Protein AF-A0A365TV64-F1 (afdb_monomer)

Secondary structure (DSSP, 8-state):
---PPPTTS-GGGHHHHHHHHHHS-HHHHHHHHHHHHHHHHHHHHHSTTSPP--SHHHHHHHHHHHHHHS-HHHHHHHHHHHHHHHHTSS-HHHHHHHHHHS-----HHHHHTSTTS-HHHHHHHHS---TTHHHHHHHHHHHHHHHHHHSS--SS-HHHH---S---HHHHHHHHHHHHHHHHHHSTT-THHHHHHHHHHHHHHHHSPPPPPPPPS-----HHHHHHHHHHHHHS-TTS--HHHHHHHHHHHHHHHHHHHTTT--S--SHHHHHHHHHHHHHHHHHHHHTTTSSS--HHHHHHHHHHHGGG---HHHHHHHHHHHHHHHHHHHHTT---HHHHHHHHS---HHHHHHHHHHHHHHHHT---HHHHHHHHHHHHHHHHHTTS---HHHHTTPBBTTTEEE-SS-EEE--EE-TTT--EE--EEPPGGGHHHHHHHHHTT--GGGHHHHHHHHTTSBSSEETTEEEEEPPHHHHHHHHHHHHSS-THHHHHHHHHHHHHTT--HHHHHHHHT-SSPPPGGGG-SSHHHHHHHHHHHHHHHHHHHHHH-

Nearest PDB structures (foldseek):
  5wyl-assembly2_C  TM=2.596E-01  e=4.609E+00  Thermochaetoides thermophila DSM 1495

Solvent-accessible surface area (backbone atoms only — not comparable to full-atom values): 30961 Å² total; per-residue (Å²): 132,79,94,68,79,62,89,63,55,41,72,80,43,43,68,51,52,52,54,50,44,71,74,38,55,74,74,51,34,52,50,46,55,51,42,51,48,53,50,51,52,49,41,39,71,78,37,70,97,49,79,47,66,88,44,51,65,50,50,56,50,49,52,52,53,36,58,76,76,41,55,71,68,60,34,50,57,46,50,48,52,52,47,61,50,36,61,64,39,79,49,53,66,33,21,52,42,44,56,70,77,43,87,67,79,66,49,67,67,54,57,50,66,37,87,68,51,54,72,69,45,36,57,47,58,72,70,55,79,48,86,66,45,63,61,26,52,50,35,40,49,40,49,36,50,34,28,69,66,63,75,48,84,58,96,72,45,64,72,64,57,47,72,63,91,86,66,56,61,61,57,51,32,54,49,46,52,34,23,52,53,37,39,49,77,50,41,70,85,46,74,64,52,58,58,52,51,50,56,38,50,59,38,44,50,70,66,56,56,83,72,80,81,78,86,73,76,92,66,92,80,50,72,71,53,49,53,52,51,51,54,51,53,68,78,40,62,76,90,79,56,52,73,67,54,54,54,48,32,50,54,40,43,51,52,50,33,54,55,30,46,77,70,78,36,75,77,65,61,48,70,70,49,47,48,56,51,49,52,50,44,48,54,27,29,51,43,9,62,77,48,79,62,78,44,64,29,56,45,57,50,41,22,52,46,48,56,47,49,47,87,69,32,81,53,66,67,59,34,51,52,50,49,51,56,25,49,51,26,45,52,48,21,62,74,69,60,61,62,55,73,66,52,44,51,38,68,78,54,72,72,53,73,67,54,50,54,54,46,30,52,53,28,45,58,51,25,75,74,39,84,54,64,69,60,21,39,52,30,18,45,40,12,21,51,42,34,46,36,73,78,51,39,58,54,64,74,54,54,44,63,29,22,24,70,63,29,36,30,78,55,88,73,28,38,33,41,36,65,50,55,43,86,86,55,65,42,76,45,73,73,38,76,46,62,54,86,36,30,63,29,41,50,40,28,70,44,59,82,53,63,75,91,43,48,70,56,53,50,61,74,42,44,75,31,38,61,49,53,24,95,89,40,82,82,34,42,38,52,67,65,60,47,33,51,53,29,20,74,77,70,74,47,40,64,68,46,50,41,51,48,49,38,13,51,40,49,42,71,66,52,54,56,63,61,49,18,59,64,62,56,45,86,60,67,68,64,66,75,82,36,50,83,49,11,68,61,49,42,54,51,52,52,52,47,53,55,47,55,50,48,53,52,63,74,74,105

Foldseek 3Di:
DDLDAPPLQDPQLVVVLVVCLVPDDPVVSVLLSVLNVVLQVVQCVVPPPDRRDLAQVSLVVVLVVCVVVHDPVVSVSSNVSSLSSQLSTPHLRSNLCSLQVDPNPDDLLRLLPDPLHDPQLSVLLVVDAWDVSVLLSSLLSLVSSLCVVPVDQDLQNQCSSHVPPDDDLVRSLVSLVSPLVSCCSRPNPDPCSVSSLVNSVVSCCVVCPPDDDDDDDDDPDDPVLVVLLVVLCVVPPPVVADPVLSVLLSVLQVVLQVQQVVVVHGRDQPPVSVVSLVVVLVVLCVVCVVVVNPGGDQLLRSLSSLVSCLSSRPDPVSSVVSNVVSVVSVVVCVVVVVDDPLLVLCVVPPDALVNLLVLLVVLQVVLLVDPDLVSSLLSLLLSLLSLCCSFFLDDLVLLLVDFQPPQWYDTPQFIKGASQADPPLRFGDDIDTRDSSSRVSLLSLQCSNPDSVCSVVSSVVRGRAGSQADPVDGRHGDDSVRQQVSNCVRVVGGSCSSLLNVLLCCVLVVHDQVVNCNSSVPNDRDPNVVNNSCSVVVNVVVVVVVVVVVVVVVVVD

pLDDT: mean 89.25, std 10.53, range [38.53, 98.56]

Mean predicted aligned error: 12.84 Å

Structure (mmCIF, N/CA/C/O backbone):
data_AF-A0A365TV64-F1
#
_entry.id   AF-A0A365TV64-F1
#
loop_
_atom_site.group_PDB
_atom_site.id
_atom_site.type_symbol
_atom_site.label_atom_id
_atom_site.label_alt_id
_atom_site.label_comp_id
_atom_site.label_asym_id
_atom_site.label_entity_id
_atom_site.label_seq_id
_atom_site.pdbx_PDB_ins_code
_atom_site.Cartn_x
_atom_site.Cartn_y
_atom_site.Cartn_z
_atom_site.occupancy
_atom_site.B_iso_or_equiv
_atom_site.auth_seq_id
_atom_site.auth_comp_id
_atom_site.auth_asym_id
_atom_site.auth_atom_id
_atom_site.pdbx_PDB_model_num
ATOM 1 N N . MET A 1 1 ? -41.562 12.834 47.785 1.00 57.44 1 MET A N 1
ATOM 2 C CA . MET A 1 1 ? -41.762 12.207 46.459 1.00 57.44 1 MET A CA 1
ATOM 3 C C . MET A 1 1 ? -41.722 10.703 46.626 1.00 57.44 1 MET A C 1
ATOM 5 O O . MET A 1 1 ? -40.788 10.205 47.244 1.00 57.44 1 MET A O 1
ATOM 9 N N . THR A 1 2 ? -42.720 10.000 46.102 1.00 69.25 2 THR A N 1
ATOM 10 C CA . THR A 1 2 ? -42.771 8.534 46.102 1.00 69.25 2 THR A CA 1
ATOM 11 C C . THR A 1 2 ? -41.580 7.962 45.325 1.00 69.25 2 THR A C 1
ATOM 13 O O . THR A 1 2 ? -41.110 8.569 44.361 1.00 69.25 2 THR A O 1
ATOM 16 N N . SER A 1 3 ? -41.062 6.803 45.732 1.00 84.31 3 SER A N 1
ATOM 17 C CA . SER A 1 3 ? -39.998 6.072 45.021 1.00 84.31 3 SER A CA 1
ATOM 18 C C . SER A 1 3 ? -40.523 5.261 43.828 1.00 84.31 3 SER A C 1
ATOM 20 O O . SER A 1 3 ? -39.842 4.361 43.348 1.00 84.31 3 SER A O 1
ATOM 22 N N . THR A 1 4 ? -41.744 5.553 43.378 1.00 94.00 4 THR A N 1
ATOM 23 C CA . THR A 1 4 ? -42.437 4.818 42.323 1.00 94.00 4 THR A CA 1
ATOM 24 C C . THR A 1 4 ? -41.976 5.274 40.940 1.00 94.00 4 THR A C 1
ATOM 26 O O . THR A 1 4 ? -41.807 6.476 40.687 1.00 94.00 4 THR A O 1
ATOM 29 N N . ILE A 1 5 ? -41.757 4.298 40.056 1.00 95.62 5 ILE A N 1
ATOM 30 C CA . ILE A 1 5 ? -41.537 4.518 38.623 1.00 95.62 5 ILE A CA 1
ATOM 31 C C . ILE A 1 5 ? -42.786 5.217 38.052 1.00 95.62 5 ILE A C 1
ATOM 33 O O . ILE A 1 5 ? -43.893 4.845 38.443 1.00 95.62 5 ILE A O 1
ATOM 37 N N . PRO A 1 6 ? -42.648 6.248 37.195 1.00 95.81 6 PRO A N 1
ATOM 38 C CA . PRO A 1 6 ? -43.801 6.875 36.545 1.00 95.81 6 PRO A CA 1
ATOM 39 C C . PRO A 1 6 ? -44.598 5.849 35.742 1.00 95.81 6 PRO A C 1
ATOM 41 O O . PRO A 1 6 ? -44.002 5.078 34.992 1.00 95.81 6 PRO A O 1
ATOM 44 N N . ALA A 1 7 ? -45.923 5.845 35.894 1.00 95.69 7 ALA A N 1
ATOM 45 C CA . ALA A 1 7 ? -46.800 4.893 35.208 1.00 95.69 7 ALA A CA 1
ATOM 46 C C . ALA A 1 7 ? -46.711 5.029 33.679 1.00 95.69 7 ALA A C 1
ATOM 48 O O . ALA A 1 7 ? -46.939 4.071 32.951 1.00 95.69 7 ALA A O 1
ATOM 49 N N . GLU A 1 8 ? -46.340 6.217 33.208 1.00 95.81 8 GLU A N 1
ATOM 50 C CA . GLU A 1 8 ? -46.189 6.555 31.800 1.00 95.81 8 GLU A CA 1
ATOM 51 C C . GLU A 1 8 ? -44.848 6.099 31.207 1.00 95.81 8 GLU A C 1
ATOM 53 O O . GLU A 1 8 ? -44.668 6.194 30.000 1.00 95.81 8 GLU A O 1
ATOM 58 N N . TRP A 1 9 ? -43.878 5.648 32.014 1.00 97.38 9 TRP A N 1
ATOM 59 C CA . TRP A 1 9 ? -42.586 5.201 31.483 1.00 97.38 9 TRP A CA 1
ATOM 60 C C . TRP A 1 9 ? -42.764 3.951 30.599 1.00 97.38 9 TRP A C 1
ATOM 62 O O . TRP A 1 9 ? -43.464 3.028 31.032 1.00 97.38 9 TRP A O 1
ATOM 72 N N . PRO A 1 10 ? -42.118 3.875 29.411 1.00 97.44 10 PRO A N 1
ATOM 73 C CA . PRO A 1 10 ? -42.320 2.774 28.472 1.00 97.44 10 PRO A CA 1
ATOM 74 C C . PRO A 1 10 ? -42.170 1.405 29.134 1.00 97.44 10 PRO A C 1
ATOM 76 O O . PRO A 1 10 ? -41.156 1.135 29.788 1.00 97.44 10 PRO A O 1
ATOM 79 N N . VAL A 1 11 ? -43.173 0.543 28.940 1.00 96.44 11 VAL A N 1
ATOM 80 C CA . VAL A 1 11 ? -43.270 -0.781 29.581 1.00 96.44 11 VAL A CA 1
ATOM 81 C C . VAL A 1 11 ? -42.005 -1.603 29.337 1.00 96.44 11 VAL A C 1
ATOM 83 O O . VAL A 1 11 ? -41.417 -2.122 30.284 1.00 96.44 11 VAL A O 1
ATOM 86 N N . ASP A 1 12 ? -41.499 -1.611 28.104 1.00 95.88 12 ASP A N 1
ATOM 87 C CA . ASP A 1 12 ? -40.323 -2.406 27.733 1.00 95.88 12 ASP A CA 1
ATOM 88 C C . ASP A 1 12 ? -39.016 -1.910 28.392 1.00 95.88 12 ASP A C 1
ATOM 90 O O . ASP A 1 12 ? -38.031 -2.646 28.482 1.00 95.88 12 ASP A O 1
ATOM 94 N N . PHE A 1 13 ? -38.996 -0.678 28.916 1.00 97.06 13 PHE A N 1
ATOM 95 C CA . PHE A 1 13 ? -37.872 -0.121 29.676 1.00 97.06 13 PHE A CA 1
ATOM 96 C C . PHE A 1 13 ? -38.036 -0.233 31.199 1.00 97.06 13 PHE A C 1
ATOM 98 O O . PHE A 1 13 ? -37.086 0.077 31.929 1.00 97.06 13 PHE A O 1
ATOM 105 N N . GLN A 1 14 ? -39.191 -0.672 31.711 1.00 96.69 14 GLN A N 1
ATOM 106 C CA . GLN A 1 14 ? -39.406 -0.821 33.155 1.00 96.69 14 GLN A CA 1
ATOM 107 C C . GLN A 1 14 ? -38.420 -1.810 33.804 1.00 96.69 14 GLN A C 1
ATOM 109 O O . GLN A 1 14 ? -37.781 -1.412 34.783 1.00 96.69 14 GLN A O 1
ATOM 114 N N . PRO A 1 15 ? -38.157 -3.018 33.254 1.00 97.00 15 PRO A N 1
ATOM 115 C CA . PRO A 1 15 ? -37.213 -3.962 33.867 1.00 97.00 15 PRO A CA 1
ATOM 116 C C . PRO A 1 15 ? -35.790 -3.398 33.991 1.00 97.00 15 PRO A C 1
ATOM 118 O O . PRO A 1 15 ? -35.076 -3.636 34.973 1.00 97.00 15 PRO A O 1
ATOM 121 N N . VAL A 1 16 ? -35.373 -2.603 33.000 1.00 96.06 16 VAL A N 1
ATOM 122 C CA . VAL A 1 16 ? -34.062 -1.943 32.970 1.00 96.06 16 VAL A CA 1
ATOM 123 C C . VAL A 1 16 ? -33.984 -0.862 34.045 1.00 96.06 16 VAL A C 1
ATOM 125 O O . VAL A 1 16 ? -33.012 -0.810 34.806 1.00 96.06 16 VAL A O 1
ATOM 128 N N . LEU A 1 17 ? -35.018 -0.024 34.145 1.00 97.25 17 LEU A N 1
ATOM 129 C CA . LEU A 1 17 ? -35.112 1.019 35.161 1.00 97.25 17 LEU A CA 1
ATOM 130 C C . LEU A 1 17 ? -35.136 0.424 36.575 1.00 97.25 17 LEU A C 1
ATOM 132 O O . LEU A 1 17 ? -34.388 0.881 37.438 1.00 97.25 17 LEU A O 1
ATOM 136 N N . GLU A 1 18 ? -35.916 -0.629 36.807 1.00 97.06 18 GLU A N 1
ATOM 137 C CA . GLU A 1 18 ? -35.957 -1.345 38.084 1.00 97.06 18 GLU A CA 1
ATOM 138 C C . GLU A 1 18 ? -34.596 -1.917 38.473 1.00 97.06 18 GLU A C 1
ATOM 140 O O . GLU A 1 18 ? -34.141 -1.723 39.602 1.00 97.06 18 GLU A O 1
ATOM 145 N N . THR A 1 19 ? -33.915 -2.586 37.539 1.00 96.50 19 THR A N 1
ATOM 146 C CA . THR A 1 19 ? -32.574 -3.143 37.766 1.00 96.50 19 THR A CA 1
ATOM 147 C C . THR A 1 19 ? -31.592 -2.040 38.155 1.00 96.50 19 THR A C 1
ATOM 149 O O . THR A 1 19 ? -30.858 -2.159 39.144 1.00 96.50 19 THR A O 1
ATOM 152 N N . ARG A 1 20 ? -31.618 -0.907 37.441 1.00 95.44 20 ARG A N 1
ATOM 153 C CA . ARG A 1 20 ? -30.781 0.251 37.773 1.00 95.44 20 ARG A CA 1
ATOM 154 C C . ARG A 1 20 ? -31.114 0.828 39.140 1.00 95.44 20 ARG A C 1
ATOM 156 O O . ARG A 1 20 ? -30.195 1.058 39.924 1.00 95.44 20 ARG A O 1
ATOM 163 N N . LEU A 1 21 ? -32.390 1.002 39.471 1.00 96.38 21 LEU A N 1
ATOM 164 C CA . LEU A 1 21 ? -32.806 1.482 40.787 1.00 96.38 21 LEU A CA 1
ATOM 165 C C . LEU A 1 21 ? -32.357 0.534 41.905 1.00 96.38 21 LEU A C 1
ATOM 167 O O . LEU A 1 21 ? -31.824 1.014 42.904 1.00 96.38 21 LEU A O 1
ATOM 171 N N . LYS A 1 22 ? -32.481 -0.789 41.732 1.00 96.75 22 LYS A N 1
ATOM 172 C CA . LYS A 1 22 ? -32.028 -1.791 42.715 1.00 96.75 22 LYS A CA 1
ATOM 173 C C . LYS A 1 22 ? -30.538 -1.629 43.036 1.00 96.75 22 LYS A C 1
ATOM 175 O O . LYS A 1 22 ? -30.183 -1.525 44.208 1.00 96.75 22 LYS A O 1
ATOM 180 N N . THR A 1 23 ? -29.696 -1.499 42.009 1.00 95.94 23 THR A N 1
ATOM 181 C CA . THR A 1 23 ? -28.228 -1.367 42.151 1.00 95.94 23 THR A CA 1
ATOM 182 C C . THR A 1 23 ? -27.729 0.028 42.554 1.00 95.94 23 THR A C 1
ATOM 184 O O . THR A 1 23 ? -26.594 0.173 43.003 1.00 95.94 23 THR A O 1
ATOM 187 N N . ALA A 1 24 ? -28.546 1.072 42.398 1.00 95.38 24 ALA A N 1
ATOM 188 C CA . ALA A 1 24 ? -28.134 2.451 42.635 1.00 95.38 24 ALA A CA 1
ATOM 189 C C . ALA A 1 24 ? -28.134 2.826 44.127 1.00 95.38 24 ALA A C 1
ATOM 191 O O . ALA A 1 24 ? -29.014 2.430 44.893 1.00 95.38 24 ALA A O 1
ATOM 192 N N . SER A 1 25 ? -27.189 3.685 44.527 1.00 95.88 25 SER A N 1
ATOM 193 C CA . SER A 1 25 ? -27.198 4.325 45.848 1.00 95.88 25 SER A CA 1
ATOM 194 C C . SER A 1 25 ? -28.424 5.230 46.018 1.00 95.88 25 SER A C 1
ATOM 196 O O . SER A 1 25 ? -29.000 5.712 45.040 1.00 95.88 25 SER A O 1
ATOM 198 N N . LYS A 1 26 ? -28.822 5.521 47.265 1.00 95.12 26 LYS A N 1
ATOM 199 C CA . LYS A 1 26 ? -30.005 6.356 47.557 1.00 95.12 26 LYS A CA 1
ATOM 200 C C . LYS A 1 26 ? -30.000 7.715 46.819 1.00 95.12 26 LYS A C 1
ATOM 202 O O . LYS A 1 26 ? -31.021 8.026 46.204 1.00 95.12 26 LYS A O 1
ATOM 207 N N . PRO A 1 27 ? -28.897 8.497 46.784 1.00 95.25 27 PRO A N 1
ATOM 208 C CA . PRO A 1 27 ? -28.852 9.744 46.012 1.00 95.25 27 PRO A CA 1
ATOM 209 C C . PRO A 1 27 ? -28.998 9.521 44.502 1.00 95.25 27 PRO A C 1
ATOM 211 O O . PRO A 1 27 ? -29.661 10.295 43.812 1.00 95.25 27 PRO A O 1
ATOM 214 N N . MET A 1 28 ? -28.410 8.439 43.984 1.00 96.19 28 MET A N 1
ATOM 215 C CA . MET A 1 28 ? -28.482 8.111 42.564 1.00 96.19 28 MET A CA 1
ATOM 216 C C . MET A 1 28 ? -29.888 7.656 42.154 1.00 96.19 28 MET A C 1
ATOM 218 O O . MET A 1 28 ? -30.378 8.113 41.127 1.00 96.19 28 MET A O 1
ATOM 222 N N . ARG A 1 29 ? -30.587 6.851 42.972 1.00 96.50 29 ARG A N 1
ATOM 223 C CA . ARG A 1 29 ? -32.001 6.479 42.747 1.00 96.50 29 ARG A CA 1
ATOM 224 C C . ARG A 1 29 ? -32.881 7.711 42.571 1.00 96.50 29 ARG A C 1
ATOM 226 O O . ARG A 1 29 ? -33.687 7.778 41.649 1.00 96.50 29 ARG A O 1
ATOM 233 N N . TRP A 1 30 ? -32.683 8.701 43.437 1.00 95.56 30 TRP A N 1
ATOM 234 C CA . TRP A 1 30 ? -33.407 9.967 43.383 1.00 95.56 30 TRP A CA 1
ATOM 235 C C . TRP A 1 30 ? -33.147 10.730 42.086 1.00 95.56 30 TRP A C 1
ATOM 237 O O . TRP A 1 30 ? -34.086 11.205 41.450 1.00 95.56 30 TRP A O 1
ATOM 247 N N . ARG A 1 31 ? -31.879 10.814 41.667 1.00 95.88 31 ARG A N 1
ATOM 248 C CA . ARG A 1 31 ? -31.509 11.432 40.392 1.00 95.88 31 ARG A CA 1
ATOM 249 C C . ARG A 1 31 ? -32.139 10.694 39.214 1.00 95.88 31 ARG A C 1
ATOM 251 O O . ARG A 1 31 ? -32.719 11.352 38.362 1.00 95.88 31 ARG A O 1
ATOM 258 N N . ILE A 1 32 ? -32.081 9.361 39.202 1.00 96.88 32 ILE A N 1
ATOM 259 C CA . ILE A 1 32 ? -32.679 8.531 38.149 1.00 96.88 32 ILE A CA 1
ATOM 260 C C . ILE A 1 32 ? -34.178 8.820 38.023 1.00 96.88 32 ILE A C 1
ATOM 262 O O . ILE A 1 32 ? -34.633 9.214 36.953 1.00 96.88 32 ILE A O 1
ATOM 266 N N . LEU A 1 33 ? -34.934 8.702 39.121 1.00 97.38 33 LEU A N 1
ATOM 267 C CA . LEU A 1 33 ? -36.382 8.942 39.119 1.00 97.38 33 LEU A CA 1
ATOM 268 C C . LEU A 1 33 ? -36.735 10.377 38.714 1.00 97.38 33 LEU A C 1
ATOM 270 O O . LEU A 1 33 ? -37.714 10.588 38.002 1.00 97.38 33 LEU A O 1
ATOM 274 N N . ARG A 1 34 ? -35.938 11.367 39.135 1.00 96.88 34 ARG A N 1
ATOM 275 C CA . ARG A 1 34 ? -36.126 12.765 38.730 1.00 96.88 34 ARG A CA 1
ATOM 276 C C . ARG A 1 34 ? -35.926 12.946 37.225 1.00 96.88 34 ARG A C 1
ATOM 278 O O . ARG A 1 34 ? -36.762 13.587 36.599 1.00 96.88 34 ARG A O 1
ATOM 285 N N . THR A 1 35 ? -34.862 12.381 36.652 1.00 97.62 35 THR A N 1
ATOM 286 C CA . THR A 1 35 ? -34.614 12.436 35.203 1.00 97.62 35 THR A CA 1
ATOM 287 C C . THR A 1 35 ? -35.756 11.797 34.422 1.00 97.62 35 THR A C 1
ATOM 289 O O . THR A 1 35 ? -36.257 12.399 33.480 1.00 97.62 35 THR A O 1
ATOM 292 N N . VAL A 1 36 ? -36.180 10.599 34.834 1.00 97.88 36 VAL A N 1
ATOM 293 C CA . VAL A 1 36 ? -37.246 9.837 34.171 1.00 97.88 36 VAL A CA 1
ATOM 294 C C . VAL A 1 36 ? -38.569 10.605 34.209 1.00 97.88 36 VAL A C 1
ATOM 296 O O . VAL A 1 36 ? -39.211 10.761 33.180 1.00 97.88 36 VAL A O 1
ATOM 299 N N . ARG A 1 37 ? -38.946 11.179 35.359 1.00 97.56 37 ARG A N 1
ATOM 300 C CA . ARG A 1 37 ? -40.145 12.032 35.466 1.00 97.56 37 ARG A CA 1
ATOM 301 C C . ARG A 1 37 ? -40.073 13.259 34.573 1.00 97.56 37 ARG A C 1
ATOM 303 O O . ARG A 1 37 ? -41.053 13.588 33.921 1.00 97.56 37 ARG A O 1
ATOM 310 N N . MET A 1 38 ? -38.919 13.922 34.547 1.00 97.50 38 MET A N 1
ATOM 311 C CA . MET A 1 38 ? -38.708 15.092 33.698 1.00 97.50 38 MET A CA 1
ATOM 312 C C . MET A 1 38 ? -38.854 14.735 32.216 1.00 97.50 38 MET A C 1
ATOM 314 O O . MET A 1 38 ? -39.480 15.490 31.482 1.00 97.50 38 MET A O 1
ATOM 318 N N . TYR A 1 39 ? -38.343 13.571 31.802 1.00 98.19 39 TYR A N 1
ATOM 319 C CA . TYR A 1 39 ? -38.537 13.045 30.453 1.00 98.19 39 TYR A CA 1
ATOM 320 C C . TYR A 1 39 ? -40.016 12.771 30.151 1.00 98.19 39 TYR A C 1
ATOM 322 O O . TYR A 1 39 ? -40.515 13.236 29.134 1.00 98.19 39 TYR A O 1
ATOM 330 N N . CYS A 1 40 ? -40.736 12.075 31.041 1.00 97.81 40 CYS A N 1
ATOM 331 C CA . CYS A 1 40 ? -42.162 11.786 30.848 1.00 97.81 40 CYS A CA 1
ATOM 332 C C . CYS A 1 40 ? -43.006 13.062 30.751 1.00 97.81 40 CYS A C 1
ATOM 334 O O . CYS A 1 40 ? -43.875 13.153 29.891 1.00 97.81 40 CYS A O 1
ATOM 336 N N . THR A 1 41 ? -42.761 14.048 31.621 1.00 97.50 41 THR A N 1
ATOM 337 C CA . THR A 1 41 ? -43.468 15.334 31.567 1.00 97.50 41 THR A CA 1
ATOM 338 C C . THR A 1 41 ? -43.192 16.043 30.249 1.00 97.50 41 THR A C 1
ATOM 340 O O . THR A 1 41 ? -44.138 16.325 29.526 1.00 97.50 41 THR A O 1
ATOM 343 N N . TRP A 1 42 ? -41.918 16.216 29.883 1.00 97.75 42 TRP A N 1
ATOM 344 C CA . TRP A 1 42 ? -41.554 16.839 28.610 1.00 97.75 42 TRP A CA 1
ATOM 345 C C . TRP A 1 42 ? -42.176 16.116 27.408 1.00 97.75 42 TRP A C 1
ATOM 347 O O . TRP A 1 42 ? -42.738 16.760 26.534 1.00 97.75 42 TRP A O 1
ATOM 357 N N . SER A 1 43 ? -42.124 14.782 27.374 1.00 97.44 43 SER A N 1
ATOM 358 C CA . SER A 1 43 ? -42.662 14.006 26.255 1.00 97.44 43 SER A CA 1
ATOM 359 C C . SER A 1 43 ? -44.171 14.187 26.094 1.00 97.44 43 SER A C 1
ATOM 361 O O . SER A 1 43 ? -44.648 14.153 24.965 1.00 97.44 43 SER A O 1
ATOM 363 N N . ARG A 1 44 ? -44.925 14.362 27.189 1.00 96.56 44 ARG A N 1
ATOM 364 C CA . ARG A 1 44 ? -46.367 14.649 27.122 1.00 96.56 44 ARG A CA 1
ATOM 365 C C . ARG A 1 44 ? -46.645 16.049 26.601 1.00 96.56 44 ARG A C 1
ATOM 367 O O . ARG A 1 44 ? -47.577 16.221 25.823 1.00 96.56 44 ARG A O 1
ATOM 374 N N . ASP A 1 45 ? -45.852 17.014 27.051 1.00 96.25 45 ASP A N 1
ATOM 375 C CA . ASP A 1 45 ? -46.030 18.418 26.695 1.00 96.25 45 ASP A CA 1
ATOM 376 C C . ASP A 1 45 ? -45.669 18.656 25.219 1.00 96.25 45 ASP A C 1
ATOM 378 O O . ASP A 1 45 ? -46.403 19.331 24.502 1.00 96.25 45 ASP A O 1
ATOM 382 N N . GLU A 1 46 ? -44.574 18.054 24.746 1.00 95.88 46 GLU A N 1
ATOM 383 C CA . GLU A 1 46 ? -44.098 18.168 23.361 1.00 95.88 46 GLU A CA 1
ATOM 384 C C . GLU A 1 46 ? -44.967 17.366 22.377 1.00 95.88 46 GLU A C 1
ATOM 386 O O . GLU A 1 46 ? -45.181 17.779 21.237 1.00 95.88 46 GLU A O 1
ATOM 391 N N . PHE A 1 47 ? -45.485 16.211 22.810 1.00 94.50 47 PHE A N 1
ATOM 392 C CA . PHE A 1 47 ? -46.253 15.296 21.965 1.00 94.50 47 PHE A CA 1
ATOM 393 C C . PHE A 1 47 ? -47.612 14.948 22.594 1.00 94.50 47 PHE A C 1
ATOM 395 O O . PHE A 1 47 ? -47.851 13.793 22.971 1.00 94.50 47 PHE A O 1
ATOM 402 N N . PRO A 1 48 ? -48.536 15.922 22.695 1.00 94.31 48 PRO A N 1
ATOM 403 C CA . PRO A 1 48 ? -49.821 15.715 23.346 1.00 94.31 48 PRO A CA 1
ATOM 404 C C . PRO A 1 48 ? -50.618 14.593 22.669 1.00 94.31 48 PRO A C 1
ATOM 406 O O . PRO A 1 48 ? -50.714 14.511 21.444 1.00 94.31 48 PRO A O 1
ATOM 409 N N . GLY A 1 49 ? -51.181 13.702 23.489 1.00 93.44 49 GLY A N 1
ATOM 410 C CA . GLY A 1 49 ? -51.961 12.546 23.035 1.00 93.44 49 GLY A CA 1
ATOM 411 C C . GLY A 1 49 ? -51.136 11.346 22.559 1.00 93.44 49 GLY A C 1
ATOM 412 O O . GLY A 1 49 ? -51.722 10.309 22.251 1.00 93.44 49 GLY A O 1
ATOM 413 N N . ARG A 1 50 ? -49.798 11.436 22.524 1.00 94.94 50 ARG A N 1
ATOM 414 C CA . ARG A 1 50 ? -48.931 10.282 22.249 1.00 94.94 50 ARG A CA 1
ATOM 415 C C . ARG A 1 50 ? -48.491 9.614 23.556 1.00 94.94 50 ARG A C 1
ATOM 417 O O . ARG A 1 50 ? -48.232 10.314 24.537 1.00 94.94 50 ARG A O 1
ATOM 424 N N . PRO A 1 51 ? -48.391 8.272 23.599 1.00 95.88 51 PRO A N 1
ATOM 425 C CA . PRO A 1 51 ? -47.731 7.607 24.715 1.00 95.88 51 PRO A CA 1
ATOM 426 C C . PRO A 1 51 ? -46.277 8.084 24.802 1.00 95.88 51 PRO A C 1
ATOM 428 O O . PRO A 1 51 ? -45.661 8.394 23.781 1.00 95.88 51 PRO A O 1
ATOM 431 N N . VAL A 1 52 ? -45.721 8.140 26.014 1.00 96.69 52 VAL A N 1
ATOM 432 C CA . VAL A 1 52 ? -44.291 8.424 26.187 1.00 96.69 52 VAL A CA 1
ATOM 433 C C . VAL A 1 52 ? -43.515 7.287 25.529 1.00 96.69 52 VAL A C 1
ATOM 435 O O . VAL A 1 52 ? -43.709 6.122 25.873 1.00 96.69 52 VAL A O 1
ATOM 438 N N . VAL A 1 53 ? -42.636 7.628 24.592 1.00 95.38 53 VAL A N 1
ATOM 439 C CA . VAL A 1 53 ? -41.722 6.689 23.931 1.00 95.38 53 VAL A CA 1
ATOM 440 C C . VAL A 1 53 ? -40.301 7.086 24.303 1.00 95.38 53 VAL A C 1
ATOM 442 O O . VAL A 1 53 ? -39.999 8.271 24.386 1.00 95.38 53 VAL A O 1
ATOM 445 N N . PHE A 1 54 ? -39.436 6.106 24.568 1.00 97.25 54 PHE A N 1
ATOM 446 C CA . PHE A 1 54 ? -38.015 6.338 24.828 1.00 97.25 54 PHE A CA 1
ATOM 447 C C . PHE A 1 54 ? -37.177 5.702 23.719 1.00 97.25 54 PHE A C 1
ATOM 449 O O . PHE A 1 54 ? -36.601 4.629 23.891 1.00 97.25 54 PHE A O 1
ATOM 456 N N . ASP A 1 55 ? -37.160 6.385 22.578 1.00 96.62 55 ASP A N 1
ATOM 457 C CA . ASP A 1 55 ? -36.457 6.007 21.354 1.00 96.62 55 ASP A CA 1
ATOM 458 C C . ASP A 1 55 ? -35.352 7.023 20.999 1.00 96.62 55 ASP A C 1
ATOM 460 O O . ASP A 1 55 ? -35.047 7.955 21.758 1.00 96.62 55 ASP A O 1
ATOM 464 N N . LEU A 1 56 ? -34.706 6.833 19.845 1.00 95.50 56 LEU A N 1
ATOM 465 C CA . LEU A 1 56 ? -33.636 7.712 19.365 1.00 95.50 56 LEU A CA 1
ATOM 466 C C . LEU A 1 56 ? -34.097 9.163 19.157 1.00 95.50 56 LEU A C 1
ATOM 468 O O . LEU A 1 56 ? -33.390 10.099 19.551 1.00 95.50 56 LEU A O 1
ATOM 472 N N . ASP A 1 57 ? -35.264 9.361 18.553 1.00 95.19 57 ASP A N 1
ATOM 473 C CA . ASP A 1 57 ? -35.764 10.692 18.215 1.00 95.19 57 ASP A CA 1
ATOM 474 C C . ASP A 1 57 ? -36.191 11.457 19.466 1.00 95.19 57 ASP A C 1
ATOM 476 O O . ASP A 1 57 ? -35.785 12.610 19.659 1.00 95.19 57 ASP A O 1
ATOM 480 N N . GLY A 1 58 ? -36.898 10.789 20.377 1.00 96.19 58 GLY A N 1
ATOM 481 C CA . GLY A 1 58 ? -37.241 11.308 21.691 1.00 96.19 58 GLY A CA 1
ATOM 482 C C . GLY A 1 58 ? -35.996 11.641 22.512 1.00 96.19 58 GLY A C 1
ATOM 483 O O . GLY A 1 58 ? -35.941 12.690 23.156 1.00 96.19 58 GLY A O 1
ATOM 484 N N . TRP A 1 59 ? -34.950 10.809 22.468 1.00 96.69 59 TRP A N 1
ATOM 485 C CA . TRP A 1 59 ? -33.679 11.104 23.139 1.00 96.69 59 TRP A CA 1
ATOM 486 C C . TRP A 1 59 ? -33.001 12.362 22.568 1.00 96.69 59 TRP A C 1
ATOM 488 O O . TRP A 1 59 ? -32.584 13.244 23.329 1.00 96.69 59 TRP A O 1
ATOM 498 N N . LYS A 1 60 ? -32.914 12.486 21.232 1.00 95.81 60 LYS A N 1
ATOM 499 C CA . LYS A 1 60 ? -32.315 13.651 20.549 1.00 95.81 60 LYS A CA 1
ATOM 500 C C . LYS A 1 60 ? -33.110 14.931 20.819 1.00 95.81 60 LYS A C 1
ATOM 502 O O . LYS A 1 60 ? -32.517 15.990 21.038 1.00 95.81 60 LYS A O 1
ATOM 507 N N . ALA A 1 61 ? -34.439 14.859 20.780 1.00 96.38 61 ALA A N 1
ATOM 508 C CA . ALA A 1 61 ? -35.320 15.991 21.043 1.00 96.38 61 ALA A CA 1
ATOM 509 C C . ALA A 1 61 ? -35.237 16.437 22.512 1.00 96.38 61 ALA A C 1
ATOM 511 O O . ALA A 1 61 ? -35.007 17.620 22.768 1.00 96.38 61 ALA A O 1
ATOM 512 N N . PHE A 1 62 ? -35.251 15.502 23.467 1.00 97.81 62 PHE A N 1
ATOM 513 C CA . PHE A 1 62 ? -35.103 15.844 24.882 1.00 97.81 62 PHE A CA 1
ATOM 514 C C . PHE A 1 62 ? -33.748 16.475 25.197 1.00 97.81 62 PHE A C 1
ATOM 516 O O . PHE A 1 62 ? -33.664 17.436 25.959 1.00 97.81 62 PHE A O 1
ATOM 523 N N . ARG A 1 63 ? -32.664 15.982 24.584 1.00 96.81 63 ARG A N 1
ATOM 524 C CA . ARG A 1 63 ? -31.338 16.592 24.746 1.00 96.81 63 ARG A CA 1
ATOM 525 C C . ARG A 1 63 ? -31.324 18.050 24.293 1.00 96.81 63 ARG A C 1
ATOM 527 O O . ARG A 1 63 ? -30.707 18.876 24.963 1.00 96.81 63 ARG A O 1
ATOM 534 N N . ARG A 1 64 ? -31.971 18.355 23.162 1.00 96.69 64 ARG A N 1
ATOM 535 C CA . ARG A 1 64 ? -32.099 19.730 22.653 1.00 96.69 64 ARG A CA 1
ATOM 536 C C . ARG A 1 64 ? -32.889 20.593 23.632 1.00 96.69 64 ARG A C 1
ATOM 538 O O . ARG A 1 64 ? -32.393 21.648 24.009 1.00 96.69 64 ARG A O 1
ATOM 545 N N . PHE A 1 65 ? -34.027 20.095 24.113 1.00 97.06 65 PHE A N 1
ATOM 546 C CA . PHE A 1 65 ? -34.830 20.754 25.142 1.00 97.06 65 PHE A CA 1
ATOM 547 C C . PHE A 1 65 ? -34.003 21.085 26.397 1.00 97.06 65 PHE A C 1
ATOM 549 O O . PHE A 1 65 ? -33.899 22.247 26.787 1.00 97.06 65 PHE A O 1
ATOM 556 N N . LEU A 1 66 ? -33.305 20.105 26.981 1.00 96.75 66 LEU A N 1
ATOM 557 C CA . LEU A 1 66 ? -32.458 20.361 28.150 1.00 96.75 66 LEU A CA 1
ATOM 558 C C . LEU A 1 66 ? -31.341 21.361 27.852 1.00 96.75 66 LEU A C 1
ATOM 560 O O . LEU A 1 66 ? -31.063 22.215 28.685 1.00 96.75 66 LEU A O 1
ATOM 564 N N . GLY A 1 67 ? -30.738 21.294 26.663 1.00 95.88 67 GLY A N 1
ATOM 565 C CA . GLY A 1 67 ? -29.714 22.245 26.234 1.00 95.88 67 GLY A CA 1
ATOM 566 C C . GLY A 1 67 ? -30.216 23.688 26.125 1.00 95.88 67 GLY A C 1
ATOM 567 O O . GLY A 1 67 ? -29.423 24.606 26.311 1.00 95.88 67 GLY A O 1
ATOM 568 N N . THR A 1 68 ? -31.513 23.896 25.868 1.00 96.12 68 THR A N 1
ATOM 569 C CA . THR A 1 68 ? -32.128 25.236 25.875 1.00 96.12 68 THR A CA 1
ATOM 570 C C . THR A 1 68 ? -32.489 25.733 27.273 1.00 96.12 68 THR A C 1
ATOM 572 O O . THR A 1 68 ? -32.553 26.940 27.488 1.00 96.12 68 THR A O 1
ATOM 575 N N . SER A 1 69 ? -32.710 24.827 28.229 1.00 93.62 69 SER A N 1
ATOM 576 C CA . SER A 1 69 ? -33.247 25.175 29.553 1.00 93.62 69 SER A CA 1
ATOM 577 C C . SER A 1 69 ? -32.239 25.057 30.698 1.00 93.62 69 SER A C 1
ATOM 579 O O . SER A 1 69 ? -32.481 25.585 31.780 1.00 93.62 69 SER A O 1
ATOM 581 N N . LEU A 1 70 ? -31.128 24.343 30.508 1.00 95.62 70 LEU A N 1
AT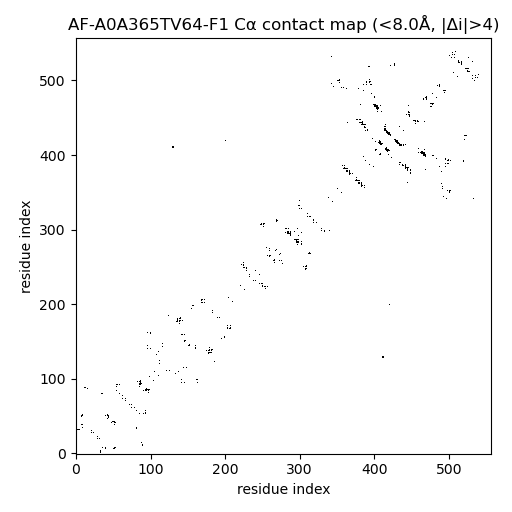OM 582 C CA . LEU A 1 70 ? -30.167 24.000 31.557 1.00 95.62 70 LEU A CA 1
ATOM 583 C C . LEU A 1 70 ? -28.729 24.228 31.088 1.00 95.62 70 LEU A C 1
ATOM 585 O O . LEU A 1 70 ? -28.413 24.198 29.901 1.00 95.62 70 LEU A O 1
ATOM 589 N N . THR A 1 71 ? -27.812 24.373 32.047 1.00 95.50 71 THR A N 1
ATOM 590 C CA . THR A 1 71 ? -26.380 24.439 31.735 1.00 95.50 71 THR A CA 1
ATOM 591 C C . THR A 1 71 ? -25.883 23.128 31.120 1.00 95.50 71 THR A C 1
ATOM 593 O O . THR A 1 71 ? -26.457 22.052 31.326 1.00 95.50 71 THR A O 1
ATOM 596 N N . VAL A 1 72 ? -24.768 23.196 30.387 1.00 93.12 72 VAL A N 1
ATOM 597 C CA . VAL A 1 72 ? -24.161 22.035 29.713 1.00 93.12 72 VAL A CA 1
ATOM 598 C C . VAL A 1 72 ? -23.860 20.897 30.693 1.00 93.12 72 VAL A C 1
ATOM 600 O O . VAL A 1 72 ? -24.136 19.734 30.393 1.00 93.12 72 VAL A O 1
ATOM 603 N N . ASP A 1 73 ? -23.334 21.209 31.879 1.00 93.88 73 ASP A N 1
ATOM 604 C CA . ASP A 1 73 ? -22.976 20.189 32.867 1.00 93.88 73 ASP A CA 1
ATOM 605 C C . ASP A 1 73 ? -24.201 19.533 33.501 1.00 93.88 73 ASP A C 1
ATOM 607 O O . ASP A 1 73 ? -24.223 18.313 33.679 1.00 93.88 73 ASP A O 1
ATOM 611 N N . VAL A 1 74 ? -25.246 20.312 33.788 1.00 94.50 74 VAL A N 1
ATOM 612 C CA . VAL A 1 74 ? -26.507 19.780 34.316 1.00 94.50 74 VAL A CA 1
ATOM 613 C C . VAL A 1 74 ? -27.193 18.913 33.258 1.00 94.50 74 VAL A C 1
ATOM 615 O O . VAL A 1 74 ? -27.580 17.781 33.553 1.00 94.50 74 VAL A O 1
ATOM 618 N N . THR A 1 75 ? -27.246 19.373 32.005 1.00 95.31 75 THR A N 1
ATOM 619 C CA . THR A 1 75 ? -27.735 18.583 30.866 1.00 95.31 75 THR A CA 1
ATOM 620 C C . THR A 1 75 ? -26.973 17.266 30.748 1.00 95.31 75 THR A C 1
ATOM 622 O O . THR A 1 75 ? -27.583 16.200 30.684 1.00 95.31 75 THR A O 1
ATOM 625 N N . ARG A 1 76 ? -25.636 17.293 30.817 1.00 93.69 76 ARG A N 1
ATOM 626 C CA . ARG A 1 76 ? -24.800 16.084 30.758 1.00 93.69 76 ARG A CA 1
ATOM 627 C C . ARG A 1 76 ? -25.113 15.105 31.896 1.00 93.69 76 ARG A C 1
ATOM 629 O O . ARG A 1 76 ? -25.083 13.895 31.674 1.00 93.69 76 ARG A O 1
ATOM 636 N N . GLN A 1 77 ? -25.420 15.591 33.100 1.00 94.38 77 GLN A N 1
ATOM 637 C CA . GLN A 1 77 ? -25.805 14.729 34.224 1.00 94.38 77 GLN A CA 1
ATOM 638 C C . GLN A 1 77 ? -27.141 14.016 33.983 1.00 94.38 77 GLN A C 1
ATOM 640 O O . GLN A 1 77 ? -27.231 12.814 34.243 1.00 94.38 77 GLN A O 1
ATOM 645 N N . TYR A 1 78 ? -28.150 14.720 33.462 1.00 96.00 78 TYR A N 1
ATOM 646 C CA . TYR A 1 78 ? -29.441 14.122 33.106 1.00 96.00 78 TYR A CA 1
ATOM 647 C C . TYR A 1 78 ? -29.303 13.142 31.935 1.00 96.00 78 TYR A C 1
ATOM 649 O O . TYR A 1 78 ? -29.734 11.993 32.038 1.00 96.00 78 TYR A O 1
ATOM 657 N N . MET A 1 79 ? -28.605 13.539 30.869 1.00 96.88 79 MET A N 1
ATOM 658 C CA . MET A 1 79 ? -28.388 12.675 29.707 1.00 96.88 79 MET A CA 1
ATOM 659 C C . MET A 1 79 ? -27.565 11.430 30.042 1.00 96.88 79 MET A C 1
ATOM 661 O O . MET A 1 79 ? -27.769 10.396 29.420 1.00 96.88 79 MET A O 1
ATOM 665 N N . ARG A 1 80 ? -26.690 11.471 31.058 1.00 95.44 80 ARG A N 1
ATOM 666 C CA . ARG A 1 80 ? -25.968 10.277 31.527 1.00 95.44 80 ARG A CA 1
ATOM 667 C C . ARG A 1 80 ? -26.905 9.213 32.101 1.00 95.44 80 ARG A C 1
ATOM 669 O O . ARG A 1 80 ? -26.688 8.035 31.849 1.00 95.44 80 ARG A O 1
ATOM 676 N N . VAL A 1 81 ? -27.939 9.615 32.843 1.00 95.81 81 VAL A N 1
ATOM 677 C CA . VAL A 1 81 ? -28.955 8.671 33.338 1.00 95.81 81 VAL A CA 1
ATOM 678 C C . VAL A 1 81 ? -29.674 8.015 32.161 1.00 95.81 81 VAL A C 1
ATOM 680 O O . VAL A 1 81 ? -29.806 6.795 32.126 1.00 95.81 81 VAL A O 1
ATOM 683 N N . LEU A 1 82 ? -30.102 8.815 31.181 1.00 97.31 82 LEU A N 1
ATOM 684 C CA . LEU A 1 82 ? -30.791 8.298 29.998 1.00 97.31 82 LEU A CA 1
ATOM 685 C C . LEU A 1 82 ? -29.870 7.451 29.112 1.00 97.31 82 LEU A C 1
ATOM 687 O O . LEU A 1 82 ? -30.325 6.466 28.549 1.00 97.31 82 LEU A O 1
ATOM 691 N N . TYR A 1 83 ? -28.577 7.768 29.026 1.00 96.62 83 TYR A N 1
ATOM 692 C CA . TYR A 1 83 ? -27.584 6.944 28.333 1.00 96.62 83 TYR A CA 1
ATOM 693 C C . TYR A 1 83 ? -27.507 5.533 28.931 1.00 96.62 83 TYR A C 1
ATOM 695 O O . TYR A 1 83 ? -27.555 4.546 28.196 1.00 96.62 83 TYR A O 1
ATOM 703 N N . ASP A 1 84 ? -27.430 5.424 30.261 1.00 94.69 84 ASP A N 1
ATOM 704 C CA . ASP A 1 84 ? -27.336 4.126 30.939 1.00 94.69 84 ASP A CA 1
ATOM 705 C C . ASP A 1 84 ? -28.613 3.286 30.747 1.00 94.69 84 ASP A C 1
ATOM 707 O O . ASP A 1 84 ? -28.529 2.059 30.635 1.00 94.69 84 ASP A O 1
ATOM 711 N N . LEU A 1 85 ? -29.784 3.938 30.695 1.00 96.75 85 LEU A N 1
ATOM 712 C CA . LEU A 1 85 ? -31.069 3.293 30.401 1.00 96.75 85 LEU A CA 1
ATOM 713 C C . LEU A 1 85 ? -31.170 2.878 28.928 1.00 96.75 85 LEU A C 1
ATOM 715 O O . LEU A 1 85 ? -31.487 1.727 28.653 1.00 96.75 85 LEU A O 1
ATOM 719 N N . GLY A 1 86 ? -30.844 3.775 27.995 1.00 96.94 86 GLY A N 1
ATOM 720 C CA . GLY A 1 86 ? -30.912 3.530 26.552 1.00 96.94 86 GLY A CA 1
ATOM 721 C C . GLY A 1 86 ? -29.970 2.416 26.100 1.00 96.94 86 GLY A C 1
ATOM 722 O O . GLY A 1 86 ? -30.372 1.521 25.368 1.00 96.94 86 GLY A O 1
ATOM 723 N N . THR A 1 87 ? -28.735 2.394 26.608 1.00 96.31 87 THR A N 1
ATOM 724 C CA . THR A 1 87 ? -27.755 1.345 26.260 1.00 96.31 87 THR A CA 1
ATOM 725 C C . THR A 1 87 ? -28.084 -0.037 26.832 1.00 96.31 87 THR A C 1
ATOM 727 O O . THR A 1 87 ? -27.619 -1.045 26.301 1.00 96.31 87 THR A O 1
ATOM 730 N N . SER A 1 88 ? -28.885 -0.094 27.899 1.00 94.50 88 SER A N 1
ATOM 731 C CA . SER A 1 88 ? -29.347 -1.346 28.517 1.00 94.50 88 SER A CA 1
ATOM 732 C C . SER A 1 88 ? -30.759 -1.739 28.053 1.00 94.50 88 SER A C 1
ATOM 734 O O . SER A 1 88 ? -31.279 -2.767 28.485 1.00 94.50 88 SER A O 1
ATOM 736 N N . GLY A 1 89 ? -31.379 -0.902 27.217 1.00 94.88 89 GLY A N 1
ATOM 737 C CA . GLY A 1 89 ? -32.755 -1.009 26.759 1.00 94.88 89 GLY A CA 1
ATOM 738 C C . GLY A 1 89 ? -33.002 -2.062 25.676 1.00 94.88 89 GLY A C 1
ATOM 739 O O . GLY A 1 89 ? -32.060 -2.638 25.120 1.00 94.88 89 GLY A O 1
ATOM 740 N N . PRO A 1 90 ? -34.284 -2.305 25.358 1.00 95.56 90 PRO A N 1
ATOM 741 C CA . PRO A 1 90 ? -34.695 -3.149 24.238 1.00 95.56 90 PRO A CA 1
ATOM 742 C C . PRO A 1 90 ? -34.514 -2.467 22.870 1.00 95.56 90 PRO A C 1
ATOM 744 O O . PRO A 1 90 ? -34.280 -3.169 21.888 1.00 95.56 90 PRO A O 1
ATOM 747 N N . ASP A 1 91 ? -34.576 -1.131 22.802 1.00 97.06 91 ASP A N 1
ATOM 748 C CA . ASP A 1 91 ? -34.411 -0.365 21.561 1.00 97.06 91 ASP A CA 1
ATOM 749 C C . ASP A 1 91 ? -32.955 -0.433 21.061 1.00 97.06 91 ASP A C 1
ATOM 751 O O . ASP A 1 91 ? -32.038 0.186 21.617 1.00 97.06 91 ASP A O 1
ATOM 755 N N . LYS A 1 92 ? -32.742 -1.220 19.999 1.00 96.31 92 LYS A N 1
ATOM 756 C CA . LYS A 1 92 ? -31.419 -1.454 19.410 1.00 96.31 92 LYS A CA 1
ATOM 757 C C . LYS A 1 92 ? -30.891 -0.229 18.659 1.00 96.31 92 LYS A C 1
ATOM 759 O O . LYS A 1 92 ? -29.679 -0.028 18.666 1.00 96.31 92 LYS A O 1
ATOM 764 N N . ASP A 1 93 ? -31.751 0.591 18.056 1.00 95.56 93 ASP A N 1
ATOM 765 C CA . ASP A 1 93 ? -31.336 1.791 17.321 1.00 95.56 93 ASP A CA 1
ATOM 766 C C . ASP A 1 93 ? -30.847 2.880 18.269 1.00 95.56 93 ASP A C 1
ATOM 768 O O . ASP A 1 93 ? -29.746 3.411 18.086 1.00 95.56 93 ASP A O 1
ATOM 772 N N . LEU A 1 94 ? -31.606 3.143 19.337 1.00 96.69 94 LEU A N 1
ATOM 773 C CA . LEU A 1 94 ? -31.189 4.046 20.406 1.00 96.69 94 LEU A CA 1
ATOM 774 C C . LEU A 1 94 ? -29.879 3.561 21.037 1.00 96.69 94 LEU A C 1
ATOM 776 O O . LEU A 1 94 ? -28.912 4.324 21.115 1.00 96.69 94 LEU A O 1
ATOM 780 N N . ARG A 1 95 ? -29.810 2.287 21.451 1.00 96.31 95 ARG A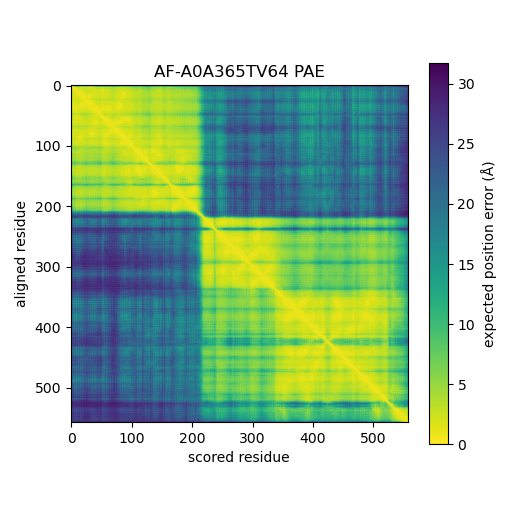 N 1
ATOM 781 C CA . ARG A 1 95 ? -28.590 1.688 22.017 1.00 96.31 95 ARG A CA 1
ATOM 782 C C . ARG A 1 95 ? -27.399 1.897 21.091 1.00 96.31 95 ARG A C 1
ATOM 784 O O . ARG A 1 95 ? -26.320 2.295 21.545 1.00 96.31 95 ARG A O 1
ATOM 791 N N . ASP A 1 96 ? -27.580 1.597 19.808 1.00 95.94 96 ASP A N 1
ATOM 792 C CA . ASP A 1 96 ? -26.463 1.557 18.888 1.00 95.94 96 ASP A CA 1
ATOM 793 C C . ASP A 1 96 ? -25.926 2.941 18.559 1.00 95.94 96 ASP A C 1
ATOM 795 O O . ASP A 1 96 ? -24.703 3.140 18.546 1.00 95.94 96 ASP A O 1
ATOM 799 N N . TRP A 1 97 ? -26.842 3.892 18.384 1.00 95.69 97 TRP A N 1
ATOM 800 C CA . TRP A 1 97 ? -26.523 5.294 18.197 1.00 95.69 97 TRP A CA 1
ATOM 801 C C . TRP A 1 97 ? -25.797 5.867 19.418 1.00 95.69 97 TRP A C 1
ATOM 803 O O . TRP A 1 97 ? -24.801 6.573 19.248 1.00 95.69 97 TRP A O 1
ATOM 813 N N . LEU A 1 98 ? -26.220 5.522 20.642 1.00 95.88 98 LEU A N 1
ATOM 814 C CA . LEU A 1 98 ? -25.580 5.986 21.878 1.00 95.88 98 LEU A CA 1
ATOM 815 C C . LEU A 1 98 ? -24.131 5.500 21.998 1.00 95.88 98 LEU A C 1
ATOM 817 O O . LEU A 1 98 ? -23.249 6.298 22.302 1.00 95.88 98 LEU A O 1
ATOM 821 N N . TYR A 1 99 ? -23.835 4.224 21.740 1.00 95.25 99 TYR A N 1
ATOM 822 C CA . TYR A 1 99 ? -22.446 3.736 21.797 1.00 95.25 99 TYR A CA 1
ATOM 823 C C . TYR A 1 99 ? -21.522 4.376 20.752 1.00 95.25 99 TYR A C 1
ATOM 825 O O . TYR A 1 99 ? -20.304 4.460 20.956 1.00 95.25 99 TYR A O 1
ATOM 833 N N . GLU A 1 100 ? -22.080 4.798 19.620 1.00 92.06 100 GLU A N 1
ATOM 834 C CA . GLU A 1 100 ? -21.323 5.460 18.566 1.00 92.06 100 GLU A CA 1
ATOM 835 C C . GLU A 1 100 ? -21.096 6.952 18.844 1.00 92.06 100 GLU A C 1
ATOM 837 O O . GLU A 1 100 ? -19.968 7.426 18.695 1.00 92.06 100 GLU A O 1
ATOM 842 N N . ASN A 1 101 ? -22.141 7.670 19.262 1.00 92.19 101 ASN A N 1
ATOM 843 C CA . ASN A 1 101 ? -22.157 9.135 19.324 1.00 92.19 101 ASN A CA 1
ATOM 844 C C . ASN A 1 101 ? -21.868 9.701 20.719 1.00 92.19 101 ASN A C 1
ATOM 846 O O . ASN A 1 101 ? -21.489 10.865 20.840 1.00 92.19 101 ASN A O 1
ATOM 850 N N . GLU A 1 102 ? -22.000 8.893 21.770 1.00 93.12 102 GLU A N 1
ATOM 851 C CA . GLU A 1 102 ? -21.624 9.275 23.128 1.00 93.12 102 GLU A CA 1
ATOM 852 C C . GLU A 1 102 ? -20.303 8.624 23.553 1.00 93.12 102 GLU A C 1
ATOM 854 O O . GLU A 1 102 ? -19.761 7.710 22.922 1.00 93.12 102 GLU A O 1
ATOM 859 N N . ILE A 1 103 ? -19.751 9.110 24.665 1.00 88.19 103 ILE A N 1
ATOM 860 C CA . ILE A 1 103 ? -18.532 8.542 25.240 1.00 88.19 103 ILE A CA 1
ATOM 861 C C . ILE A 1 103 ? -18.839 7.130 25.747 1.00 88.19 103 ILE A C 1
ATOM 863 O O . ILE A 1 103 ? -19.385 6.962 26.837 1.00 88.19 103 ILE A O 1
ATOM 867 N N . ASP A 1 104 ? -18.429 6.120 24.980 1.00 91.12 104 ASP A N 1
ATOM 868 C CA . ASP A 1 104 ? -18.460 4.725 25.416 1.00 91.12 104 ASP A CA 1
ATOM 869 C C . ASP A 1 104 ? -17.477 4.511 26.579 1.00 91.12 104 ASP A C 1
ATOM 871 O O . ASP A 1 104 ? -16.249 4.582 26.430 1.00 91.12 104 ASP A O 1
ATOM 875 N N . LYS A 1 105 ? -18.034 4.278 27.768 1.00 88.88 105 LYS A N 1
ATOM 876 C CA . LYS A 1 105 ? -17.280 4.085 29.015 1.00 88.88 105 LYS A CA 1
ATOM 877 C C . LYS A 1 105 ? -16.972 2.625 29.313 1.00 88.88 105 LYS A C 1
ATOM 879 O O . LYS A 1 105 ? -16.264 2.371 30.284 1.00 88.88 105 LYS A O 1
ATOM 884 N N . ARG A 1 106 ? -17.464 1.686 28.499 1.00 94.31 106 ARG A N 1
ATOM 885 C CA . ARG A 1 106 ? -17.194 0.260 28.689 1.00 94.31 106 ARG A CA 1
ATOM 886 C C . ARG A 1 106 ? -15.693 -0.007 28.652 1.00 94.31 106 ARG A C 1
ATOM 888 O O . ARG A 1 106 ? -14.974 0.519 27.787 1.00 94.31 106 ARG A O 1
ATOM 895 N N . SER A 1 107 ? -15.225 -0.824 29.592 1.00 95.38 107 SER A N 1
ATOM 896 C CA . SER A 1 107 ? -13.886 -1.404 29.529 1.00 95.38 107 SER A CA 1
ATOM 897 C C . SER A 1 107 ? -13.790 -2.379 28.349 1.00 95.38 107 SER A C 1
ATOM 899 O O . SER A 1 107 ? -14.794 -2.751 27.744 1.00 95.38 107 SER A O 1
ATOM 901 N N . VAL A 1 108 ? -12.577 -2.817 28.005 1.00 94.88 108 VAL A N 1
ATOM 902 C CA . VAL A 1 108 ? -12.402 -3.869 26.987 1.00 94.88 108 VAL A CA 1
ATOM 903 C C . VAL A 1 108 ? -13.145 -5.145 27.391 1.00 94.88 108 VAL A C 1
ATOM 905 O O . VAL A 1 108 ? -13.808 -5.750 26.552 1.00 94.88 108 VAL A O 1
ATOM 908 N N . SER A 1 109 ? -13.090 -5.513 28.672 1.00 96.25 109 SER A N 1
ATOM 909 C CA . SER A 1 109 ? -13.807 -6.671 29.205 1.00 96.25 109 SER A CA 1
ATOM 910 C C . SER A 1 109 ? -15.320 -6.523 29.052 1.00 96.25 109 SER A C 1
ATOM 912 O O . SER A 1 109 ? -15.968 -7.469 28.618 1.00 96.25 109 SER A O 1
ATOM 914 N N . ASP A 1 110 ? -15.870 -5.335 29.319 1.00 96.12 110 ASP A N 1
ATOM 915 C CA . ASP A 1 110 ? -17.309 -5.072 29.172 1.00 96.12 110 ASP A CA 1
ATOM 916 C C . ASP A 1 110 ? -17.760 -5.087 27.705 1.00 96.12 110 ASP A C 1
ATOM 918 O O . ASP A 1 110 ? -18.866 -5.530 27.408 1.00 96.12 110 ASP A O 1
ATOM 922 N N . ILE A 1 111 ? -16.915 -4.609 26.779 1.00 97.06 111 ILE A N 1
ATOM 923 C CA . ILE A 1 111 ? -17.189 -4.686 25.336 1.00 97.06 111 ILE A CA 1
ATOM 924 C C . ILE A 1 111 ? -17.307 -6.154 24.922 1.00 97.06 111 ILE A C 1
ATOM 926 O O . ILE A 1 111 ? -18.322 -6.547 24.359 1.00 97.06 111 ILE A O 1
ATOM 930 N N . ILE A 1 112 ? -16.304 -6.972 25.253 1.00 96.81 112 ILE A N 1
ATOM 931 C CA . ILE A 1 112 ? -16.261 -8.390 24.867 1.00 96.81 112 ILE A CA 1
ATOM 932 C C . ILE A 1 112 ? -17.375 -9.192 25.566 1.00 96.81 112 ILE A C 1
ATOM 934 O O . ILE A 1 112 ? -17.929 -10.128 24.993 1.00 96.81 112 ILE A O 1
ATOM 938 N N . ALA A 1 113 ? -17.735 -8.834 26.801 1.00 96.38 113 ALA A N 1
ATOM 939 C CA . ALA A 1 113 ? -18.804 -9.492 27.552 1.00 96.38 113 ALA A CA 1
ATOM 940 C C . ALA A 1 113 ? -20.217 -9.144 27.052 1.00 96.38 113 ALA A C 1
ATOM 942 O O . ALA A 1 113 ? -21.188 -9.750 27.507 1.00 96.38 113 ALA A O 1
ATOM 943 N N . ALA A 1 114 ? -20.365 -8.191 26.125 1.00 96.19 114 ALA A N 1
ATOM 944 C CA . ALA A 1 114 ? -21.673 -7.800 25.623 1.00 96.19 114 ALA A CA 1
ATOM 945 C C . ALA A 1 114 ? -22.382 -8.965 24.911 1.00 96.19 114 ALA A C 1
ATOM 947 O O . ALA A 1 114 ? -21.764 -9.766 24.206 1.00 96.19 114 ALA A O 1
ATOM 948 N N . ARG A 1 115 ? -23.708 -9.058 25.084 1.00 95.75 115 ARG A N 1
ATOM 949 C CA . ARG A 1 115 ? -24.511 -10.237 24.702 1.00 95.75 115 ARG A CA 1
ATOM 950 C C . ARG A 1 115 ? -24.418 -10.639 23.224 1.00 95.75 115 ARG A C 1
ATOM 952 O O . ARG A 1 115 ? -24.537 -11.819 22.933 1.00 95.75 115 ARG A O 1
ATOM 959 N N . TRP A 1 116 ? -24.177 -9.683 22.326 1.00 96.06 116 TRP A N 1
ATOM 960 C CA . TRP A 1 116 ? -24.091 -9.894 20.872 1.00 96.06 116 TRP A CA 1
ATOM 961 C C . TRP A 1 116 ? -22.735 -10.424 20.394 1.00 96.06 116 TRP A C 1
ATOM 963 O O . TRP A 1 116 ? -22.580 -10.702 19.211 1.00 96.06 116 TRP A O 1
ATOM 973 N N . TRP A 1 117 ? -21.741 -10.545 21.277 1.00 97.44 117 TRP A N 1
ATOM 974 C CA . TRP A 1 117 ? -20.456 -11.136 20.916 1.00 97.44 117 TRP A CA 1
ATOM 975 C C . TRP A 1 117 ? -20.539 -12.666 20.821 1.00 97.44 117 TRP A C 1
ATOM 977 O O . TRP A 1 117 ? -20.874 -13.301 21.827 1.00 97.44 117 TRP A O 1
ATOM 987 N N . PRO A 1 118 ? -20.188 -13.270 19.668 1.00 95.75 118 PRO A N 1
ATOM 988 C CA . PRO A 1 118 ? -20.048 -14.717 19.538 1.00 95.75 118 PRO A CA 1
ATOM 989 C C . PRO A 1 118 ? -19.004 -15.279 20.511 1.00 95.75 118 PRO A C 1
ATOM 991 O O . PRO A 1 118 ? -17.979 -14.644 20.772 1.00 95.75 118 PRO A O 1
ATOM 994 N N . THR A 1 119 ? -19.269 -16.458 21.080 1.00 94.12 119 THR A N 1
ATOM 995 C CA . THR A 1 119 ? -18.427 -17.063 22.130 1.00 94.12 119 THR A CA 1
ATOM 996 C C . THR A 1 119 ? -16.979 -17.258 21.679 1.00 94.12 119 THR A C 1
ATOM 998 O O . THR A 1 119 ? -16.057 -16.901 22.409 1.00 94.12 119 THR A O 1
ATOM 1001 N N . ASP A 1 120 ? -16.775 -17.760 20.466 1.00 88.25 120 ASP A N 1
ATOM 1002 C CA . ASP A 1 120 ? -15.474 -17.935 19.814 1.00 88.25 120 ASP A CA 1
ATOM 1003 C C . ASP A 1 120 ? -14.705 -16.608 19.686 1.00 88.25 120 ASP A C 1
ATOM 1005 O O . ASP A 1 120 ? -13.568 -16.500 20.158 1.00 88.25 120 ASP A O 1
ATOM 1009 N N . MET A 1 121 ? -15.352 -15.554 19.175 1.00 93.88 121 MET A N 1
ATOM 1010 C CA . MET A 1 121 ? -14.754 -14.217 19.097 1.00 93.88 121 MET A CA 1
ATOM 1011 C C . MET A 1 121 ? -14.387 -13.664 20.478 1.00 93.88 121 MET A C 1
ATOM 1013 O O . MET A 1 121 ? -13.369 -12.982 20.608 1.00 93.88 121 MET A O 1
ATOM 1017 N N . ARG A 1 122 ? -15.176 -13.947 21.527 1.00 95.19 122 ARG A N 1
ATOM 1018 C CA . ARG A 1 122 ? -14.856 -13.496 22.893 1.00 95.19 122 ARG A CA 1
ATOM 1019 C C . ARG A 1 122 ? -13.560 -14.097 23.413 1.00 95.19 122 ARG A C 1
ATOM 1021 O O . ARG A 1 122 ? -12.802 -13.388 24.074 1.00 95.19 122 ARG A O 1
ATOM 1028 N N . HIS A 1 123 ? -13.326 -15.383 23.160 1.00 85.94 123 HIS A N 1
ATOM 1029 C CA . HIS A 1 123 ? -12.100 -16.055 23.583 1.00 85.94 123 HIS A CA 1
ATOM 1030 C C . HIS A 1 123 ? -10.887 -15.437 22.889 1.00 85.94 123 HIS A C 1
ATOM 1032 O O . HIS A 1 123 ? -9.993 -14.936 23.564 1.00 85.94 123 HIS A O 1
ATOM 1038 N N . LEU A 1 124 ? -10.925 -15.324 21.562 1.00 85.12 124 LEU A N 1
ATOM 1039 C CA . LEU A 1 124 ? -9.825 -14.746 20.784 1.00 85.12 124 LEU A CA 1
ATOM 1040 C C . LEU A 1 124 ? -9.579 -13.270 21.125 1.00 85.12 124 LEU A C 1
ATOM 1042 O O . LEU A 1 124 ? -8.439 -12.816 21.228 1.00 85.12 124 LEU A O 1
ATOM 1046 N N . ALA A 1 125 ? -10.643 -12.508 21.385 1.00 90.31 125 ALA A N 1
ATOM 1047 C CA . ALA A 1 125 ? -10.526 -11.107 21.760 1.00 90.31 125 ALA A CA 1
ATOM 1048 C C . ALA A 1 125 ? -9.862 -10.902 23.123 1.00 90.31 125 ALA A C 1
ATOM 1050 O O . ALA A 1 125 ? -9.293 -9.826 23.333 1.00 90.31 125 ALA A O 1
ATOM 1051 N N . LYS A 1 126 ? -9.925 -11.875 24.049 1.00 88.06 126 LYS A N 1
ATOM 1052 C CA . LYS A 1 126 ? -9.247 -11.811 25.359 1.00 88.06 126 LYS A CA 1
ATOM 1053 C C . LYS A 1 126 ? -7.727 -11.837 25.210 1.00 88.06 126 LYS A C 1
ATOM 1055 O O . LYS A 1 126 ? -7.067 -11.022 25.864 1.00 88.06 126 LYS A O 1
ATOM 1060 N N . ASP A 1 127 ? -7.241 -12.648 24.279 1.00 83.38 127 ASP A N 1
ATOM 1061 C CA . ASP A 1 127 ? -5.819 -12.917 24.033 1.00 83.38 127 ASP A CA 1
ATOM 1062 C C . ASP A 1 127 ? -5.195 -11.956 23.008 1.00 83.38 127 ASP A C 1
ATOM 1064 O O . ASP A 1 127 ? -4.020 -12.050 22.652 1.00 83.38 127 ASP A O 1
ATOM 1068 N N . LEU A 1 128 ? -5.972 -10.985 22.520 1.00 76.88 128 LEU A N 1
ATOM 1069 C CA . LEU A 1 128 ? -5.500 -10.034 21.525 1.00 76.88 128 LEU A CA 1
ATOM 1070 C C . LEU A 1 128 ? -4.469 -9.057 22.124 1.00 76.88 128 LEU A C 1
ATOM 1072 O O . LEU A 1 128 ? -4.816 -8.129 22.863 1.00 76.88 128 LEU A O 1
ATOM 1076 N N . HIS A 1 129 ? -3.198 -9.224 21.750 1.00 81.31 129 HIS A N 1
ATOM 1077 C CA . HIS A 1 129 ? -2.069 -8.391 22.184 1.00 81.31 129 HIS A CA 1
ATOM 1078 C C . HIS A 1 129 ? -1.627 -7.390 21.104 1.00 81.31 129 HIS A C 1
ATOM 1080 O O . HIS A 1 129 ? -0.533 -7.483 20.549 1.00 81.31 129 HIS A O 1
ATOM 1086 N N . VAL A 1 130 ? -2.479 -6.404 20.810 1.00 68.31 130 VAL A N 1
ATOM 1087 C CA . VAL A 1 130 ? -2.177 -5.336 19.837 1.00 68.31 130 VAL A CA 1
ATOM 1088 C C . VAL A 1 130 ? -2.197 -3.954 20.481 1.00 68.31 130 VAL A C 1
ATOM 1090 O O . VAL A 1 130 ? -2.973 -3.682 21.405 1.00 68.31 130 VAL A O 1
ATOM 1093 N N . SER A 1 131 ? -1.356 -3.052 19.970 1.00 66.00 131 SER A N 1
ATOM 1094 C CA . SER A 1 131 ? -1.465 -1.632 20.298 1.00 66.00 131 SER A CA 1
ATOM 1095 C C . SER A 1 131 ? -2.851 -1.134 19.879 1.00 66.00 131 SER A C 1
ATOM 1097 O O . SER A 1 131 ? -3.411 -1.565 18.877 1.00 66.00 131 SER A O 1
ATOM 1099 N N . GLU A 1 132 ? -3.463 -0.277 20.694 1.00 80.94 132 GLU A N 1
ATOM 1100 C CA . GLU A 1 132 ? -4.825 0.219 20.448 1.00 80.94 132 GLU A CA 1
ATOM 1101 C C . GLU A 1 132 ? -5.932 -0.857 20.416 1.00 80.94 132 GLU A C 1
ATOM 1103 O O . GLU A 1 132 ? -7.001 -0.597 19.865 1.00 80.94 132 GLU A O 1
ATOM 1108 N N . ARG A 1 133 ? -5.741 -2.023 21.059 1.00 90.25 133 ARG A N 1
ATOM 1109 C CA . ARG A 1 133 ? -6.738 -3.114 21.186 1.00 90.25 133 ARG A CA 1
ATOM 1110 C C . ARG A 1 133 ? -8.185 -2.630 21.323 1.00 90.25 133 ARG A C 1
ATOM 1112 O O . ARG A 1 133 ? -9.066 -3.079 20.598 1.00 90.25 133 ARG A O 1
ATOM 1119 N N . ARG A 1 134 ? -8.435 -1.670 22.221 1.00 93.94 134 ARG A N 1
ATOM 1120 C CA . ARG A 1 134 ? -9.775 -1.110 22.459 1.00 93.94 134 ARG A CA 1
ATOM 1121 C C . ARG A 1 134 ? -10.411 -0.509 21.200 1.00 93.94 134 ARG A C 1
ATOM 1123 O O . ARG A 1 134 ? -11.617 -0.625 21.040 1.00 93.94 134 ARG A O 1
ATOM 1130 N N . ARG A 1 135 ? -9.635 0.131 20.319 1.00 89.44 135 ARG A N 1
ATOM 1131 C CA . ARG A 1 135 ? -10.146 0.737 19.080 1.00 89.44 135 ARG A CA 1
ATOM 1132 C C . ARG A 1 135 ? -10.586 -0.326 18.079 1.00 89.44 135 ARG A C 1
ATOM 1134 O O . ARG A 1 135 ? -11.679 -0.199 17.549 1.00 89.44 135 ARG A O 1
ATOM 1141 N N . PHE A 1 136 ? -9.788 -1.373 17.871 1.00 90.31 136 PHE A N 1
ATOM 1142 C CA . PHE A 1 136 ? -10.174 -2.496 17.007 1.00 90.31 136 PHE A CA 1
ATOM 1143 C C . PHE A 1 136 ? -11.441 -3.178 17.526 1.00 90.31 136 PHE A C 1
ATOM 1145 O O . PHE A 1 136 ? -12.418 -3.304 16.794 1.00 90.31 136 PHE A O 1
ATOM 1152 N N . LEU A 1 137 ? -11.464 -3.517 18.819 1.00 95.75 137 LEU A N 1
ATOM 1153 C CA . LEU A 1 137 ? -12.623 -4.162 19.436 1.00 95.75 137 LEU A CA 1
ATOM 1154 C C . LEU A 1 137 ? -13.869 -3.272 19.432 1.00 95.75 137 LEU A C 1
ATOM 1156 O O . LEU A 1 137 ? -14.968 -3.797 19.319 1.00 95.75 137 LEU A O 1
ATOM 1160 N N . LYS A 1 138 ? -13.727 -1.941 19.507 1.00 96.38 138 LYS A N 1
ATOM 1161 C CA . LYS A 1 138 ? -14.865 -1.018 19.393 1.00 96.38 138 LYS A CA 1
ATOM 1162 C C . LYS A 1 138 ? -15.500 -1.057 17.999 1.00 96.38 138 LYS A C 1
ATOM 1164 O O . LYS A 1 138 ? -16.721 -1.001 17.898 1.00 96.38 138 LYS A O 1
ATOM 1169 N N . GLU A 1 139 ? -14.704 -1.152 16.935 1.00 96.31 139 GLU A N 1
ATOM 1170 C CA . GLU A 1 139 ? -15.267 -1.243 15.582 1.00 96.31 139 GLU A CA 1
ATOM 1171 C C . GLU A 1 139 ? -15.875 -2.630 15.319 1.00 96.31 139 GLU A C 1
ATOM 1173 O O . GLU A 1 139 ? -16.962 -2.706 14.752 1.00 96.31 139 GLU A O 1
ATOM 1178 N N . VAL A 1 140 ? -15.250 -3.711 15.812 1.00 96.94 140 VAL A N 1
ATOM 1179 C CA . VAL A 1 140 ? -15.847 -5.064 15.787 1.00 96.94 140 VAL A CA 1
ATOM 1180 C C . VAL A 1 140 ? -17.166 -5.094 16.564 1.00 96.94 140 VAL A C 1
ATOM 1182 O O . VAL A 1 140 ? -18.157 -5.616 16.064 1.00 96.94 140 VAL A O 1
ATOM 1185 N N . ASP A 1 141 ? -17.221 -4.469 17.743 1.00 97.62 141 ASP A N 1
ATOM 1186 C CA . ASP A 1 141 ? -18.454 -4.317 18.523 1.00 97.62 141 ASP A CA 1
ATOM 1187 C C . ASP A 1 141 ? -19.536 -3.568 17.737 1.00 97.62 141 ASP A C 1
ATOM 1189 O O . ASP A 1 141 ? -20.683 -4.000 17.726 1.00 97.62 141 ASP A O 1
ATOM 1193 N N . GLY A 1 142 ? -19.183 -2.483 17.039 1.00 96.62 142 GLY A N 1
ATOM 1194 C CA . GLY A 1 142 ? -20.108 -1.759 16.161 1.00 96.62 142 GLY A CA 1
ATOM 1195 C C . GLY A 1 142 ? -20.666 -2.627 15.030 1.00 96.62 142 GLY A C 1
ATOM 1196 O O . GLY A 1 142 ? -21.866 -2.596 14.761 1.00 96.62 142 GLY A O 1
ATOM 1197 N N . TYR A 1 143 ? -19.823 -3.456 14.414 1.00 97.31 143 TYR A N 1
ATOM 1198 C CA . TYR A 1 143 ? -20.252 -4.438 13.418 1.00 97.31 143 TYR A CA 1
ATOM 1199 C C . TYR A 1 143 ? -21.198 -5.490 14.007 1.00 97.31 143 TYR A C 1
ATOM 1201 O O . TYR A 1 143 ? -22.268 -5.718 13.450 1.00 97.31 143 TYR A O 1
ATOM 1209 N N . LEU A 1 144 ? -20.860 -6.091 15.147 1.00 97.31 144 LEU A N 1
ATOM 1210 C CA . LEU A 1 144 ? -21.699 -7.112 15.777 1.00 97.31 144 LEU A CA 1
ATOM 1211 C C . LEU A 1 144 ? -23.042 -6.542 16.248 1.00 97.31 144 LEU A C 1
ATOM 1213 O O . LEU A 1 144 ? -24.065 -7.211 16.124 1.00 97.31 144 LEU A O 1
ATOM 1217 N N . ARG A 1 145 ? -23.065 -5.288 16.712 1.00 96.62 145 ARG A N 1
ATOM 1218 C CA . ARG A 1 145 ? -24.304 -4.557 17.011 1.00 96.62 145 ARG A CA 1
ATOM 1219 C C . ARG A 1 145 ? -25.161 -4.346 15.763 1.00 96.62 145 ARG A C 1
ATOM 1221 O O . ARG A 1 145 ? -26.363 -4.589 15.810 1.00 96.62 145 ARG A O 1
ATOM 1228 N N . CYS A 1 146 ? -24.541 -4.006 14.631 1.00 96.44 146 CYS A N 1
ATOM 1229 C CA . CYS A 1 146 ? -25.226 -3.921 13.342 1.00 96.44 146 CYS A CA 1
ATOM 1230 C C . CYS A 1 146 ? -25.881 -5.259 12.951 1.00 96.44 146 CYS A C 1
ATOM 1232 O O . CYS A 1 146 ? -27.051 -5.262 12.570 1.00 96.44 146 CYS A O 1
ATOM 1234 N N . ILE A 1 147 ? -25.182 -6.389 13.127 1.00 96.88 147 ILE A N 1
ATOM 1235 C CA . ILE A 1 147 ? -25.749 -7.729 12.891 1.00 96.88 147 ILE A CA 1
ATOM 1236 C C . ILE A 1 147 ? -26.882 -8.043 13.872 1.00 96.88 147 ILE A C 1
ATOM 1238 O O . ILE A 1 147 ? -27.944 -8.471 13.439 1.00 96.88 147 ILE A O 1
ATOM 1242 N N . ASP A 1 148 ? -26.703 -7.800 15.173 1.00 96.44 148 ASP A N 1
ATOM 1243 C CA . ASP A 1 148 ? -27.760 -8.003 16.177 1.00 96.44 148 ASP A CA 1
ATOM 1244 C C . ASP A 1 148 ? -29.018 -7.189 15.839 1.00 96.44 148 ASP A C 1
ATOM 1246 O O . ASP A 1 148 ? -30.140 -7.663 16.012 1.00 96.44 148 ASP A O 1
ATOM 1250 N N . ARG A 1 149 ? -28.851 -5.964 15.341 1.00 95.81 149 ARG A N 1
ATOM 1251 C CA . ARG A 1 149 ? -29.966 -5.101 14.959 1.00 95.81 149 ARG A CA 1
ATOM 1252 C C . ARG A 1 149 ? -30.660 -5.540 13.670 1.00 95.81 149 ARG A C 1
ATOM 1254 O O . ARG A 1 149 ? -31.884 -5.564 13.645 1.00 95.81 149 ARG A O 1
ATOM 1261 N N . LEU A 1 150 ? -29.907 -5.852 12.618 1.00 95.62 150 LEU A N 1
ATOM 1262 C CA . LEU A 1 150 ? -30.457 -6.102 11.278 1.00 95.62 150 LEU A CA 1
ATOM 1263 C C . LEU A 1 150 ? -30.660 -7.589 10.953 1.00 95.62 150 LEU A C 1
ATOM 1265 O O . LEU A 1 150 ? -31.197 -7.920 9.901 1.00 95.62 150 LEU A O 1
ATOM 1269 N N . GLY A 1 151 ? -30.185 -8.493 11.809 1.00 96.81 151 GLY A N 1
ATOM 1270 C CA . GLY A 1 151 ? -30.168 -9.942 11.591 1.00 96.81 151 GLY A CA 1
ATOM 1271 C C . GLY A 1 151 ? -29.064 -10.422 10.640 1.00 96.81 151 GLY A C 1
ATOM 1272 O O . GLY A 1 151 ? -28.573 -11.538 10.788 1.00 96.81 151 GLY A O 1
ATOM 1273 N N . ALA A 1 152 ? -28.629 -9.587 9.694 1.00 95.00 152 ALA A N 1
ATOM 1274 C CA . ALA A 1 152 ? -27.554 -9.882 8.749 1.00 95.00 152 ALA A CA 1
ATOM 1275 C C . ALA A 1 152 ? -26.806 -8.605 8.330 1.00 95.00 152 ALA A C 1
ATOM 1277 O O . ALA A 1 152 ? -27.277 -7.490 8.559 1.00 95.00 152 ALA A O 1
ATOM 1278 N N . LEU A 1 153 ? -25.637 -8.756 7.694 1.00 93.38 153 LEU A N 1
ATOM 1279 C CA . LEU A 1 153 ? -24.926 -7.612 7.122 1.00 93.38 153 LEU A CA 1
ATOM 1280 C C . LEU A 1 153 ? -25.606 -7.195 5.805 1.00 93.38 153 LEU A C 1
ATOM 1282 O O . LEU A 1 153 ? -25.679 -8.015 4.888 1.00 93.38 153 LEU A O 1
ATOM 1286 N N . PRO A 1 154 ? -26.058 -5.939 5.657 1.00 92.56 154 PRO A N 1
ATOM 1287 C CA . PRO A 1 154 ? -26.642 -5.480 4.405 1.00 92.56 154 PRO A CA 1
ATOM 1288 C C . PRO A 1 154 ? -25.575 -5.329 3.311 1.00 92.56 154 PRO A C 1
ATOM 1290 O O . PRO A 1 154 ? -24.398 -5.087 3.590 1.00 92.56 154 PRO A O 1
ATOM 1293 N N . ALA A 1 155 ? -25.998 -5.407 2.044 1.00 87.69 155 ALA A N 1
ATOM 1294 C CA . ALA A 1 155 ? -25.108 -5.297 0.882 1.00 87.69 155 ALA A CA 1
ATOM 1295 C C . ALA A 1 155 ? -24.348 -3.957 0.818 1.00 87.69 155 ALA A C 1
ATOM 1297 O O . ALA A 1 1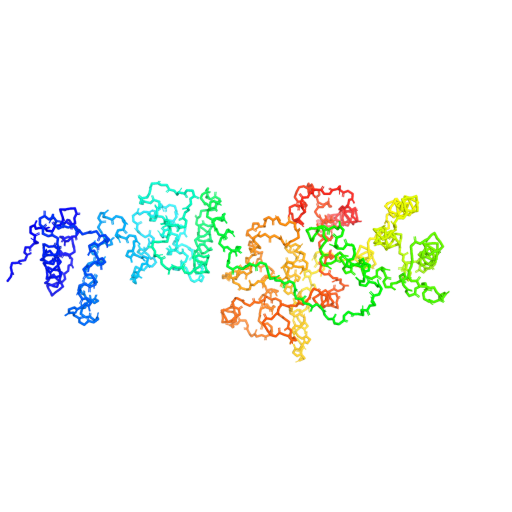55 ? -23.204 -3.910 0.368 1.00 87.69 155 ALA A O 1
ATOM 1298 N N . ALA A 1 156 ? -24.971 -2.877 1.300 1.00 91.56 156 ALA A N 1
ATOM 1299 C CA . ALA A 1 156 ? -24.354 -1.567 1.479 1.00 91.56 156 ALA A CA 1
ATOM 1300 C C . ALA A 1 156 ? -24.134 -1.311 2.982 1.00 91.56 156 ALA A C 1
ATOM 1302 O O . ALA A 1 156 ? -24.973 -0.686 3.621 1.00 91.56 156 ALA A O 1
ATOM 1303 N N . PRO A 1 157 ? -23.032 -1.786 3.589 1.00 88.94 157 PRO A N 1
ATOM 1304 C CA . PRO A 1 157 ? -22.899 -1.806 5.047 1.00 88.94 157 PRO A CA 1
ATOM 1305 C C . PRO A 1 157 ? -22.646 -0.429 5.676 1.00 88.94 157 PRO A C 1
ATOM 1307 O O . PRO A 1 157 ? -22.951 -0.232 6.848 1.00 88.94 157 PRO A O 1
ATOM 1310 N N . LEU A 1 158 ? -22.094 0.538 4.930 1.00 89.19 158 LEU A N 1
ATOM 1311 C CA . LEU A 1 158 ? -21.620 1.811 5.496 1.00 89.19 158 LEU A CA 1
ATOM 1312 C C . LEU A 1 158 ? -22.694 2.628 6.236 1.00 89.19 158 LEU A C 1
ATOM 1314 O O . LEU A 1 158 ? -22.390 3.072 7.342 1.00 89.19 158 LEU A O 1
ATOM 1318 N N . PRO A 1 159 ? -23.915 2.828 5.696 1.00 89.56 159 PRO A N 1
ATOM 1319 C CA . PRO A 1 159 ? -24.954 3.603 6.381 1.00 89.56 159 PRO A CA 1
ATOM 1320 C C . PRO A 1 159 ? -25.457 2.934 7.665 1.00 89.56 159 PRO A C 1
ATOM 1322 O O . PRO A 1 159 ? -25.978 3.602 8.548 1.00 89.56 159 PRO A O 1
ATOM 1325 N N . HIS A 1 160 ? -25.292 1.614 7.777 1.00 90.56 160 HIS A N 1
ATOM 1326 C CA . HIS A 1 160 ? -25.777 0.836 8.915 1.00 90.56 160 HIS A CA 1
ATOM 1327 C C . HIS A 1 160 ? -24.700 0.612 9.980 1.00 90.56 160 HIS A C 1
ATOM 1329 O O . HIS A 1 160 ? -25.016 0.506 11.163 1.00 90.56 160 HIS A O 1
ATOM 1335 N N . LEU A 1 161 ? -23.427 0.558 9.581 1.00 89.12 161 LEU A N 1
ATOM 1336 C CA . LEU A 1 161 ? -22.292 0.490 10.505 1.00 89.12 161 LEU A CA 1
ATOM 1337 C C . LEU A 1 161 ? -22.039 1.817 11.222 1.00 89.12 161 LEU A C 1
ATOM 1339 O O . LEU A 1 161 ? -21.523 1.808 12.340 1.00 89.12 161 LEU A O 1
ATOM 1343 N N . TYR A 1 162 ? -22.357 2.934 10.564 1.00 90.19 162 TYR A N 1
ATOM 1344 C CA . TYR A 1 162 ? -22.042 4.272 11.043 1.00 90.19 162 TYR A CA 1
ATOM 1345 C C . TYR A 1 162 ? -23.287 5.160 11.051 1.00 90.19 162 TYR A C 1
ATOM 1347 O O . TYR A 1 162 ? -23.623 5.789 10.049 1.00 90.19 162 TYR A O 1
ATOM 1355 N N . LEU A 1 163 ? -23.957 5.205 12.199 1.00 86.19 163 LEU A N 1
ATOM 1356 C CA . LEU A 1 163 ? -25.225 5.900 12.437 1.00 86.19 163 LEU A CA 1
ATOM 1357 C C . LEU A 1 163 ? -25.056 7.397 12.688 1.00 86.19 163 LEU A C 1
ATOM 1359 O O . LEU A 1 163 ? -26.039 8.131 12.788 1.00 86.19 163 LEU A O 1
ATOM 1363 N N . THR A 1 164 ? -23.821 7.875 12.824 1.00 85.38 164 THR A N 1
ATOM 1364 C CA . THR A 1 164 ? -23.556 9.311 12.865 1.00 85.38 164 THR A CA 1
ATOM 1365 C C . THR A 1 164 ? -23.744 9.913 11.471 1.00 85.38 164 THR A C 1
ATOM 1367 O O . THR A 1 164 ? -23.021 9.590 10.525 1.00 85.38 164 THR A O 1
ATOM 1370 N N . GLU A 1 165 ? -24.678 10.857 11.373 1.00 76.75 165 GLU A N 1
ATOM 1371 C CA . GLU A 1 165 ? -25.093 11.493 10.115 1.00 76.75 165 GLU A CA 1
ATOM 1372 C C . GLU A 1 165 ? -23.934 12.228 9.404 1.00 76.75 165 GLU A C 1
ATOM 1374 O O . GLU A 1 165 ? -23.854 12.218 8.176 1.00 76.75 165 GLU A O 1
ATOM 1379 N N . MET A 1 166 ? -22.965 12.779 10.150 1.00 80.50 166 MET A N 1
ATOM 1380 C CA . MET A 1 166 ? -21.846 13.562 9.601 1.00 80.50 166 MET A CA 1
ATOM 1381 C C . MET A 1 166 ? -20.464 12.991 9.955 1.00 80.50 166 MET A C 1
ATOM 1383 O O . MET A 1 166 ? -19.723 13.564 10.752 1.00 80.50 166 MET A O 1
ATOM 1387 N N . ILE A 1 167 ? -20.076 11.868 9.340 1.00 86.62 167 ILE A N 1
ATOM 1388 C CA . ILE A 1 167 ? -18.690 11.364 9.411 1.00 86.62 167 ILE A CA 1
ATOM 1389 C C . ILE A 1 167 ? -17.987 11.615 8.077 1.00 86.62 167 ILE A C 1
ATOM 1391 O O . ILE A 1 167 ? -18.420 11.112 7.039 1.00 86.62 167 ILE A O 1
ATOM 1395 N N . ALA A 1 168 ? -16.860 12.331 8.124 1.00 87.06 168 ALA A N 1
ATOM 1396 C CA . ALA A 1 168 ? -15.988 12.529 6.970 1.00 87.06 168 ALA A CA 1
ATOM 1397 C C . ALA A 1 168 ? -15.539 11.184 6.370 1.00 87.06 168 ALA A C 1
ATOM 1399 O O . ALA A 1 168 ? -15.226 10.238 7.099 1.00 87.06 168 ALA A O 1
ATOM 1400 N N . GLU A 1 169 ? -15.438 11.096 5.042 1.00 87.19 169 GLU A N 1
ATOM 1401 C CA . GLU A 1 169 ? -15.100 9.838 4.358 1.00 87.19 169 GLU A CA 1
ATOM 1402 C C . GLU A 1 169 ? -13.774 9.236 4.827 1.00 87.19 169 GLU A C 1
ATOM 1404 O O . GLU A 1 169 ? -13.680 8.026 5.026 1.00 87.19 169 GLU A O 1
ATOM 1409 N N . ARG A 1 170 ? -12.773 10.083 5.100 1.00 79.25 170 ARG A N 1
ATOM 1410 C CA . ARG A 1 170 ? -11.483 9.652 5.657 1.00 79.25 170 ARG A CA 1
ATOM 1411 C C . ARG A 1 170 ? -11.650 8.943 6.999 1.00 79.25 170 ARG A C 1
ATOM 1413 O O . ARG A 1 170 ? -11.013 7.921 7.241 1.00 79.25 170 ARG A O 1
ATOM 1420 N N . THR A 1 171 ? -12.516 9.460 7.864 1.00 83.62 171 THR A N 1
ATOM 1421 C CA . THR A 1 171 ? -12.810 8.852 9.164 1.00 83.62 171 THR A CA 1
ATOM 1422 C C . THR A 1 171 ? -13.590 7.550 8.993 1.00 83.62 171 THR A C 1
ATOM 1424 O O . THR A 1 171 ? -13.249 6.568 9.651 1.00 83.62 171 THR A O 1
ATOM 1427 N N . ARG A 1 172 ? -14.569 7.490 8.074 1.00 90.06 172 ARG A N 1
ATOM 1428 C CA . ARG A 1 172 ? -15.269 6.234 7.731 1.00 90.06 172 ARG A CA 1
ATOM 1429 C C . ARG A 1 172 ? -14.295 5.171 7.230 1.00 90.06 172 ARG A C 1
ATOM 1431 O O . ARG A 1 172 ? -14.356 4.037 7.695 1.00 90.06 172 ARG A O 1
ATOM 1438 N N . TYR A 1 173 ? -13.370 5.546 6.343 1.00 83.69 173 TYR A N 1
ATOM 1439 C CA . TYR A 1 173 ? -12.315 4.660 5.858 1.00 83.69 173 TYR A CA 1
ATOM 1440 C C . TYR A 1 173 ? -11.470 4.131 7.017 1.00 83.69 173 TYR A C 1
ATOM 1442 O O . TYR A 1 173 ? -11.353 2.926 7.173 1.00 83.69 173 TYR A O 1
ATOM 1450 N N . GLN A 1 174 ? -10.944 5.004 7.883 1.00 79.69 174 GLN A N 1
ATOM 1451 C CA . GLN A 1 174 ? -10.108 4.583 9.013 1.00 79.69 174 GLN A CA 1
ATOM 1452 C C . GLN A 1 174 ? -10.834 3.635 9.977 1.00 79.69 174 GLN A C 1
ATOM 1454 O O . GLN A 1 174 ? -10.240 2.661 10.440 1.00 79.69 174 GLN A O 1
ATOM 1459 N N . ARG A 1 175 ? -12.105 3.911 10.292 1.00 91.94 175 ARG A N 1
ATOM 1460 C CA . ARG A 1 175 ? -12.929 3.030 11.134 1.00 91.94 175 ARG A CA 1
ATOM 1461 C C . ARG A 1 175 ? -13.156 1.679 10.460 1.00 91.94 175 ARG A C 1
ATOM 1463 O O . ARG A 1 175 ? -12.957 0.648 11.095 1.00 91.94 175 ARG A O 1
ATOM 1470 N N . LEU A 1 176 ? -13.446 1.680 9.160 1.00 92.12 176 LEU A N 1
ATOM 1471 C CA . LEU A 1 176 ? -13.658 0.453 8.399 1.00 92.12 176 LEU A CA 1
ATOM 1472 C C . LEU A 1 176 ? -12.373 -0.366 8.256 1.00 92.12 176 LEU A C 1
ATOM 1474 O O . LEU A 1 176 ? -12.416 -1.582 8.393 1.00 92.12 176 LEU A O 1
ATOM 1478 N N . SER A 1 177 ? -11.222 0.281 8.067 1.00 80.19 177 SER A N 1
ATOM 1479 C CA . SER A 1 177 ? -9.918 -0.386 8.075 1.00 80.19 177 SER A CA 1
ATOM 1480 C C . SER A 1 177 ? -9.665 -1.095 9.403 1.00 80.19 177 SER A C 1
ATOM 1482 O O . SER A 1 177 ? -9.271 -2.258 9.409 1.00 80.19 177 SER A O 1
ATOM 1484 N N . ARG A 1 178 ? -9.950 -0.436 10.536 1.00 88.50 178 ARG A N 1
ATOM 1485 C CA . ARG A 1 178 ? -9.838 -1.066 11.861 1.00 88.50 178 ARG A CA 1
ATOM 1486 C C . ARG A 1 178 ? -10.820 -2.220 12.031 1.00 88.50 178 ARG A C 1
ATOM 1488 O O . ARG A 1 178 ? -10.428 -3.240 12.582 1.00 88.50 178 ARG A O 1
ATOM 1495 N N . LEU A 1 179 ? -12.058 -2.084 11.555 1.00 94.19 179 LEU A N 1
ATOM 1496 C CA . LEU A 1 179 ? -13.024 -3.182 11.563 1.00 94.19 179 LEU A CA 1
ATOM 1497 C C . LEU A 1 179 ? -12.488 -4.391 10.787 1.00 94.19 179 LEU A C 1
ATOM 1499 O O . LEU A 1 179 ? -12.460 -5.485 11.336 1.00 94.19 179 LEU A O 1
ATOM 1503 N N . CYS A 1 180 ? -12.026 -4.199 9.549 1.00 83.25 180 CYS A N 1
ATOM 1504 C CA . CYS A 1 180 ? -11.491 -5.282 8.721 1.00 83.25 180 CYS A CA 1
ATOM 1505 C C . CYS A 1 180 ? -10.303 -5.986 9.390 1.00 83.25 180 CYS A C 1
ATOM 1507 O O . CYS A 1 180 ? -10.297 -7.208 9.480 1.00 83.25 180 CYS A O 1
ATOM 1509 N N . VAL A 1 181 ? -9.342 -5.223 9.921 1.00 79.00 181 VAL A N 1
ATOM 1510 C CA . VAL A 1 181 ? -8.182 -5.779 10.637 1.00 79.00 181 VAL A CA 1
ATOM 1511 C C . VAL A 1 181 ? -8.615 -6.520 11.905 1.00 79.00 181 VAL A C 1
ATOM 1513 O O . VAL A 1 181 ? -8.161 -7.632 12.156 1.00 79.00 181 VAL A O 1
ATOM 1516 N N . GLY A 1 182 ? -9.523 -5.941 12.697 1.00 84.69 182 GLY A N 1
ATOM 1517 C CA . GLY A 1 182 ? -10.051 -6.583 13.902 1.00 84.69 182 GLY A CA 1
ATOM 1518 C C . GLY A 1 182 ? -10.795 -7.884 13.592 1.00 84.69 182 GLY A C 1
ATOM 1519 O O . GLY A 1 182 ? -10.607 -8.877 14.286 1.00 84.69 182 GLY A O 1
ATOM 1520 N N . MET A 1 183 ? -11.584 -7.903 12.518 1.00 90.69 183 MET A N 1
ATOM 1521 C CA . MET A 1 183 ? -12.272 -9.098 12.028 1.00 90.69 183 MET A CA 1
ATOM 1522 C C . MET A 1 183 ? -11.293 -10.165 11.529 1.00 90.69 183 MET A C 1
ATOM 1524 O O . MET A 1 183 ? -11.489 -11.334 11.831 1.00 90.69 183 MET A O 1
ATOM 1528 N N . GLU A 1 184 ? -10.226 -9.798 10.815 1.00 81.94 184 GLU A N 1
ATOM 1529 C CA . GLU A 1 184 ? -9.191 -10.748 10.370 1.00 81.94 184 GLU A CA 1
ATOM 1530 C C . GLU A 1 184 ? -8.424 -11.372 11.541 1.00 81.94 184 GLU A C 1
ATOM 1532 O O . GLU A 1 184 ? -8.085 -12.552 11.485 1.00 81.94 184 GLU A O 1
ATOM 1537 N N . MET A 1 185 ? -8.189 -10.605 12.611 1.00 81.94 185 MET A N 1
ATOM 1538 C CA . MET A 1 185 ? -7.539 -11.096 13.832 1.00 81.94 185 MET A CA 1
ATOM 1539 C C . MET A 1 185 ? -8.413 -12.074 14.625 1.00 81.94 185 MET A C 1
ATOM 1541 O O . MET A 1 185 ? -7.877 -12.954 15.293 1.00 81.94 185 MET A O 1
ATOM 1545 N N . LEU A 1 186 ? -9.737 -11.899 14.598 1.00 87.25 186 LEU A N 1
ATOM 1546 C CA . LEU A 1 186 ? -10.672 -12.696 15.400 1.00 87.25 186 LEU A CA 1
ATOM 1547 C C . LEU A 1 186 ? -11.313 -13.840 14.615 1.00 87.25 186 LEU A C 1
ATOM 1549 O O . LEU A 1 186 ? -11.639 -14.864 15.193 1.00 87.25 186 LEU A O 1
ATOM 1553 N N . THR A 1 187 ? -11.518 -13.680 13.313 1.00 86.38 187 THR A N 1
ATOM 1554 C CA . THR A 1 187 ? -12.181 -14.666 12.452 1.00 86.38 187 THR A CA 1
ATOM 1555 C C . THR A 1 187 ? -11.610 -14.587 11.044 1.00 86.38 187 THR A C 1
ATOM 1557 O O . THR A 1 187 ? -12.142 -13.899 10.164 1.00 86.38 187 THR A O 1
ATOM 1560 N N . HIS A 1 188 ? -10.496 -15.282 10.827 1.00 76.56 188 HIS A N 1
ATOM 1561 C CA . HIS A 1 188 ? -9.861 -15.339 9.518 1.00 76.56 188 HIS A CA 1
ATOM 1562 C C . HIS A 1 188 ? -10.824 -15.925 8.470 1.00 76.56 188 HIS A C 1
ATOM 1564 O O . HIS A 1 188 ? -11.482 -16.932 8.719 1.00 76.56 188 HIS A O 1
ATOM 1570 N N . GLY A 1 189 ? -10.939 -15.277 7.307 1.00 71.94 189 GLY A N 1
ATOM 1571 C CA . GLY A 1 189 ? -11.793 -15.750 6.210 1.00 71.94 189 GLY A CA 1
ATOM 1572 C C . GLY A 1 189 ? -13.306 -15.553 6.393 1.00 71.94 189 GLY A C 1
ATOM 1573 O O . GLY A 1 189 ? -14.080 -16.104 5.614 1.00 71.94 189 GLY A O 1
ATOM 1574 N N . HIS A 1 190 ? -13.763 -14.767 7.379 1.00 84.94 190 HIS A N 1
ATOM 1575 C CA . HIS A 1 190 ? -15.196 -14.516 7.582 1.00 84.94 190 HIS A CA 1
ATOM 1576 C C . HIS A 1 190 ? -15.870 -13.949 6.304 1.00 84.94 190 HIS A C 1
ATOM 1578 O O . HIS A 1 190 ? -15.400 -12.931 5.790 1.00 84.94 190 HIS A O 1
ATOM 1584 N N . PRO A 1 191 ? -17.009 -14.490 5.814 1.00 86.56 191 PRO A N 1
ATOM 1585 C CA . PRO A 1 191 ? -17.616 -14.086 4.532 1.00 86.56 191 PRO A CA 1
ATOM 1586 C C . PRO A 1 191 ? -17.882 -12.578 4.394 1.00 86.56 191 PRO A C 1
ATOM 1588 O O . PRO A 1 191 ? -17.635 -11.969 3.352 1.00 86.56 191 PRO A O 1
ATOM 1591 N N . HIS A 1 192 ? -18.321 -11.935 5.479 1.00 93.50 192 HIS A N 1
ATOM 1592 C CA . HIS A 1 192 ? -18.546 -10.486 5.519 1.00 93.50 192 HIS A CA 1
ATOM 1593 C C . HIS A 1 192 ? -17.288 -9.633 5.271 1.00 93.50 192 HIS A C 1
ATOM 1595 O O . HIS A 1 192 ? -17.428 -8.491 4.834 1.00 93.50 192 HIS A O 1
ATOM 1601 N N . LEU A 1 193 ? -16.068 -10.155 5.477 1.00 81.88 193 LEU A N 1
ATOM 1602 C CA . LEU A 1 193 ? -14.833 -9.421 5.166 1.00 81.88 193 LEU A CA 1
ATOM 1603 C C . LEU A 1 193 ? -14.768 -9.023 3.691 1.00 81.88 193 LEU A C 1
ATOM 1605 O O . LEU A 1 193 ? -14.273 -7.944 3.381 1.00 81.88 193 LEU A O 1
ATOM 1609 N N . VAL A 1 194 ? -15.315 -9.830 2.778 1.00 79.38 194 VAL A N 1
ATOM 1610 C CA . VAL A 1 194 ? -15.351 -9.495 1.346 1.00 79.38 194 VAL A CA 1
ATOM 1611 C C . VAL A 1 194 ? -16.181 -8.232 1.105 1.00 79.38 194 VAL A C 1
ATOM 1613 O O . VAL A 1 194 ? -15.725 -7.307 0.429 1.00 79.38 194 VAL A O 1
ATOM 1616 N N . VAL A 1 195 ? -17.369 -8.158 1.712 1.00 88.12 195 VAL A N 1
ATOM 1617 C CA . VAL A 1 195 ? -18.286 -7.011 1.601 1.00 88.12 195 VAL A CA 1
ATOM 1618 C C . VAL A 1 195 ? -17.671 -5.762 2.241 1.00 88.12 195 VAL A C 1
ATOM 1620 O O . VAL A 1 195 ? -17.652 -4.691 1.631 1.00 88.12 195 VAL A O 1
ATOM 1623 N N . LEU A 1 196 ? -17.098 -5.902 3.440 1.00 89.44 196 LEU A N 1
ATOM 1624 C CA . LEU A 1 196 ? -16.458 -4.804 4.168 1.00 89.44 196 LEU A CA 1
ATOM 1625 C C . LEU A 1 196 ? -15.228 -4.262 3.425 1.00 89.44 196 LEU A C 1
ATOM 1627 O O . LEU A 1 196 ? -15.082 -3.050 3.283 1.00 89.44 196 LEU A O 1
ATOM 1631 N N . ARG A 1 197 ? -14.375 -5.138 2.879 1.00 82.25 197 ARG A N 1
ATOM 1632 C CA . ARG A 1 197 ? -13.191 -4.752 2.093 1.00 82.25 197 ARG A CA 1
ATOM 1633 C C . ARG A 1 197 ? -13.570 -4.098 0.758 1.00 82.25 197 ARG A C 1
ATOM 1635 O O . ARG A 1 197 ? -12.868 -3.190 0.309 1.00 82.25 197 ARG A O 1
ATOM 1642 N N . ARG A 1 198 ? -14.692 -4.490 0.140 1.00 77.12 198 ARG A N 1
ATOM 1643 C CA . ARG A 1 198 ? -15.237 -3.792 -1.038 1.00 77.12 198 ARG A CA 1
ATOM 1644 C C . ARG A 1 198 ? -15.653 -2.364 -0.682 1.00 77.12 198 ARG A C 1
ATOM 1646 O O . ARG A 1 198 ? -15.151 -1.425 -1.289 1.00 77.12 198 ARG A O 1
ATOM 1653 N N . ALA A 1 199 ? -16.452 -2.190 0.371 1.00 85.56 199 ALA A N 1
ATOM 1654 C CA . ALA A 1 199 ? -16.847 -0.864 0.850 1.00 85.56 199 ALA A CA 1
ATOM 1655 C C . ALA A 1 199 ? -15.641 0.002 1.278 1.00 85.56 199 ALA A C 1
ATOM 1657 O O . ALA A 1 199 ? -15.634 1.217 1.071 1.00 85.56 199 ALA A O 1
ATOM 1658 N N . GLN A 1 200 ? -14.601 -0.621 1.842 1.00 86.69 200 GLN A N 1
ATOM 1659 C CA . GLN A 1 200 ? -13.335 0.031 2.191 1.00 86.69 200 GLN A CA 1
ATOM 1660 C C . GLN A 1 200 ? -12.597 0.528 0.947 1.00 86.69 200 GLN A C 1
ATOM 1662 O O . GLN A 1 200 ? -12.093 1.649 0.948 1.00 86.69 200 GLN A O 1
ATOM 1667 N N . THR A 1 201 ? -12.558 -0.285 -0.110 1.00 71.56 201 THR A N 1
ATOM 1668 C CA . THR A 1 201 ? -11.934 0.067 -1.393 1.00 71.56 201 THR A CA 1
ATOM 1669 C C . THR A 1 201 ? -12.652 1.248 -2.041 1.00 71.56 201 THR A C 1
ATOM 1671 O O . THR A 1 201 ? -12.003 2.213 -2.450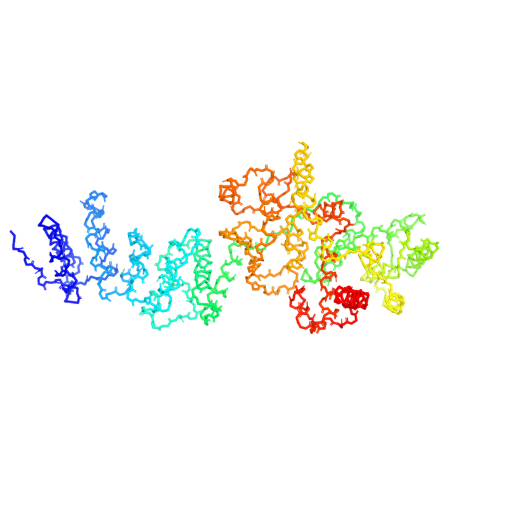 1.00 71.56 201 THR A O 1
ATOM 1674 N N . ASP A 1 202 ? -13.985 1.211 -2.064 1.00 80.94 202 ASP A N 1
ATOM 1675 C CA . ASP A 1 202 ? -14.797 2.297 -2.611 1.00 80.94 202 ASP A CA 1
ATOM 1676 C C . ASP A 1 202 ? -14.523 3.605 -1.852 1.00 80.94 202 ASP A C 1
ATOM 1678 O O . ASP A 1 202 ? -14.257 4.636 -2.470 1.00 80.94 202 ASP A O 1
ATOM 1682 N N . LEU A 1 203 ? -14.472 3.561 -0.513 1.00 82.88 203 LEU A N 1
ATOM 1683 C CA . LEU A 1 203 ? -14.094 4.714 0.312 1.00 82.88 203 LEU A CA 1
ATOM 1684 C C . LEU A 1 203 ? -12.664 5.200 0.045 1.00 82.88 203 LEU A C 1
ATOM 1686 O O . LEU A 1 203 ? -12.456 6.405 -0.066 1.00 82.88 203 LEU A O 1
ATOM 1690 N N . TYR A 1 204 ? -11.684 4.299 -0.072 1.00 78.44 204 TYR A N 1
ATOM 1691 C CA . TYR A 1 204 ? -10.291 4.672 -0.339 1.00 78.44 204 TYR A CA 1
ATOM 1692 C C . TYR A 1 204 ? -10.167 5.496 -1.621 1.00 78.44 204 TYR A C 1
ATOM 1694 O O . TYR A 1 204 ? -9.502 6.530 -1.623 1.00 78.44 204 TYR A O 1
ATOM 1702 N N . SER A 1 205 ? -10.846 5.067 -2.689 1.00 71.75 205 SER A N 1
ATOM 1703 C CA . SER A 1 205 ? -10.803 5.749 -3.986 1.00 71.75 205 SER A CA 1
ATOM 1704 C C . SER A 1 205 ? -11.340 7.185 -3.937 1.00 71.75 205 SER A C 1
ATOM 1706 O O . SER A 1 205 ? -10.843 8.045 -4.663 1.00 71.75 205 SER A O 1
ATOM 1708 N N . ARG A 1 206 ? -12.305 7.456 -3.047 1.00 82.44 206 ARG A N 1
ATOM 1709 C CA . ARG A 1 206 ? -12.867 8.796 -2.824 1.00 82.44 206 ARG A CA 1
ATOM 1710 C C . ARG A 1 206 ? -11.982 9.661 -1.923 1.00 82.44 206 ARG A C 1
ATOM 1712 O O . ARG A 1 206 ? -11.823 10.848 -2.185 1.00 82.44 206 ARG A O 1
ATOM 1719 N N . VAL A 1 207 ? -11.358 9.066 -0.901 1.00 75.69 207 VAL A N 1
ATOM 1720 C CA . VAL A 1 207 ? -10.494 9.783 0.058 1.00 75.69 207 VAL A CA 1
ATOM 1721 C C . VAL A 1 207 ? -9.119 10.120 -0.528 1.00 75.69 207 VAL A C 1
ATOM 1723 O O . VAL A 1 207 ? -8.587 11.197 -0.261 1.00 75.69 207 VAL A O 1
ATOM 1726 N N . TRP A 1 208 ? -8.539 9.217 -1.321 1.00 66.81 208 TRP A N 1
ATOM 1727 C CA . TRP A 1 208 ? -7.260 9.410 -2.008 1.00 66.81 208 TRP A CA 1
ATOM 1728 C C . TRP A 1 208 ? -7.447 9.245 -3.514 1.00 66.81 208 TRP A C 1
ATOM 1730 O O . TRP A 1 208 ? -7.038 8.222 -4.079 1.00 66.81 208 TRP A O 1
ATOM 1740 N N . PRO A 1 209 ? -8.041 10.245 -4.188 1.00 68.69 209 PRO A N 1
ATOM 1741 C CA . PRO A 1 209 ? -8.105 10.220 -5.636 1.00 68.69 209 PRO A CA 1
ATOM 1742 C C . PRO A 1 209 ? -6.676 10.122 -6.195 1.00 68.69 209 PRO A C 1
ATOM 1744 O O . PRO A 1 209 ? -5.742 10.694 -5.618 1.00 68.69 209 PRO A O 1
ATOM 1747 N N . PRO A 1 210 ? -6.464 9.376 -7.293 1.00 51.00 210 PRO A N 1
ATOM 1748 C CA . PRO A 1 210 ? -5.144 9.228 -7.889 1.00 51.00 210 PRO A CA 1
ATOM 1749 C C . PRO A 1 210 ? -4.537 10.612 -8.145 1.00 51.00 210 PRO A C 1
ATOM 1751 O O . PRO A 1 210 ? -5.106 11.412 -8.885 1.00 51.00 210 PRO A O 1
ATOM 1754 N N . SER A 1 211 ? -3.397 10.911 -7.507 1.00 42.56 211 SER A N 1
ATOM 1755 C CA . SER A 1 211 ? -2.770 12.224 -7.659 1.00 42.56 211 SER A CA 1
ATOM 1756 C C . SER A 1 211 ? -2.451 12.493 -9.133 1.00 42.56 211 SER A C 1
ATOM 1758 O O . SER A 1 211 ? -1.875 11.612 -9.788 1.00 42.56 211 SER A O 1
ATOM 1760 N N . PRO A 1 212 ? -2.749 13.700 -9.648 1.00 48.59 212 PRO A N 1
ATOM 1761 C CA . PRO A 1 212 ? -2.265 14.113 -10.956 1.00 48.59 212 PRO A CA 1
ATOM 1762 C C . PRO A 1 212 ? -0.736 13.998 -10.957 1.00 48.59 212 PRO A C 1
ATOM 1764 O O . PRO A 1 212 ? -0.057 14.403 -10.012 1.00 48.59 212 PRO A O 1
ATOM 1767 N N . SER A 1 213 ? -0.188 13.341 -11.976 1.00 41.16 213 SER A N 1
ATOM 1768 C CA . SER A 1 213 ? 1.238 13.022 -12.058 1.00 41.16 213 SER A CA 1
ATOM 1769 C C . SER A 1 213 ? 2.101 14.283 -11.932 1.00 41.16 213 SER A C 1
ATOM 1771 O O . SER A 1 213 ? 1.998 15.172 -12.774 1.00 41.16 213 SER A O 1
ATOM 1773 N N . GLN A 1 214 ? 2.973 14.346 -10.917 1.00 38.53 214 GLN A N 1
ATOM 1774 C CA . GLN A 1 214 ? 3.928 15.447 -10.746 1.00 38.53 214 GLN A CA 1
ATOM 1775 C C . GLN A 1 214 ? 4.834 15.621 -11.988 1.00 38.53 214 GLN A C 1
ATOM 1777 O O . GLN A 1 214 ? 5.296 14.622 -12.557 1.00 38.53 214 GLN A O 1
ATOM 1782 N N . PRO A 1 215 ? 5.162 16.867 -12.379 1.00 40.41 215 PRO A N 1
ATOM 1783 C CA . PRO A 1 215 ? 6.081 17.142 -13.475 1.00 40.41 215 PRO A CA 1
ATOM 1784 C C . PRO A 1 215 ? 7.523 16.787 -13.074 1.00 40.41 215 PRO A C 1
ATOM 1786 O O . PRO A 1 215 ? 8.089 17.309 -12.116 1.00 40.41 215 PRO A O 1
ATOM 1789 N N . SER A 1 216 ? 8.126 15.851 -13.807 1.00 41.38 216 SER A N 1
ATOM 1790 C CA . SER A 1 216 ? 9.523 15.428 -13.639 1.00 41.38 216 SER A CA 1
ATOM 1791 C C . SER A 1 216 ? 10.512 16.514 -14.094 1.00 41.38 216 SER A C 1
ATOM 1793 O O . SER A 1 216 ? 10.237 17.168 -15.097 1.00 41.38 216 SER A O 1
ATOM 1795 N N . SER A 1 217 ? 11.673 16.602 -13.428 1.00 42.06 217 SER A N 1
ATOM 1796 C CA . SER A 1 217 ? 12.888 17.389 -13.749 1.00 42.06 217 SER A CA 1
ATOM 1797 C C . SER A 1 217 ? 13.049 17.827 -15.213 1.00 42.06 217 SER A C 1
ATOM 1799 O O . SER A 1 217 ? 12.860 16.994 -16.101 1.00 42.06 217 SER A O 1
ATOM 1801 N N . GLN A 1 218 ? 13.466 19.089 -15.422 1.00 48.47 218 GLN A N 1
ATOM 1802 C CA . GLN A 1 218 ? 13.732 19.760 -16.710 1.00 48.47 218 GLN A CA 1
ATOM 1803 C C . GLN A 1 218 ? 14.171 18.782 -17.808 1.00 48.47 218 GLN A C 1
ATOM 1805 O O . GLN A 1 218 ? 15.329 18.381 -17.913 1.00 48.47 218 GLN A O 1
ATOM 1810 N N . LYS A 1 219 ? 13.197 18.342 -18.602 1.00 65.88 219 LYS A N 1
ATOM 1811 C CA . LYS A 1 219 ? 13.421 17.501 -19.774 1.00 65.88 219 LYS A CA 1
ATOM 1812 C C . LYS A 1 219 ? 14.001 18.396 -20.866 1.00 65.88 219 LYS A C 1
ATOM 1814 O O . LYS A 1 219 ? 13.498 19.496 -21.048 1.00 65.88 219 LYS A O 1
ATOM 1819 N N . ARG A 1 220 ? 15.024 17.935 -21.597 1.00 80.44 220 ARG A N 1
ATOM 1820 C CA . ARG A 1 220 ? 15.430 18.575 -22.860 1.00 80.44 220 ARG A CA 1
ATOM 1821 C C . ARG A 1 220 ? 14.200 18.580 -23.768 1.00 80.44 220 ARG A C 1
ATOM 1823 O O . ARG A 1 220 ? 13.690 17.510 -24.098 1.00 80.44 220 ARG A O 1
ATOM 1830 N N . VAL A 1 221 ? 13.701 19.771 -24.077 1.00 85.12 221 VAL A N 1
ATOM 1831 C CA . VAL A 1 221 ? 12.522 19.982 -24.918 1.00 85.12 221 VAL A CA 1
ATOM 1832 C C . VAL A 1 221 ? 13.023 20.375 -26.301 1.00 85.12 221 VAL A C 1
ATOM 1834 O O . VAL A 1 221 ? 13.678 21.402 -26.443 1.00 85.12 221 VAL A O 1
ATOM 1837 N N . ILE A 1 222 ? 12.751 19.541 -27.303 1.00 93.56 222 ILE A N 1
ATOM 1838 C CA . ILE A 1 222 ? 12.986 19.862 -28.715 1.00 93.56 222 ILE A CA 1
ATOM 1839 C C . ILE A 1 222 ? 11.605 20.073 -29.326 1.00 93.56 222 ILE A C 1
ATOM 1841 O O . ILE A 1 222 ? 10.776 19.166 -29.257 1.00 93.56 222 ILE A O 1
ATOM 1845 N N . ALA A 1 223 ? 11.344 21.262 -29.874 1.00 95.75 223 ALA A N 1
ATOM 1846 C CA . ALA A 1 223 ? 10.006 21.659 -30.320 1.00 95.75 223 ALA A CA 1
ATOM 1847 C C . ALA A 1 223 ? 9.400 20.659 -31.319 1.00 95.75 223 ALA A C 1
ATOM 1849 O O . ALA A 1 223 ? 8.255 20.244 -31.160 1.00 95.75 223 ALA A O 1
ATOM 1850 N N . GLU A 1 224 ? 10.200 20.195 -32.280 1.00 96.00 224 GLU A N 1
ATOM 1851 C CA . GLU A 1 224 ? 9.795 19.211 -33.291 1.00 96.00 224 GLU A CA 1
ATOM 1852 C C . GLU A 1 224 ? 9.432 17.850 -32.671 1.00 96.00 224 GLU A C 1
ATOM 1854 O O . GLU A 1 224 ? 8.444 17.223 -33.049 1.00 96.00 224 GLU A O 1
ATOM 1859 N N . VAL A 1 225 ? 10.191 17.408 -31.661 1.00 96.50 225 VAL A N 1
ATOM 1860 C CA . VAL A 1 225 ? 9.917 16.158 -30.935 1.00 96.50 225 VAL A CA 1
ATOM 1861 C C . VAL A 1 225 ? 8.624 16.265 -30.131 1.00 96.50 225 VAL A C 1
ATOM 1863 O O . VAL A 1 225 ? 7.836 15.323 -30.121 1.00 96.50 225 VAL A O 1
ATOM 1866 N N . GLU A 1 226 ? 8.380 17.392 -29.459 1.00 95.62 226 GLU A N 1
ATOM 1867 C CA . GLU A 1 226 ? 7.127 17.581 -28.722 1.00 95.62 226 GLU A CA 1
ATOM 1868 C C . GLU A 1 226 ? 5.923 17.708 -29.655 1.00 95.62 226 GLU A C 1
ATOM 1870 O O . GLU A 1 226 ? 4.868 17.175 -29.329 1.00 95.62 226 GLU A O 1
ATOM 1875 N N . ALA A 1 227 ? 6.073 18.333 -30.827 1.00 95.62 227 ALA A N 1
ATOM 1876 C CA . ALA A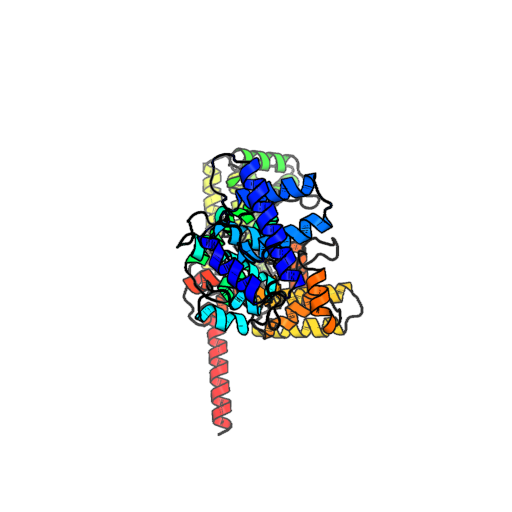 1 227 ? 5.017 18.372 -31.836 1.00 95.62 227 ALA A CA 1
ATOM 1877 C C . ALA A 1 227 ? 4.611 16.954 -32.271 1.00 95.62 227 ALA A C 1
ATOM 1879 O O . ALA A 1 227 ? 3.425 16.626 -32.267 1.00 95.62 227 ALA A O 1
ATOM 1880 N N . LEU A 1 228 ? 5.590 16.082 -32.542 1.00 95.94 228 LEU A N 1
ATOM 1881 C CA . LEU A 1 228 ? 5.342 14.674 -32.866 1.00 95.94 228 LEU A CA 1
ATOM 1882 C C . LEU A 1 228 ? 4.697 13.908 -31.703 1.00 95.94 228 LEU A C 1
ATOM 1884 O O . LEU A 1 228 ? 3.781 13.119 -31.920 1.00 95.94 228 LEU A O 1
ATOM 1888 N N . LEU A 1 229 ? 5.153 14.119 -30.464 1.00 94.19 229 LEU A N 1
ATOM 1889 C CA . LEU A 1 229 ? 4.562 13.468 -29.289 1.00 94.19 229 LEU A CA 1
ATOM 1890 C C . LEU A 1 229 ? 3.122 13.923 -29.046 1.00 94.19 229 LEU A C 1
ATOM 1892 O O . LEU A 1 229 ? 2.281 13.084 -28.734 1.00 94.19 229 LEU A O 1
ATOM 1896 N N . ASN A 1 230 ? 2.841 15.215 -29.214 1.00 92.44 230 ASN A N 1
ATOM 1897 C CA . ASN A 1 230 ? 1.499 15.770 -29.086 1.00 92.44 230 ASN A CA 1
ATOM 1898 C C . ASN A 1 230 ? 0.565 15.179 -30.148 1.00 92.44 230 ASN A C 1
ATOM 1900 O O . ASN A 1 230 ? -0.526 14.734 -29.799 1.00 92.44 230 ASN A O 1
ATOM 1904 N N . ASP A 1 231 ? 1.022 15.092 -31.401 1.00 92.88 231 ASP A N 1
ATOM 1905 C CA . ASP A 1 231 ? 0.302 14.429 -32.495 1.00 92.88 231 ASP A CA 1
ATOM 1906 C C . ASP A 1 231 ? 0.071 12.929 -32.228 1.00 92.88 231 ASP A C 1
ATOM 1908 O O . ASP A 1 231 ? -1.005 12.393 -32.491 1.00 92.88 231 ASP A O 1
ATOM 1912 N N . LEU A 1 232 ? 1.043 12.223 -31.643 1.00 90.25 232 LEU A N 1
ATOM 1913 C CA . LEU A 1 232 ? 0.832 10.841 -31.210 1.00 90.25 232 LEU A CA 1
ATOM 1914 C C . LEU A 1 232 ? -0.273 10.765 -30.144 1.00 90.25 232 LEU A C 1
ATOM 1916 O O . LEU A 1 232 ? -1.182 9.948 -30.252 1.00 90.25 232 LEU A O 1
ATOM 1920 N N . THR A 1 233 ? -0.218 11.615 -29.119 1.00 87.62 233 THR A N 1
ATOM 1921 C CA . THR A 1 233 ? -1.207 11.601 -28.029 1.00 87.62 233 THR A CA 1
ATOM 1922 C C . THR A 1 233 ? -2.581 12.144 -28.420 1.00 87.62 233 THR A C 1
ATOM 1924 O O . THR A 1 233 ? -3.542 11.888 -27.703 1.00 87.62 233 THR A O 1
ATOM 1927 N N . SER A 1 234 ? -2.702 12.890 -29.522 1.00 87.19 234 SER A N 1
ATOM 1928 C CA . SER A 1 234 ? -4.001 13.318 -30.053 1.00 87.19 234 SER A CA 1
ATOM 1929 C C . SER A 1 234 ? -4.649 12.225 -30.907 1.00 87.19 234 SER A C 1
ATOM 1931 O O . SER A 1 234 ? -5.862 12.044 -30.839 1.00 87.19 234 SER A O 1
ATOM 1933 N N . ARG A 1 235 ? -3.849 11.461 -31.669 1.00 86.81 235 ARG A N 1
ATOM 1934 C CA . ARG A 1 235 ? -4.322 10.334 -32.492 1.00 86.81 235 ARG A CA 1
ATOM 1935 C C . ARG A 1 235 ? -4.782 9.129 -31.674 1.00 86.81 235 ARG A C 1
ATOM 1937 O O . ARG A 1 235 ? -5.622 8.369 -32.146 1.00 86.81 235 ARG A O 1
ATOM 1944 N N . TYR A 1 236 ? -4.243 8.958 -30.469 1.00 81.94 236 TYR A N 1
ATOM 1945 C CA . TYR A 1 236 ? -4.561 7.844 -29.579 1.00 81.94 236 TYR A CA 1
ATOM 1946 C C . TYR A 1 236 ? -5.005 8.376 -28.208 1.00 81.94 236 TYR A C 1
ATOM 1948 O O . TYR A 1 236 ? -4.238 9.107 -27.580 1.00 81.94 236 TYR A O 1
ATOM 1956 N N . PRO A 1 237 ? -6.205 8.026 -27.706 1.00 73.06 237 PRO A N 1
ATOM 1957 C CA . PRO A 1 237 ? -6.741 8.591 -26.469 1.00 73.06 237 PRO A CA 1
ATOM 1958 C C . PRO A 1 237 ? -5.802 8.385 -25.267 1.00 73.06 237 PRO A C 1
ATOM 1960 O O . PRO A 1 237 ? -5.100 7.378 -25.159 1.00 73.06 237 PRO A O 1
ATOM 1963 N N . ALA A 1 238 ? -5.821 9.329 -24.315 1.00 57.91 238 ALA A N 1
ATOM 1964 C CA . ALA A 1 238 ? -4.912 9.385 -23.158 1.00 57.91 238 ALA A CA 1
ATOM 1965 C C . ALA A 1 238 ? -4.891 8.112 -22.280 1.00 57.91 238 ALA A C 1
ATOM 1967 O O . ALA A 1 238 ? -3.961 7.904 -21.500 1.00 57.91 238 ALA A O 1
ATOM 1968 N N . THR A 1 239 ? -5.894 7.244 -22.408 1.00 56.00 239 THR A N 1
ATOM 1969 C CA . THR A 1 239 ? -5.974 5.941 -21.738 1.00 56.00 239 THR A CA 1
ATOM 1970 C C . THR A 1 239 ? -4.988 4.904 -22.281 1.00 56.00 239 THR A C 1
ATOM 1972 O O . THR A 1 239 ? -4.695 3.936 -21.581 1.00 56.00 239 THR A O 1
ATOM 1975 N N . GLU A 1 240 ? -4.450 5.084 -23.491 1.00 65.75 240 GLU A N 1
ATOM 1976 C CA . GLU A 1 240 ? -3.565 4.100 -24.132 1.00 65.75 240 GLU A CA 1
ATOM 1977 C C . GLU A 1 240 ? -2.087 4.269 -23.752 1.00 65.75 240 GLU A C 1
ATOM 1979 O O . GLU A 1 240 ? -1.325 3.297 -23.738 1.00 65.75 240 GLU A O 1
ATOM 1984 N N . TRP A 1 241 ? -1.665 5.478 -23.366 1.00 77.69 241 TRP A N 1
ATOM 1985 C CA . TRP A 1 241 ? -0.247 5.798 -23.200 1.00 77.69 241 TRP A CA 1
ATOM 1986 C C . TRP A 1 241 ? 0.081 6.277 -21.791 1.00 77.69 241 TRP A C 1
ATOM 1988 O O . TRP A 1 241 ? -0.201 7.402 -21.389 1.00 77.69 241 TRP A O 1
ATOM 1998 N N . SER A 1 242 ? 0.778 5.432 -21.029 1.00 80.62 242 SER A N 1
ATOM 1999 C CA . SER A 1 242 ? 1.328 5.858 -19.741 1.00 80.62 242 SER A CA 1
ATOM 2000 C C . SER A 1 242 ? 2.389 6.953 -19.930 1.00 80.62 242 SER A C 1
ATOM 2002 O O . SER A 1 242 ? 3.142 6.935 -20.906 1.00 80.62 242 SER A O 1
ATOM 2004 N N . ALA A 1 243 ? 2.557 7.840 -18.943 1.00 80.75 243 ALA A N 1
ATOM 2005 C CA . ALA A 1 243 ? 3.625 8.850 -18.953 1.00 80.75 243 ALA A CA 1
ATOM 2006 C C . ALA A 1 243 ? 5.035 8.245 -19.143 1.00 80.75 243 ALA A C 1
ATOM 2008 O O . ALA A 1 243 ? 5.924 8.875 -19.716 1.00 80.75 243 ALA A O 1
ATOM 2009 N N . SER A 1 244 ? 5.244 7.002 -18.689 1.00 80.62 244 SER A N 1
ATOM 2010 C CA . SER A 1 244 ? 6.489 6.267 -18.935 1.00 80.62 244 SER A CA 1
ATOM 2011 C C . SER A 1 244 ? 6.648 5.879 -20.403 1.00 80.62 244 SER A C 1
ATOM 2013 O O . SER A 1 244 ? 7.769 5.890 -20.905 1.00 80.62 244 SER A O 1
ATOM 2015 N N . THR A 1 245 ? 5.559 5.514 -21.077 1.00 85.81 245 THR A N 1
ATOM 2016 C CA . THR A 1 245 ? 5.577 5.139 -22.492 1.00 85.81 245 THR A CA 1
ATOM 2017 C C . THR A 1 245 ? 5.868 6.362 -23.357 1.00 85.81 245 THR A C 1
ATOM 2019 O O . THR A 1 245 ? 6.789 6.318 -24.167 1.00 85.81 245 THR A O 1
ATOM 2022 N N . VAL A 1 246 ? 5.200 7.491 -23.092 1.00 90.00 246 VAL A N 1
ATOM 2023 C CA . VAL A 1 246 ? 5.496 8.783 -23.743 1.00 90.00 246 VAL A CA 1
ATOM 2024 C C . VAL A 1 246 ? 6.959 9.185 -23.525 1.00 90.00 246 VAL A C 1
ATOM 2026 O O . VAL A 1 246 ? 7.655 9.571 -24.461 1.00 90.00 246 VAL A O 1
ATOM 2029 N N . GLY A 1 247 ? 7.472 9.023 -22.301 1.00 89.38 247 GLY A N 1
ATOM 2030 C CA . GLY A 1 247 ? 8.878 9.289 -21.992 1.00 89.38 247 GLY A CA 1
ATOM 2031 C C . GLY A 1 247 ? 9.867 8.407 -22.765 1.00 89.38 247 GLY A C 1
ATOM 2032 O O . GLY A 1 247 ? 10.968 8.861 -23.073 1.00 89.38 247 GLY A O 1
ATOM 2033 N N . ASN A 1 248 ? 9.490 7.172 -23.096 1.00 90.25 248 ASN A N 1
ATOM 2034 C CA . ASN A 1 248 ? 10.305 6.285 -23.921 1.00 90.25 248 ASN A CA 1
ATOM 2035 C C . ASN A 1 248 ? 10.288 6.718 -25.394 1.00 90.25 248 ASN A C 1
ATOM 2037 O O . ASN A 1 248 ? 11.359 6.888 -25.971 1.00 90.25 248 ASN A O 1
ATOM 2041 N N . HIS A 1 249 ? 9.110 7.011 -25.961 1.00 94.19 249 HIS A N 1
ATOM 2042 C CA . HIS A 1 249 ? 9.008 7.586 -27.309 1.00 94.19 249 HIS A CA 1
ATOM 2043 C C . HIS A 1 249 ? 9.856 8.851 -27.443 1.00 94.19 249 HIS A C 1
ATOM 2045 O O . HIS A 1 249 ? 10.666 8.944 -28.359 1.00 94.19 249 HIS A O 1
ATOM 2051 N N . ARG A 1 250 ? 9.772 9.771 -26.471 1.00 94.81 250 ARG A N 1
ATOM 2052 C CA . ARG A 1 250 ? 10.596 10.986 -26.447 1.00 94.81 250 ARG A CA 1
ATOM 2053 C C . ARG A 1 250 ? 12.091 10.689 -26.547 1.00 94.81 250 ARG A C 1
ATOM 2055 O O . ARG A 1 250 ? 12.783 11.333 -27.322 1.00 94.81 250 ARG A O 1
ATOM 2062 N N . LYS A 1 251 ? 12.605 9.725 -25.774 1.00 93.69 251 LYS A N 1
ATOM 2063 C CA . LYS A 1 251 ? 14.034 9.361 -25.809 1.00 93.69 251 LYS A CA 1
ATOM 2064 C C . LYS A 1 251 ? 14.460 8.858 -27.187 1.00 93.69 251 LYS A C 1
ATOM 2066 O O . LYS A 1 251 ? 15.519 9.254 -27.662 1.00 93.69 251 LYS A O 1
ATOM 2071 N N . SER A 1 252 ? 13.644 8.012 -27.811 1.00 95.88 252 SER A N 1
ATOM 2072 C CA . SER A 1 252 ? 13.913 7.501 -29.159 1.00 95.88 252 SER A CA 1
ATOM 2073 C C . SER A 1 252 ? 13.845 8.602 -30.215 1.00 95.88 252 SER A C 1
ATOM 2075 O O . SER A 1 252 ? 14.721 8.669 -31.069 1.00 95.88 252 SER A O 1
ATOM 2077 N N . LEU A 1 253 ? 12.869 9.507 -30.112 1.00 97.38 253 LEU A N 1
ATOM 2078 C CA . LEU A 1 253 ? 12.733 10.654 -31.010 1.00 97.38 253 LEU A CA 1
ATOM 2079 C C . LEU A 1 253 ? 13.893 11.642 -30.891 1.00 97.38 253 LEU A C 1
ATOM 2081 O O . LEU A 1 253 ? 14.387 12.095 -31.913 1.00 97.38 253 LEU A O 1
ATOM 2085 N N . ILE A 1 254 ? 14.352 11.962 -29.675 1.00 96.50 254 ILE A N 1
ATOM 2086 C CA . ILE A 1 254 ? 15.519 12.841 -29.482 1.00 96.50 254 ILE A CA 1
ATOM 2087 C C . ILE A 1 254 ? 16.763 12.214 -30.114 1.00 96.50 254 ILE A C 1
ATOM 2089 O O . ILE A 1 254 ? 17.518 12.907 -30.785 1.00 96.50 254 ILE A O 1
ATOM 2093 N N . LEU A 1 255 ? 16.967 10.907 -29.933 1.00 96.56 255 LEU A N 1
ATOM 2094 C CA . LEU A 1 255 ? 18.091 10.219 -30.561 1.00 96.56 255 LEU A CA 1
ATOM 2095 C C . LEU A 1 255 ? 17.992 10.250 -32.092 1.00 96.56 255 LEU A C 1
ATOM 2097 O O . LEU A 1 255 ? 18.980 10.537 -32.758 1.00 96.56 255 LEU A O 1
ATOM 2101 N N . HIS A 1 256 ? 16.807 9.981 -32.642 1.00 97.81 256 HIS A N 1
ATOM 2102 C CA . HIS A 1 256 ? 16.554 10.047 -34.082 1.00 97.81 256 HIS A CA 1
ATOM 2103 C C . HIS A 1 256 ? 16.789 11.455 -34.642 1.00 97.81 256 HIS A C 1
ATOM 2105 O O . HIS A 1 256 ? 17.499 11.618 -35.629 1.00 97.81 256 HIS A O 1
ATOM 2111 N N . HIS A 1 257 ? 16.271 12.476 -33.956 1.00 97.81 257 HIS A N 1
ATOM 2112 C CA . HIS A 1 257 ? 16.525 13.883 -34.254 1.00 97.81 257 HIS A CA 1
ATOM 2113 C C . HIS A 1 257 ? 18.028 14.183 -34.289 1.00 97.81 257 HIS A C 1
ATOM 2115 O O . HIS A 1 257 ? 18.523 14.699 -35.283 1.00 97.81 257 HIS A O 1
ATOM 2121 N N . ASP A 1 258 ? 18.765 13.841 -33.228 1.00 96.62 258 ASP A N 1
ATOM 2122 C CA . ASP A 1 258 ? 20.193 14.156 -33.121 1.00 96.62 258 ASP A CA 1
ATOM 2123 C C . ASP A 1 258 ? 21.019 13.444 -34.214 1.00 96.62 258 ASP A C 1
ATOM 2125 O O . ASP A 1 258 ? 21.960 14.026 -34.758 1.00 96.62 258 ASP A O 1
ATOM 2129 N N . LEU A 1 259 ? 20.640 12.215 -34.595 1.00 97.38 259 LEU A N 1
ATOM 2130 C CA . LEU A 1 259 ? 21.263 11.488 -35.706 1.00 97.38 259 LEU A CA 1
ATOM 2131 C C . LEU A 1 259 ? 21.038 12.193 -37.046 1.00 97.38 259 LEU A C 1
ATOM 2133 O O . LEU A 1 259 ? 21.996 12.388 -37.793 1.00 97.38 259 LEU A O 1
ATOM 2137 N N . LEU A 1 260 ? 19.808 12.614 -37.341 1.00 97.62 260 LEU A N 1
ATOM 2138 C CA . LEU A 1 260 ? 19.497 13.326 -38.582 1.00 97.62 260 LEU A CA 1
ATOM 2139 C C . LEU A 1 260 ? 20.146 14.712 -38.621 1.00 97.62 260 LEU A C 1
ATOM 2141 O O . LEU A 1 260 ? 20.755 15.072 -39.631 1.00 97.62 260 LEU A O 1
ATOM 2145 N N . ALA A 1 261 ? 20.127 15.436 -37.503 1.00 96.19 261 ALA A N 1
ATOM 2146 C CA . ALA A 1 261 ? 20.776 16.734 -37.372 1.00 96.19 261 ALA A CA 1
ATOM 2147 C C . ALA A 1 261 ? 22.291 16.638 -37.620 1.00 96.19 261 ALA A C 1
ATOM 2149 O O . ALA A 1 261 ? 22.854 17.479 -38.318 1.00 96.19 261 ALA A O 1
ATOM 2150 N N . SER A 1 262 ? 22.951 15.566 -37.153 1.00 96.06 262 SER A N 1
ATOM 2151 C CA . SER A 1 262 ? 24.377 15.313 -37.438 1.00 96.06 262 SER A CA 1
ATOM 2152 C C . SER A 1 262 ? 24.688 15.091 -38.926 1.00 96.06 262 SER A C 1
ATOM 2154 O O . SER A 1 262 ? 25.845 15.158 -39.341 1.00 96.06 262 SER A O 1
ATOM 2156 N N . LYS A 1 263 ? 23.657 14.826 -39.735 1.00 97.12 263 LYS A N 1
ATOM 2157 C CA . LYS A 1 263 ? 23.718 14.680 -41.193 1.00 97.12 263 LYS A CA 1
ATOM 2158 C C . LYS A 1 263 ? 23.136 15.892 -41.929 1.00 97.12 263 LYS A C 1
ATOM 2160 O O . LYS A 1 263 ? 22.914 15.807 -43.132 1.00 97.12 263 LYS A O 1
ATOM 2165 N N . GLY A 1 264 ? 22.867 16.996 -41.226 1.00 97.00 264 GLY A N 1
ATOM 2166 C CA . GLY A 1 264 ? 22.280 18.206 -41.805 1.00 97.00 264 GLY A CA 1
ATOM 2167 C C . GLY A 1 264 ? 20.818 18.045 -42.233 1.00 97.00 264 GLY A C 1
ATOM 2168 O O . GLY A 1 264 ? 20.371 18.744 -43.137 1.00 97.00 264 GLY A O 1
ATOM 2169 N N . ARG A 1 265 ? 20.073 17.110 -41.629 1.00 97.69 265 ARG A N 1
ATOM 2170 C CA . ARG A 1 265 ? 18.667 16.829 -41.957 1.00 97.69 265 ARG A CA 1
ATOM 2171 C C . ARG A 1 265 ? 17.743 17.141 -40.784 1.00 97.69 265 ARG A C 1
ATOM 2173 O O . ARG A 1 265 ? 18.082 16.878 -39.634 1.00 97.69 265 ARG A O 1
ATOM 2180 N N . ALA A 1 266 ? 16.549 17.639 -41.097 1.00 96.38 266 ALA A N 1
ATOM 2181 C CA . ALA A 1 266 ? 15.458 17.772 -40.135 1.00 96.38 266 ALA A CA 1
ATOM 2182 C C . ALA A 1 266 ? 14.859 16.400 -39.774 1.00 96.38 266 ALA A C 1
ATOM 2184 O O . ALA A 1 266 ? 14.981 15.434 -40.543 1.00 96.38 266 ALA A O 1
ATOM 2185 N N . ILE A 1 267 ? 14.183 16.314 -38.620 1.00 97.69 267 ILE A N 1
ATOM 2186 C CA . ILE A 1 267 ? 13.523 15.073 -38.204 1.00 97.69 267 ILE A CA 1
ATOM 2187 C C . ILE A 1 267 ? 12.459 14.651 -39.227 1.00 97.69 267 ILE A C 1
ATOM 2189 O O . ILE A 1 267 ? 11.571 15.412 -39.598 1.00 97.69 267 ILE A O 1
ATOM 2193 N N . SER A 1 268 ? 12.564 13.415 -39.703 1.00 97.50 268 SER A N 1
ATOM 2194 C CA . SER A 1 268 ? 11.676 12.834 -40.712 1.00 97.50 268 SER A CA 1
ATOM 2195 C C . SER A 1 268 ? 11.620 11.315 -40.546 1.00 97.50 268 SER A C 1
ATOM 2197 O O . SER A 1 268 ? 12.462 10.720 -39.873 1.00 97.50 268 SER A O 1
ATOM 2199 N N . PHE A 1 269 ? 10.604 10.682 -41.133 1.00 97.56 269 PHE A N 1
ATOM 2200 C CA . PHE A 1 269 ? 10.400 9.226 -41.101 1.00 97.56 269 PHE A CA 1
ATOM 2201 C C . PHE A 1 269 ? 10.292 8.643 -42.513 1.00 97.56 269 PHE A C 1
ATOM 2203 O O . PHE A 1 269 ? 9.641 7.620 -42.718 1.00 97.56 269 PHE A O 1
ATOM 2210 N N 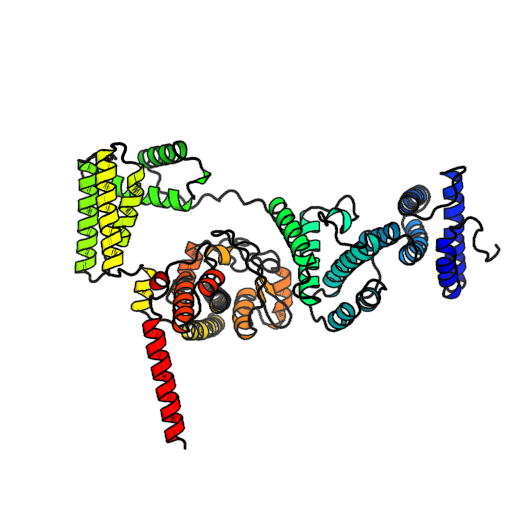. ASP A 1 270 ? 10.904 9.319 -43.490 1.00 96.75 270 ASP A N 1
ATOM 2211 C CA . ASP A 1 270 ? 11.103 8.756 -44.821 1.00 96.75 270 ASP A CA 1
ATOM 2212 C C . ASP A 1 270 ? 12.102 7.592 -44.778 1.00 96.75 270 ASP A C 1
ATOM 2214 O O . ASP A 1 270 ? 12.846 7.418 -43.808 1.00 96.75 270 ASP A O 1
ATOM 2218 N N . LYS A 1 271 ? 12.124 6.795 -45.849 1.00 97.00 271 LYS A N 1
ATOM 2219 C CA . LYS A 1 271 ? 13.008 5.632 -45.968 1.00 97.00 271 LYS A CA 1
ATOM 2220 C C . LYS A 1 271 ? 14.465 5.975 -45.641 1.00 97.00 271 LYS A C 1
ATOM 2222 O O . LYS A 1 271 ? 15.092 5.279 -44.857 1.00 97.00 271 LYS A O 1
ATOM 2227 N N . SER A 1 272 ? 14.988 7.074 -46.183 1.00 97.12 272 SER A N 1
ATOM 2228 C CA . SER A 1 272 ? 16.388 7.452 -45.982 1.00 97.12 272 SER A CA 1
ATOM 2229 C C . SER A 1 272 ? 16.685 7.836 -44.526 1.00 97.12 272 SER A C 1
ATOM 2231 O O . SER A 1 272 ? 17.752 7.516 -44.009 1.00 97.12 272 SER A O 1
ATOM 2233 N N . ALA A 1 273 ? 15.751 8.495 -43.840 1.00 97.25 273 ALA A N 1
ATOM 2234 C CA . ALA A 1 273 ? 15.874 8.797 -42.419 1.00 97.25 273 ALA A CA 1
ATOM 2235 C C . ALA A 1 273 ? 15.833 7.525 -41.554 1.00 97.25 273 ALA A C 1
ATOM 2237 O O . ALA A 1 273 ? 16.609 7.392 -40.606 1.00 97.25 273 ALA A O 1
ATOM 2238 N N . LEU A 1 274 ? 14.950 6.580 -41.891 1.00 97.62 274 LEU A N 1
ATOM 2239 C CA . LEU A 1 274 ? 14.861 5.280 -41.223 1.00 97.62 274 LEU A CA 1
ATOM 2240 C C . LEU A 1 274 ? 16.117 4.431 -41.452 1.00 97.62 274 LEU A C 1
ATOM 2242 O O . LEU A 1 274 ? 16.596 3.819 -40.499 1.00 97.62 274 LEU A O 1
ATOM 2246 N N . ASP A 1 275 ? 16.682 4.451 -42.661 1.00 96.94 275 ASP A N 1
ATOM 2247 C CA . ASP A 1 275 ? 17.940 3.776 -42.999 1.00 96.94 275 ASP A CA 1
ATOM 2248 C C . ASP A 1 275 ? 19.099 4.326 -42.144 1.00 96.94 275 ASP A C 1
ATOM 2250 O O . ASP A 1 275 ? 19.827 3.548 -41.533 1.00 96.94 275 ASP A O 1
ATOM 2254 N N . ILE A 1 276 ? 19.199 5.653 -41.961 1.00 97.12 276 ILE A N 1
ATOM 2255 C CA . ILE A 1 276 ? 20.199 6.269 -41.060 1.00 97.12 276 ILE A CA 1
ATOM 2256 C C . ILE A 1 276 ? 20.067 5.740 -39.622 1.00 97.12 276 ILE A C 1
ATOM 2258 O O . ILE A 1 276 ? 21.071 5.449 -38.963 1.00 97.12 276 ILE A O 1
ATOM 2262 N N . PHE A 1 277 ? 18.838 5.613 -39.110 1.00 97.88 277 PHE A N 1
ATOM 2263 C CA . PHE A 1 277 ? 18.620 5.065 -37.771 1.00 97.88 277 PHE A CA 1
ATOM 2264 C C . PHE A 1 277 ? 18.929 3.565 -37.707 1.00 97.88 277 PHE A C 1
ATOM 2266 O O . PHE A 1 277 ? 19.505 3.102 -36.721 1.00 97.88 277 PHE A O 1
ATOM 2273 N N . ALA A 1 278 ? 18.555 2.800 -38.736 1.00 96.56 278 ALA A N 1
ATOM 2274 C CA . ALA A 1 278 ? 18.829 1.371 -38.828 1.00 96.56 278 ALA A CA 1
ATOM 2275 C C . ALA A 1 278 ? 20.338 1.097 -38.845 1.00 96.56 278 ALA A C 1
ATOM 2277 O O . ALA A 1 278 ? 20.802 0.276 -38.054 1.00 96.56 278 ALA A O 1
ATOM 2278 N N . ASP A 1 279 ? 21.101 1.844 -39.643 1.00 96.50 279 ASP A N 1
ATOM 2279 C CA . ASP A 1 279 ? 22.563 1.775 -39.686 1.00 96.50 279 ASP A CA 1
ATOM 2280 C C . ASP A 1 279 ? 23.170 2.120 -38.328 1.00 96.50 279 ASP A C 1
ATOM 2282 O O . ASP A 1 279 ? 24.034 1.404 -37.822 1.00 96.50 279 ASP A O 1
ATOM 2286 N N . HIS A 1 280 ? 22.680 3.179 -37.670 1.00 96.94 280 HIS A N 1
ATOM 2287 C CA . HIS A 1 280 ? 23.106 3.492 -36.309 1.00 96.94 280 HIS A CA 1
ATOM 2288 C C . HIS A 1 280 ? 22.833 2.325 -35.352 1.00 96.94 280 HIS A C 1
ATOM 2290 O O . HIS A 1 280 ? 23.719 1.925 -34.599 1.00 96.94 280 HIS A O 1
ATOM 2296 N N . ALA A 1 281 ? 21.629 1.754 -35.379 1.00 95.25 281 ALA A N 1
ATOM 2297 C CA . ALA A 1 281 ? 21.251 0.653 -34.505 1.00 95.25 281 ALA A CA 1
ATOM 2298 C C . ALA A 1 281 ? 22.092 -0.612 -34.756 1.00 95.25 281 ALA A C 1
ATOM 2300 O O . ALA A 1 281 ? 22.494 -1.268 -33.792 1.00 95.25 281 ALA A O 1
ATOM 2301 N N . LEU A 1 282 ? 22.401 -0.919 -36.020 1.00 95.38 282 LEU A N 1
ATOM 2302 C CA . LEU A 1 282 ? 23.285 -2.015 -36.419 1.00 95.38 282 LEU A CA 1
ATOM 2303 C C . LEU A 1 282 ? 24.721 -1.778 -35.951 1.00 95.38 282 LEU A C 1
ATOM 2305 O O . LEU A 1 282 ? 25.278 -2.651 -35.295 1.00 95.38 282 LEU A O 1
ATOM 2309 N N . ASN A 1 283 ? 25.274 -0.581 -36.154 1.00 94.88 283 ASN A N 1
ATOM 2310 C CA . ASN A 1 283 ? 26.604 -0.216 -35.650 1.00 94.88 283 ASN A CA 1
ATOM 2311 C C . ASN A 1 283 ? 26.679 -0.320 -34.116 1.00 94.88 283 ASN A C 1
ATOM 2313 O O . ASN A 1 283 ? 27.682 -0.748 -33.545 1.00 94.88 283 ASN A O 1
ATOM 2317 N N . ARG A 1 284 ? 25.603 0.051 -33.405 1.00 96.25 284 ARG A N 1
ATOM 2318 C CA . ARG A 1 284 ? 25.519 -0.120 -31.945 1.00 96.25 284 ARG A CA 1
ATOM 2319 C C . ARG A 1 284 ? 25.450 -1.589 -31.537 1.00 96.25 284 ARG A C 1
ATOM 2321 O O . ARG A 1 284 ? 25.974 -1.911 -30.471 1.00 96.25 284 ARG A O 1
ATOM 2328 N N . LEU A 1 285 ? 24.806 -2.445 -32.326 1.00 92.75 285 LEU A N 1
ATOM 2329 C CA . LEU A 1 285 ? 24.770 -3.888 -32.093 1.00 92.75 285 LEU A CA 1
ATOM 2330 C C . LEU A 1 285 ? 26.120 -4.541 -32.371 1.00 92.75 285 LEU A C 1
ATOM 2332 O O . LEU A 1 285 ? 26.597 -5.293 -31.532 1.00 92.75 285 LEU A O 1
ATOM 2336 N N . GLU A 1 286 ? 26.767 -4.194 -33.476 1.00 92.81 286 GLU A N 1
ATOM 2337 C CA . GLU A 1 286 ? 28.109 -4.671 -33.799 1.00 92.81 286 GLU A CA 1
ATOM 2338 C C . GLU A 1 286 ? 29.094 -4.294 -32.687 1.00 92.81 286 GLU A C 1
ATOM 2340 O O . GLU A 1 286 ? 29.813 -5.142 -32.169 1.00 92.81 286 GLU A O 1
ATOM 2345 N N . HIS A 1 287 ? 29.054 -3.045 -32.215 1.00 91.19 287 HIS A N 1
ATOM 2346 C CA . HIS A 1 287 ? 29.883 -2.623 -31.089 1.00 91.19 287 HIS A CA 1
ATOM 2347 C C . HIS A 1 287 ? 29.567 -3.395 -29.796 1.00 91.19 287 HIS A C 1
ATOM 2349 O O . HIS A 1 287 ? 30.450 -3.611 -28.967 1.00 91.19 287 HIS A O 1
ATOM 2355 N N . TRP A 1 288 ? 28.316 -3.821 -29.604 1.00 87.88 288 TRP A N 1
ATOM 2356 C CA . TRP A 1 288 ? 27.934 -4.684 -28.484 1.00 87.88 288 TRP A CA 1
ATOM 2357 C C . TRP A 1 288 ? 28.524 -6.085 -28.618 1.00 87.88 288 TRP A C 1
ATOM 2359 O O . TRP A 1 288 ? 29.051 -6.605 -27.639 1.00 87.88 288 TRP A O 1
ATOM 2369 N N . GLU A 1 289 ? 28.517 -6.662 -29.815 1.00 87.56 289 GLU A N 1
ATOM 2370 C CA . GLU A 1 289 ? 29.134 -7.962 -30.093 1.00 87.56 289 GLU A CA 1
ATOM 2371 C C . GLU A 1 289 ? 30.665 -7.898 -29.942 1.00 87.56 289 GLU A C 1
ATOM 2373 O O . GLU A 1 289 ? 31.243 -8.716 -29.231 1.00 87.56 289 GLU A O 1
ATOM 2378 N N . GLN A 1 290 ? 31.313 -6.868 -30.493 1.00 89.81 290 GLN A N 1
ATOM 2379 C CA . GLN A 1 290 ? 32.764 -6.648 -30.396 1.00 89.81 290 GLN A CA 1
ATOM 2380 C C . GLN A 1 290 ? 33.255 -6.440 -28.956 1.00 89.81 290 GLN A C 1
ATOM 2382 O O . GLN A 1 290 ? 34.387 -6.785 -28.627 1.00 89.81 290 GLN A O 1
ATOM 2387 N N . THR A 1 291 ? 32.420 -5.856 -28.092 1.00 82.69 291 THR A N 1
ATOM 2388 C CA . THR A 1 291 ? 32.774 -5.575 -26.690 1.00 82.69 291 THR A CA 1
ATOM 2389 C C . THR A 1 291 ? 32.244 -6.624 -25.719 1.00 82.69 291 THR A C 1
ATOM 2391 O O . THR A 1 291 ? 32.164 -6.355 -24.523 1.00 82.69 291 THR A O 1
ATOM 2394 N N . ASN A 1 292 ? 31.831 -7.800 -26.211 1.00 78.69 292 ASN A N 1
ATOM 2395 C CA . ASN A 1 292 ? 31.225 -8.862 -25.398 1.00 78.69 292 ASN A CA 1
ATOM 2396 C C . ASN A 1 292 ? 30.096 -8.352 -24.481 1.00 78.69 292 ASN A C 1
ATOM 2398 O O . ASN A 1 292 ? 29.858 -8.845 -23.379 1.00 78.69 292 ASN A O 1
ATOM 2402 N N . GLY A 1 293 ? 29.380 -7.340 -24.959 1.00 77.31 293 GLY A N 1
ATOM 2403 C CA . GLY A 1 293 ? 28.218 -6.756 -24.328 1.00 77.31 293 GLY A CA 1
ATOM 2404 C C . GLY A 1 293 ? 28.455 -5.650 -23.301 1.00 77.31 293 GLY A C 1
ATOM 2405 O O . GLY A 1 293 ? 27.474 -5.230 -22.673 1.00 77.31 293 GLY A O 1
ATOM 2406 N N . GLU A 1 294 ? 29.689 -5.156 -23.161 1.00 71.88 294 GLU A N 1
ATOM 2407 C CA . GLU A 1 294 ? 30.033 -4.028 -22.284 1.00 71.88 294 GLU A CA 1
ATOM 2408 C C . GLU A 1 294 ? 29.501 -2.684 -22.804 1.00 71.88 294 GLU A C 1
ATOM 2410 O O . GLU A 1 294 ? 29.021 -1.849 -22.030 1.00 71.88 294 GLU A O 1
ATOM 2415 N N . LYS A 1 295 ? 29.574 -2.454 -24.120 1.00 81.25 295 LYS A N 1
ATOM 2416 C CA . LYS A 1 295 ? 29.134 -1.215 -24.782 1.00 81.25 295 LYS A CA 1
ATOM 2417 C C . LYS A 1 295 ? 28.120 -1.534 -25.879 1.00 81.25 295 LYS A C 1
ATOM 2419 O O . LYS A 1 295 ? 27.810 -2.684 -26.132 1.00 81.25 295 LYS A O 1
ATOM 2424 N N . GLY A 1 296 ? 27.535 -0.518 -26.512 1.00 88.94 296 GLY A N 1
ATOM 2425 C CA . GLY A 1 296 ? 26.590 -0.734 -27.617 1.00 88.94 296 GLY A CA 1
ATOM 2426 C C . GLY A 1 296 ? 25.157 -1.078 -27.184 1.00 88.94 296 GLY A C 1
ATOM 2427 O O . GLY A 1 296 ? 24.737 -0.761 -26.067 1.00 88.94 296 GLY A O 1
ATOM 2428 N N . TRP A 1 297 ? 24.376 -1.649 -28.101 1.00 91.94 297 TRP A N 1
ATOM 2429 C CA . TRP A 1 297 ? 22.980 -2.054 -27.908 1.00 91.94 297 TRP A CA 1
ATOM 2430 C C . TRP A 1 297 ? 22.812 -3.546 -28.195 1.00 91.94 297 TRP A C 1
ATOM 2432 O O . TRP A 1 297 ? 23.088 -3.985 -29.299 1.00 91.94 297 TRP A O 1
ATOM 2442 N N . CYS A 1 298 ? 22.270 -4.326 -27.256 1.00 89.62 298 CYS A N 1
ATOM 2443 C CA . CYS A 1 298 ? 21.852 -5.691 -27.591 1.00 89.62 298 CYS A CA 1
ATOM 2444 C C . CYS A 1 298 ? 20.626 -5.684 -28.521 1.00 89.62 298 CYS A C 1
ATOM 2446 O O . CYS A 1 298 ? 19.930 -4.669 -28.648 1.00 89.62 298 CYS A O 1
ATOM 2448 N N . ARG A 1 299 ? 20.294 -6.838 -29.112 1.00 92.31 299 ARG A N 1
ATOM 2449 C CA . ARG A 1 299 ? 19.180 -6.968 -30.071 1.00 92.31 299 ARG A CA 1
ATOM 2450 C C . ARG A 1 299 ? 17.845 -6.515 -29.484 1.00 92.31 299 ARG A C 1
ATOM 2452 O O . ARG A 1 299 ? 17.076 -5.824 -30.143 1.00 92.31 299 ARG A O 1
ATOM 2459 N N . ARG A 1 300 ? 17.604 -6.804 -28.202 1.00 91.00 300 ARG A N 1
ATOM 2460 C CA . ARG A 1 300 ? 16.416 -6.341 -27.465 1.00 91.00 300 ARG A CA 1
ATOM 2461 C C . ARG A 1 300 ? 16.359 -4.812 -27.333 1.00 91.00 300 ARG A C 1
ATOM 2463 O O . ARG A 1 300 ? 15.273 -4.239 -27.416 1.00 91.00 300 ARG A O 1
ATOM 2470 N N . SER A 1 301 ? 17.499 -4.142 -27.152 1.00 91.38 301 SER A N 1
ATOM 2471 C CA . SER A 1 301 ? 17.564 -2.675 -27.144 1.00 91.38 301 SER A CA 1
ATOM 2472 C C . SER A 1 301 ? 17.273 -2.107 -28.530 1.00 91.38 301 SER A C 1
ATOM 2474 O O . SER A 1 301 ? 16.419 -1.232 -28.630 1.00 91.38 301 SER A O 1
ATOM 2476 N N . VAL A 1 302 ? 17.895 -2.652 -29.585 1.00 94.62 302 VAL A N 1
ATOM 2477 C CA . VAL A 1 302 ? 17.607 -2.282 -30.986 1.00 94.62 302 VAL A CA 1
ATOM 2478 C C . VAL A 1 302 ? 16.106 -2.382 -31.259 1.00 94.62 302 VAL A C 1
ATOM 2480 O O . VAL A 1 302 ? 15.472 -1.387 -31.604 1.00 94.62 302 VAL A O 1
ATOM 2483 N N . ALA A 1 303 ? 15.511 -3.546 -30.986 1.00 94.81 303 ALA A N 1
ATOM 2484 C CA . ALA A 1 303 ? 14.086 -3.779 -31.184 1.00 94.81 303 ALA A CA 1
ATOM 2485 C C . ALA A 1 303 ? 13.211 -2.790 -30.392 1.00 94.81 303 ALA A C 1
ATOM 2487 O O . ALA A 1 303 ? 12.200 -2.303 -30.890 1.00 94.81 303 ALA A O 1
ATOM 2488 N N . THR A 1 304 ? 13.615 -2.444 -29.166 1.00 93.62 304 THR A N 1
ATOM 2489 C CA . THR A 1 304 ? 12.896 -1.484 -28.317 1.00 93.62 304 THR A CA 1
ATOM 2490 C C . THR A 1 304 ? 12.919 -0.067 -28.895 1.00 93.62 304 THR A C 1
ATOM 2492 O O . THR A 1 304 ? 11.872 0.579 -28.937 1.00 93.62 304 THR A O 1
ATOM 2495 N N . TYR A 1 305 ? 14.081 0.422 -29.336 1.00 96.06 305 TYR A N 1
ATOM 2496 C CA . TYR A 1 305 ? 14.207 1.747 -29.951 1.00 96.06 305 TYR A CA 1
ATOM 2497 C C . TYR A 1 305 ? 13.447 1.814 -31.283 1.00 96.06 305 TYR A C 1
ATOM 2499 O O . TYR A 1 305 ? 12.655 2.732 -31.490 1.00 96.06 305 TYR A O 1
ATOM 2507 N N . CYS A 1 306 ? 13.592 0.802 -32.143 1.00 96.75 306 CYS A N 1
ATOM 2508 C CA . CYS A 1 306 ? 12.863 0.737 -33.410 1.00 96.75 306 CYS A CA 1
ATOM 2509 C C . CYS A 1 306 ? 11.341 0.693 -33.195 1.00 96.75 306 CYS A C 1
ATOM 2511 O O . CYS A 1 306 ? 10.613 1.470 -33.816 1.00 96.75 306 CYS A O 1
ATOM 2513 N N . ALA A 1 307 ? 10.848 -0.125 -32.259 1.00 96.12 307 ALA A N 1
ATOM 2514 C CA . ALA A 1 307 ? 9.422 -0.181 -31.927 1.00 96.12 307 ALA A CA 1
ATOM 2515 C C . ALA A 1 307 ? 8.872 1.176 -31.455 1.00 96.12 307 ALA A C 1
ATOM 2517 O O . ALA A 1 307 ? 7.734 1.523 -31.762 1.00 96.12 307 ALA A O 1
ATOM 2518 N N . GLN A 1 308 ? 9.677 1.963 -30.734 1.00 96.25 308 GLN A N 1
ATOM 2519 C CA . GLN A 1 308 ? 9.280 3.290 -30.259 1.00 96.25 308 GLN A CA 1
ATOM 2520 C C . GLN A 1 308 ? 9.185 4.333 -31.378 1.00 96.25 308 GLN A C 1
ATOM 2522 O O . GLN A 1 308 ? 8.460 5.309 -31.204 1.00 96.25 308 GLN A O 1
ATOM 2527 N N . LEU A 1 309 ? 9.865 4.142 -32.510 1.00 97.12 309 LEU A N 1
ATOM 2528 C CA . LEU A 1 309 ? 9.740 5.020 -33.679 1.00 97.12 309 LEU A CA 1
ATOM 2529 C C . LEU A 1 309 ? 8.576 4.625 -34.603 1.00 97.12 309 LEU A C 1
ATOM 2531 O O . LEU A 1 309 ? 8.036 5.476 -35.303 1.00 97.12 309 LEU A O 1
ATOM 2535 N N . GLY A 1 310 ? 8.144 3.361 -34.568 1.00 96.44 310 GLY A N 1
ATOM 2536 C CA . GLY A 1 310 ? 7.106 2.816 -35.453 1.00 96.44 310 GLY A CA 1
ATOM 2537 C C . GLY A 1 310 ? 5.818 3.652 -35.574 1.00 96.44 310 GLY A C 1
ATOM 2538 O O . GLY A 1 310 ? 5.367 3.870 -36.699 1.00 96.44 310 GLY A O 1
ATOM 2539 N N . PRO A 1 311 ? 5.233 4.170 -34.472 1.00 95.75 311 PRO A N 1
ATOM 2540 C CA . PRO A 1 311 ? 4.011 4.980 -34.534 1.00 95.75 311 PRO A CA 1
ATOM 2541 C C . PRO A 1 311 ? 4.126 6.294 -35.329 1.00 95.75 311 PRO A C 1
ATOM 2543 O O . PRO A 1 311 ? 3.105 6.851 -35.737 1.00 95.75 311 PRO A O 1
ATOM 2546 N N . PHE A 1 312 ? 5.344 6.792 -35.561 1.00 96.62 312 PHE A N 1
ATOM 2547 C CA . PHE A 1 312 ? 5.596 8.060 -36.256 1.00 96.62 312 PHE A CA 1
ATOM 2548 C C . PHE A 1 312 ? 5.799 7.896 -37.769 1.00 96.62 312 PHE A C 1
ATOM 2550 O O . PHE A 1 312 ? 5.777 8.880 -38.503 1.00 96.62 312 PHE A O 1
ATOM 2557 N N . ILE A 1 313 ? 5.934 6.661 -38.258 1.00 97.00 313 ILE A N 1
ATOM 2558 C CA . ILE A 1 313 ? 6.086 6.364 -39.686 1.00 97.00 313 ILE A CA 1
ATOM 2559 C C . ILE A 1 313 ? 4.706 6.424 -40.339 1.00 97.00 313 ILE A C 1
ATOM 2561 O O . ILE A 1 313 ? 3.872 5.555 -40.081 1.00 97.00 313 ILE A O 1
ATOM 2565 N N . GLN A 1 314 ? 4.429 7.455 -41.138 1.00 94.75 314 GLN A N 1
ATOM 2566 C CA . GLN A 1 314 ? 3.113 7.643 -41.763 1.00 94.75 314 GLN A CA 1
ATOM 2567 C C . GLN A 1 314 ? 2.881 6.701 -42.949 1.00 94.75 314 GLN A C 1
ATOM 2569 O O . GLN A 1 314 ? 1.786 6.154 -43.074 1.00 94.75 314 GLN A O 1
ATOM 2574 N N . ASP A 1 315 ? 3.911 6.468 -43.764 1.00 97.00 315 ASP A N 1
ATOM 2575 C CA . ASP A 1 315 ? 3.826 5.561 -44.904 1.00 97.00 315 ASP A CA 1
ATOM 2576 C C . ASP A 1 315 ? 3.593 4.109 -44.449 1.00 97.00 315 ASP A C 1
ATOM 2578 O O . ASP A 1 315 ? 4.302 3.571 -43.592 1.00 97.00 315 ASP A O 1
ATOM 2582 N N . ILE A 1 316 ? 2.560 3.470 -45.004 1.00 96.12 316 ILE A N 1
ATOM 2583 C CA . ILE A 1 316 ? 2.114 2.137 -44.580 1.00 96.12 316 ILE A CA 1
ATOM 2584 C C . ILE A 1 316 ? 3.132 1.065 -44.980 1.00 96.12 316 ILE A C 1
ATOM 2586 O O . ILE A 1 316 ? 3.341 0.104 -44.230 1.00 96.12 316 ILE A O 1
ATOM 2590 N N . GLU A 1 317 ? 3.755 1.196 -46.150 1.00 96.75 317 GLU A N 1
ATOM 2591 C CA . GLU A 1 317 ? 4.707 0.214 -46.653 1.00 96.75 317 GLU A CA 1
ATOM 2592 C C . GLU A 1 317 ? 6.007 0.257 -45.843 1.00 96.75 317 GLU A C 1
ATOM 2594 O O . GLU A 1 317 ? 6.473 -0.784 -45.363 1.00 96.75 317 GLU A O 1
ATOM 2599 N N . GLU A 1 318 ? 6.536 1.453 -45.595 1.00 96.81 318 GLU A N 1
ATOM 2600 C CA . GLU A 1 318 ? 7.702 1.672 -44.744 1.00 96.81 318 GLU A CA 1
ATOM 2601 C C . GLU A 1 318 ? 7.421 1.264 -43.299 1.00 96.81 318 GLU A C 1
ATOM 2603 O O . GLU A 1 318 ? 8.229 0.558 -42.696 1.00 96.81 318 GLU A O 1
ATOM 2608 N N . ARG A 1 319 ? 6.232 1.551 -42.749 1.00 97.06 319 ARG A N 1
ATOM 2609 C CA . ARG A 1 319 ? 5.855 1.058 -41.411 1.00 97.06 319 ARG A CA 1
ATOM 2610 C C . ARG A 1 319 ? 5.852 -0.473 -41.351 1.00 97.06 319 ARG A C 1
ATOM 2612 O O . ARG A 1 319 ? 6.302 -1.053 -40.356 1.00 97.06 319 ARG A O 1
ATOM 2619 N N . ARG A 1 320 ? 5.374 -1.158 -42.398 1.00 97.00 320 ARG A N 1
ATOM 2620 C CA . ARG A 1 320 ? 5.409 -2.632 -42.491 1.00 97.00 320 ARG A CA 1
ATOM 2621 C C . ARG A 1 320 ? 6.840 -3.160 -42.602 1.00 97.00 320 ARG A C 1
ATOM 2623 O O . ARG A 1 320 ? 7.173 -4.138 -41.929 1.00 97.00 320 ARG A O 1
ATOM 2630 N N . LYS A 1 321 ? 7.699 -2.541 -43.420 1.00 97.00 321 LYS A N 1
ATOM 2631 C CA . LYS A 1 321 ? 9.134 -2.881 -43.514 1.00 97.00 321 LYS A CA 1
ATOM 2632 C C . LYS A 1 321 ? 9.827 -2.693 -42.163 1.00 97.00 321 LYS A C 1
ATOM 2634 O O . LYS A 1 321 ? 10.460 -3.628 -41.674 1.00 97.00 321 LYS A O 1
ATOM 2639 N N . TRP A 1 322 ? 9.600 -1.558 -41.509 1.00 97.31 322 TRP A N 1
ATOM 2640 C CA . TRP A 1 322 ? 10.141 -1.234 -40.191 1.00 97.31 322 TRP A CA 1
ATOM 2641 C C . TRP A 1 322 ? 9.684 -2.206 -39.100 1.00 97.31 322 TRP A C 1
ATOM 2643 O O . TRP A 1 322 ? 10.473 -2.641 -38.260 1.00 97.31 322 TRP A O 1
ATOM 2653 N N . SER A 1 323 ? 8.414 -2.615 -39.135 1.00 96.19 323 SER A N 1
ATOM 2654 C CA . SER A 1 323 ? 7.874 -3.614 -38.206 1.00 96.19 323 SER A CA 1
ATOM 2655 C C . SER A 1 323 ? 8.531 -4.981 -38.409 1.00 96.19 323 SER A C 1
ATOM 2657 O O . SER A 1 323 ? 8.902 -5.629 -37.434 1.00 96.19 323 SER A O 1
ATOM 2659 N N . ARG A 1 324 ? 8.751 -5.408 -39.663 1.00 97.31 324 ARG A N 1
ATOM 2660 C CA . ARG A 1 324 ? 9.496 -6.644 -39.970 1.00 97.31 324 ARG A CA 1
ATOM 2661 C C . ARG A 1 324 ? 10.946 -6.570 -39.489 1.00 97.31 324 ARG A C 1
ATOM 2663 O O . ARG A 1 324 ? 11.414 -7.518 -38.862 1.00 97.31 324 ARG A O 1
ATOM 2670 N N . PHE A 1 325 ? 11.626 -5.448 -39.728 1.00 95.06 325 PHE A N 1
ATOM 2671 C CA . PHE A 1 325 ? 12.977 -5.189 -39.221 1.00 95.06 325 PHE A CA 1
ATOM 2672 C C . PHE A 1 325 ? 13.024 -5.303 -37.691 1.00 95.06 325 PHE A C 1
ATOM 2674 O O . PHE A 1 325 ? 13.806 -6.079 -37.148 1.00 95.06 325 PHE A O 1
ATOM 2681 N N . THR A 1 326 ? 12.105 -4.630 -36.998 1.00 96.19 326 THR A N 1
ATOM 2682 C CA . THR A 1 326 ? 11.977 -4.664 -35.534 1.00 96.19 326 THR A CA 1
ATOM 2683 C C . THR A 1 326 ? 11.712 -6.081 -35.007 1.00 96.19 326 THR A C 1
ATOM 2685 O O . THR A 1 326 ? 12.389 -6.542 -34.087 1.00 96.19 326 THR A O 1
ATOM 2688 N N . ASN A 1 327 ? 10.763 -6.805 -35.610 1.00 94.69 327 ASN A N 1
ATOM 2689 C CA . ASN A 1 327 ? 10.390 -8.163 -35.201 1.00 94.69 327 ASN A CA 1
ATOM 2690 C C . ASN A 1 327 ? 11.514 -9.178 -35.424 1.00 94.69 327 ASN A C 1
ATOM 2692 O O . ASN A 1 327 ? 11.652 -10.110 -34.634 1.00 94.69 327 ASN A O 1
ATOM 2696 N N . ARG A 1 328 ? 12.360 -8.980 -36.443 1.00 95.12 328 ARG A N 1
ATOM 2697 C CA . ARG A 1 328 ? 13.559 -9.802 -36.644 1.00 95.12 328 ARG A CA 1
ATOM 2698 C C . ARG A 1 328 ? 14.495 -9.721 -35.437 1.00 95.12 328 ARG A C 1
ATOM 2700 O O . ARG A 1 328 ? 14.995 -10.755 -35.005 1.00 95.12 328 ARG A O 1
ATOM 2707 N N . PHE A 1 329 ? 14.705 -8.538 -34.857 1.00 93.06 329 PHE A N 1
ATOM 2708 C CA . PHE A 1 329 ? 15.536 -8.405 -33.653 1.00 93.06 329 PHE A CA 1
ATOM 2709 C C . PHE A 1 329 ? 14.881 -8.987 -32.404 1.00 93.06 329 PHE A C 1
ATOM 2711 O O . PHE A 1 329 ? 15.601 -9.549 -31.584 1.00 93.06 329 PHE A O 1
ATOM 2718 N N . TRP A 1 330 ? 13.552 -8.910 -32.265 1.00 90.50 330 TRP A N 1
ATOM 2719 C CA . TRP A 1 330 ? 12.843 -9.625 -31.196 1.00 90.50 330 TRP A CA 1
ATOM 2720 C C . TRP A 1 330 ? 13.060 -11.136 -31.300 1.00 90.50 330 TRP A C 1
ATOM 2722 O O . TRP A 1 330 ? 13.529 -11.750 -30.347 1.00 90.50 330 TRP A O 1
ATOM 2732 N N . ALA A 1 331 ? 12.828 -11.708 -32.484 1.00 88.38 331 ALA A N 1
ATOM 2733 C CA . ALA A 1 331 ? 13.013 -13.134 -32.729 1.00 88.38 331 ALA A CA 1
ATOM 2734 C C . ALA A 1 331 ? 14.468 -13.581 -32.519 1.00 88.38 331 ALA A C 1
ATOM 2736 O O . ALA A 1 331 ? 14.709 -14.627 -31.924 1.00 88.38 331 ALA A O 1
ATOM 2737 N N . LEU A 1 332 ? 15.449 -12.790 -32.971 1.00 85.88 332 LEU A N 1
ATOM 2738 C CA . LEU A 1 332 ? 16.865 -13.089 -32.743 1.00 85.88 332 LEU A CA 1
ATOM 2739 C C . LEU A 1 332 ? 17.256 -12.961 -31.267 1.00 85.88 332 LEU A C 1
ATOM 2741 O O . LEU A 1 332 ? 18.036 -13.778 -30.789 1.00 85.88 332 LEU A O 1
ATOM 2745 N N . ALA A 1 333 ? 16.729 -11.965 -30.549 1.00 84.94 333 ALA A N 1
ATOM 2746 C CA . ALA A 1 333 ? 16.974 -11.812 -29.118 1.00 84.94 333 ALA A CA 1
ATOM 2747 C C . ALA A 1 333 ? 16.447 -13.021 -28.338 1.00 84.94 333 ALA A C 1
ATOM 2749 O O . ALA A 1 333 ? 17.151 -13.541 -27.479 1.00 84.94 333 ALA A O 1
ATOM 2750 N N . ASP A 1 334 ? 15.240 -13.489 -28.660 1.00 79.31 334 ASP A N 1
ATOM 2751 C CA . ASP A 1 334 ? 14.637 -14.638 -27.988 1.00 79.31 334 ASP A CA 1
ATOM 2752 C C . ASP A 1 334 ? 15.339 -15.951 -28.391 1.00 79.31 334 ASP A C 1
ATOM 2754 O O . ASP A 1 334 ? 15.682 -16.747 -27.520 1.00 79.31 334 ASP A O 1
ATOM 2758 N N . LYS A 1 335 ? 15.670 -16.140 -29.681 1.00 80.38 335 LYS A N 1
ATOM 2759 C CA . LYS A 1 335 ? 16.419 -17.312 -30.179 1.00 80.38 335 LYS A CA 1
ATOM 2760 C C . LYS A 1 335 ? 17.810 -17.439 -29.555 1.00 80.38 335 LYS A C 1
ATOM 2762 O O . LYS A 1 335 ? 18.235 -18.545 -29.239 1.00 80.38 335 LYS A O 1
ATOM 2767 N N . ASN A 1 336 ? 18.523 -16.325 -29.405 1.00 75.75 336 ASN A N 1
ATOM 2768 C CA . ASN A 1 336 ? 19.877 -16.316 -28.848 1.00 75.75 336 ASN A CA 1
ATOM 2769 C C . ASN A 1 336 ? 19.885 -16.227 -27.315 1.00 75.75 336 ASN A C 1
ATOM 2771 O O . ASN A 1 336 ? 20.955 -16.239 -26.711 1.00 75.75 336 ASN A O 1
ATOM 2775 N N . GLY A 1 337 ? 18.709 -16.126 -26.686 1.00 73.12 337 GLY A N 1
ATOM 2776 C CA . GLY A 1 337 ? 18.586 -15.977 -25.241 1.00 73.12 337 GLY A CA 1
ATOM 2777 C C . GLY A 1 337 ? 19.227 -14.693 -24.716 1.00 73.12 337 GLY A C 1
ATOM 2778 O O . GLY A 1 337 ? 19.757 -14.706 -23.608 1.00 73.12 337 GLY A O 1
ATOM 2779 N N . ASP A 1 338 ? 19.207 -13.599 -25.491 1.00 76.44 338 ASP A N 1
ATOM 2780 C CA . ASP A 1 338 ? 19.823 -12.320 -25.122 1.00 76.44 338 ASP A CA 1
ATOM 2781 C C . ASP A 1 338 ? 19.217 -11.831 -23.788 1.00 76.44 338 ASP A C 1
ATOM 2783 O O . ASP A 1 338 ? 18.069 -11.358 -23.759 1.00 76.44 338 ASP A O 1
ATOM 2787 N N . PRO A 1 339 ? 19.964 -11.890 -22.667 1.00 72.94 339 PRO A N 1
ATOM 2788 C CA . PRO A 1 339 ? 19.399 -11.570 -21.369 1.00 72.94 339 PRO A CA 1
ATOM 2789 C C . PRO A 1 339 ? 19.073 -10.081 -21.296 1.00 72.94 339 PRO A C 1
ATOM 2791 O O . PRO A 1 339 ? 19.797 -9.224 -21.827 1.00 72.94 339 PRO A O 1
ATOM 2794 N N . LYS A 1 340 ? 18.009 -9.729 -20.567 1.00 79.94 340 LYS A N 1
ATOM 2795 C CA . LYS A 1 340 ? 17.763 -8.326 -20.205 1.00 79.94 340 LYS A CA 1
ATOM 2796 C C . LYS A 1 340 ? 18.964 -7.801 -19.416 1.00 79.94 340 LYS A C 1
ATOM 2798 O O . LYS A 1 340 ? 19.619 -8.547 -18.698 1.00 79.94 340 LYS A O 1
ATOM 2803 N N . ALA A 1 341 ? 19.204 -6.490 -19.443 1.00 78.12 341 ALA A N 1
ATOM 2804 C CA . ALA A 1 341 ? 20.342 -5.885 -18.735 1.00 78.12 341 ALA A CA 1
ATOM 2805 C C . ALA A 1 341 ? 20.449 -6.311 -17.252 1.00 78.12 341 ALA A C 1
ATOM 2807 O O . ALA A 1 341 ? 21.533 -6.595 -16.757 1.00 78.12 341 ALA A O 1
ATOM 2808 N N . LYS A 1 342 ? 19.310 -6.423 -16.554 1.00 80.50 342 LYS A N 1
ATOM 2809 C CA . LYS A 1 342 ? 19.249 -6.900 -15.160 1.00 80.50 342 LYS A CA 1
ATOM 2810 C C . LYS A 1 342 ? 19.598 -8.388 -14.990 1.00 80.50 342 LYS A C 1
ATOM 2812 O O . LYS A 1 342 ? 20.132 -8.765 -13.958 1.00 80.50 342 LYS A O 1
ATOM 2817 N N . GLU A 1 343 ? 19.253 -9.211 -15.976 1.00 81.56 343 GLU A N 1
ATOM 2818 C CA . GLU A 1 343 ? 19.497 -10.657 -16.006 1.00 81.56 343 GLU A CA 1
ATOM 2819 C C . GLU A 1 343 ? 20.985 -10.899 -16.290 1.00 81.56 343 GLU A C 1
ATOM 2821 O O . GLU A 1 343 ? 21.637 -11.641 -15.563 1.00 81.56 343 GLU A O 1
ATOM 2826 N N . ARG A 1 344 ? 21.565 -10.144 -17.232 1.00 80.12 344 ARG A N 1
ATOM 2827 C CA . ARG A 1 344 ? 23.012 -10.133 -17.487 1.00 80.12 344 ARG A CA 1
ATOM 2828 C C . ARG A 1 344 ? 23.813 -9.739 -16.248 1.00 80.12 344 ARG A C 1
ATOM 2830 O O . ARG A 1 344 ? 24.704 -10.477 -15.844 1.00 80.12 344 ARG A O 1
ATOM 2837 N N . ALA A 1 345 ? 23.441 -8.632 -15.602 1.00 81.19 345 ALA A N 1
ATOM 2838 C CA . ALA A 1 345 ? 24.102 -8.188 -14.377 1.00 81.19 345 ALA A CA 1
ATOM 2839 C C . ALA A 1 345 ? 24.067 -9.272 -13.285 1.00 81.19 345 ALA A C 1
ATOM 2841 O O . ALA A 1 345 ? 25.045 -9.451 -12.561 1.00 81.19 345 ALA A O 1
ATOM 2842 N N . LEU A 1 346 ? 22.958 -10.013 -13.179 1.00 83.06 346 LEU A N 1
ATOM 2843 C CA . LEU A 1 346 ? 22.828 -11.127 -12.244 1.00 83.06 346 LEU A CA 1
ATOM 2844 C C . LEU A 1 346 ? 23.688 -12.341 -12.646 1.00 83.06 346 LEU A C 1
ATOM 2846 O O . LEU A 1 346 ? 24.203 -13.019 -11.764 1.00 83.06 346 LEU A O 1
ATOM 2850 N N . CYS A 1 347 ? 23.892 -12.612 -13.937 1.00 79.69 347 CYS A N 1
ATOM 2851 C CA . CYS A 1 347 ? 24.840 -13.635 -14.396 1.00 79.69 347 CYS A CA 1
ATOM 2852 C C . CYS A 1 347 ? 26.292 -13.283 -14.060 1.00 79.69 347 CYS A C 1
ATOM 2854 O O . CYS A 1 347 ? 27.020 -14.142 -13.568 1.00 79.69 347 CYS A O 1
ATOM 2856 N N . GLU A 1 348 ? 26.692 -12.035 -14.311 1.00 80.62 348 GLU A N 1
ATOM 2857 C CA . GLU A 1 348 ? 28.043 -11.527 -14.037 1.00 80.62 348 GLU A CA 1
ATOM 2858 C C . GLU A 1 348 ? 28.341 -11.495 -12.535 1.00 80.62 348 GLU A C 1
ATOM 2860 O O . GLU A 1 348 ? 29.445 -11.813 -12.099 1.00 80.62 348 GLU A O 1
ATOM 2865 N N . ARG A 1 349 ? 27.343 -11.120 -11.724 1.00 85.25 349 ARG A N 1
ATOM 2866 C CA . ARG A 1 349 ? 27.449 -11.039 -10.262 1.00 85.25 349 ARG A CA 1
ATOM 2867 C C . ARG A 1 349 ? 26.289 -11.795 -9.607 1.00 85.25 349 ARG A C 1
ATOM 2869 O O . ARG A 1 349 ? 25.323 -11.157 -9.164 1.00 85.25 349 ARG A O 1
ATOM 2876 N N . PRO A 1 350 ? 26.371 -13.141 -9.547 1.00 87.31 350 PRO A N 1
ATOM 2877 C CA . PRO A 1 350 ? 25.321 -13.979 -8.982 1.00 87.31 350 PRO A CA 1
ATOM 2878 C C . PRO A 1 350 ? 25.023 -13.618 -7.533 1.00 87.31 350 PRO A C 1
ATOM 2880 O O . PRO A 1 350 ? 25.933 -13.487 -6.720 1.00 87.31 350 PRO A O 1
ATOM 2883 N N . MET A 1 351 ? 23.737 -13.499 -7.217 1.00 92.00 351 MET A N 1
ATOM 2884 C CA . MET A 1 351 ? 23.229 -13.251 -5.870 1.00 92.00 351 MET A CA 1
ATOM 2885 C C . MET A 1 351 ? 22.020 -14.150 -5.623 1.00 92.00 351 MET A C 1
ATOM 2887 O O . MET A 1 351 ? 21.150 -14.270 -6.485 1.00 92.00 351 MET A O 1
ATOM 2891 N N . SER A 1 352 ? 21.964 -14.772 -4.450 1.00 92.00 352 SER A N 1
ATOM 2892 C CA . SER A 1 352 ? 20.813 -15.542 -3.967 1.00 92.00 352 SER A CA 1
ATOM 2893 C C . SER A 1 352 ? 19.996 -14.754 -2.934 1.00 92.00 352 SER A C 1
ATOM 2895 O O . SER A 1 352 ? 20.430 -13.700 -2.464 1.00 92.00 352 SER A O 1
ATOM 2897 N N . LEU A 1 353 ? 18.815 -15.260 -2.552 1.00 93.75 353 LEU A N 1
ATOM 2898 C CA . LEU A 1 353 ? 18.036 -14.684 -1.443 1.00 93.75 353 LEU A CA 1
ATOM 2899 C C . LEU A 1 353 ? 18.839 -14.698 -0.130 1.00 93.75 353 LEU A C 1
ATOM 2901 O O . LEU A 1 353 ? 18.826 -13.720 0.610 1.00 93.75 353 LEU A O 1
ATOM 2905 N N . GLU A 1 354 ? 19.605 -15.764 0.108 1.00 95.06 354 GLU A N 1
ATOM 2906 C CA . GLU A 1 354 ? 20.495 -15.903 1.264 1.00 95.06 354 GLU A CA 1
ATOM 2907 C C . GLU A 1 354 ? 21.578 -14.809 1.282 1.00 95.06 354 GLU A C 1
ATOM 2909 O O . GLU A 1 354 ? 21.805 -14.164 2.306 1.00 95.06 354 GLU A O 1
ATOM 2914 N N . ASP A 1 355 ? 22.194 -14.522 0.131 1.00 95.44 355 ASP A N 1
ATOM 2915 C CA . ASP A 1 355 ? 23.201 -13.460 0.022 1.00 95.44 355 ASP A CA 1
ATOM 2916 C C . ASP A 1 355 ? 22.606 -12.076 0.307 1.00 95.44 355 ASP A C 1
ATOM 2918 O O . ASP A 1 355 ? 23.247 -11.242 0.952 1.00 95.44 355 ASP A O 1
ATOM 2922 N N . TYR A 1 356 ? 21.367 -11.826 -0.129 1.00 97.06 356 TYR A N 1
ATOM 2923 C CA . TYR A 1 356 ? 20.656 -10.586 0.184 1.00 97.06 356 TYR A CA 1
ATOM 2924 C C . TYR A 1 356 ? 20.267 -10.473 1.657 1.00 97.06 356 TYR A C 1
ATOM 2926 O O . TYR A 1 356 ? 20.354 -9.376 2.210 1.00 97.06 356 TYR A O 1
ATOM 2934 N N . PHE A 1 357 ? 19.888 -11.578 2.300 1.00 97.31 357 PHE A N 1
ATOM 2935 C CA . PHE A 1 357 ? 19.608 -11.607 3.734 1.00 97.31 357 PHE A CA 1
ATOM 2936 C C . PHE A 1 357 ? 20.864 -11.258 4.543 1.00 97.31 357 PHE A C 1
ATOM 2938 O O . PHE A 1 357 ? 20.855 -10.317 5.338 1.00 97.31 357 PHE A O 1
ATOM 2945 N N . ARG A 1 358 ? 21.998 -11.912 4.252 1.00 97.69 358 ARG A N 1
ATOM 2946 C CA . ARG A 1 358 ? 23.293 -11.569 4.871 1.00 97.69 358 ARG A CA 1
ATOM 2947 C C . ARG A 1 358 ? 23.703 -10.128 4.575 1.00 97.69 358 ARG A C 1
ATOM 2949 O O . ARG A 1 358 ? 24.205 -9.429 5.453 1.00 97.69 358 ARG A O 1
ATOM 2956 N N . ARG A 1 359 ? 23.462 -9.648 3.350 1.00 97.94 359 ARG A N 1
ATOM 2957 C CA . ARG A 1 359 ? 23.742 -8.257 2.981 1.00 97.94 359 ARG A CA 1
ATOM 2958 C C . ARG A 1 359 ? 22.911 -7.277 3.808 1.00 97.94 359 ARG A C 1
ATOM 2960 O O . ARG A 1 359 ? 23.453 -6.249 4.196 1.00 97.94 359 ARG A O 1
ATOM 2967 N N . ALA A 1 360 ? 21.642 -7.565 4.089 1.00 98.06 360 ALA A N 1
ATOM 2968 C CA . ALA A 1 360 ? 20.799 -6.704 4.918 1.00 98.06 360 ALA A CA 1
ATOM 2969 C C . ALA A 1 360 ? 21.372 -6.538 6.338 1.00 98.06 360 ALA A C 1
ATOM 2971 O O . ALA A 1 360 ? 21.467 -5.406 6.814 1.00 98.06 360 ALA A O 1
ATOM 2972 N N . HIS A 1 361 ? 21.865 -7.620 6.954 1.00 98.25 361 HIS A N 1
ATOM 2973 C CA . HIS A 1 361 ? 22.595 -7.554 8.229 1.00 98.25 361 HIS A CA 1
ATOM 2974 C C . HIS A 1 361 ? 23.850 -6.680 8.136 1.00 98.25 361 HIS A C 1
ATOM 2976 O O . HIS A 1 361 ? 23.982 -5.703 8.870 1.00 98.25 361 HIS A O 1
ATOM 2982 N N . GLN A 1 362 ? 24.715 -6.951 7.154 1.00 98.25 362 GLN A N 1
ATOM 2983 C CA . GLN A 1 362 ? 25.946 -6.179 6.948 1.00 98.25 362 GLN A CA 1
ATOM 2984 C C . GLN A 1 362 ? 25.678 -4.679 6.750 1.00 98.25 362 GLN A C 1
ATOM 2986 O O . GLN A 1 362 ? 26.503 -3.842 7.115 1.00 98.25 362 GLN A O 1
ATOM 2991 N N . LEU A 1 363 ? 24.548 -4.310 6.137 1.00 98.44 363 LEU A N 1
ATOM 2992 C CA . LEU A 1 363 ? 24.166 -2.908 5.967 1.00 98.44 363 LEU A CA 1
ATOM 2993 C C . LEU A 1 363 ? 23.833 -2.238 7.302 1.00 98.44 363 LEU A C 1
ATOM 2995 O O . LEU A 1 363 ? 24.216 -1.082 7.482 1.00 98.44 363 LEU A O 1
ATOM 2999 N N . ILE A 1 364 ? 23.179 -2.942 8.230 1.00 98.38 364 ILE A N 1
ATOM 3000 C CA . ILE A 1 364 ? 22.926 -2.442 9.589 1.00 98.38 364 ILE A CA 1
ATOM 3001 C C . ILE A 1 364 ? 24.241 -2.291 10.351 1.00 98.38 364 ILE A C 1
ATOM 3003 O O . ILE A 1 364 ? 24.496 -1.221 10.902 1.00 98.38 364 ILE A O 1
ATOM 3007 N N . ASP A 1 365 ? 25.114 -3.297 10.315 1.00 97.94 365 ASP A N 1
ATOM 3008 C CA . ASP A 1 365 ? 26.404 -3.239 11.013 1.00 97.94 365 ASP A CA 1
ATOM 3009 C C . ASP A 1 365 ? 27.251 -2.067 10.511 1.00 97.94 365 ASP A C 1
ATOM 3011 O O . ASP A 1 365 ? 27.794 -1.276 11.284 1.00 97.94 365 ASP A O 1
ATOM 3015 N N . ARG A 1 366 ? 27.305 -1.878 9.190 1.00 98.00 366 ARG A N 1
ATOM 3016 C CA . ARG A 1 366 ? 27.977 -0.722 8.587 1.00 98.00 366 ARG A CA 1
ATOM 3017 C C . ARG A 1 366 ? 27.319 0.591 8.985 1.00 98.00 366 ARG A C 1
ATOM 3019 O O . ARG A 1 366 ? 28.029 1.563 9.226 1.00 98.00 366 ARG A O 1
ATOM 3026 N N . ALA A 1 367 ? 25.991 0.643 9.048 1.00 97.88 367 ALA A N 1
ATOM 3027 C CA . ALA A 1 367 ? 25.264 1.840 9.449 1.00 97.88 367 ALA A CA 1
ATOM 3028 C C . ALA A 1 367 ? 25.576 2.238 10.899 1.00 97.88 367 ALA A C 1
ATOM 3030 O O . ALA A 1 367 ? 25.788 3.422 11.159 1.00 97.88 367 ALA A O 1
ATOM 3031 N N . ASN A 1 368 ? 25.675 1.265 11.808 1.00 96.25 368 ASN A N 1
ATOM 3032 C CA . ASN A 1 368 ? 26.026 1.486 13.213 1.00 96.25 368 ASN A CA 1
ATOM 3033 C C . ASN A 1 368 ? 27.441 2.055 13.374 1.00 96.25 368 ASN A C 1
ATOM 3035 O O . ASN A 1 368 ? 27.668 2.917 14.216 1.00 96.25 368 ASN A O 1
ATOM 3039 N N . ASN A 1 369 ? 28.365 1.642 12.506 1.00 96.62 369 ASN A N 1
ATOM 3040 C CA . ASN A 1 369 ? 29.747 2.123 12.493 1.00 96.62 369 ASN A CA 1
ATOM 3041 C C . ASN A 1 369 ? 29.955 3.396 11.648 1.00 96.62 369 ASN A C 1
ATOM 3043 O O . ASN A 1 369 ? 31.079 3.871 11.495 1.00 96.62 369 ASN A O 1
ATOM 3047 N N . THR A 1 370 ? 28.893 3.960 11.063 1.00 97.12 370 THR A N 1
ATOM 3048 C CA . THR A 1 370 ? 28.987 5.137 10.192 1.00 97.12 370 THR A CA 1
ATOM 3049 C C . THR A 1 370 ? 28.642 6.415 10.956 1.00 97.12 370 THR A C 1
ATOM 3051 O O . THR A 1 370 ? 27.511 6.602 11.406 1.00 97.12 370 THR A O 1
ATOM 3054 N N . THR A 1 371 ? 29.584 7.360 11.010 1.00 95.62 371 THR A N 1
ATOM 3055 C CA . THR A 1 371 ? 29.371 8.697 11.597 1.00 95.62 371 THR A CA 1
ATOM 3056 C C . THR A 1 371 ? 28.576 9.629 10.676 1.00 95.62 371 THR A C 1
ATOM 3058 O O . THR A 1 371 ? 27.786 10.451 11.140 1.00 95.62 371 THR A O 1
ATOM 3061 N N . ASN A 1 372 ? 28.724 9.484 9.353 1.00 95.25 372 ASN A N 1
ATOM 3062 C CA . ASN A 1 372 ? 27.992 10.288 8.378 1.00 95.25 372 ASN A CA 1
ATOM 3063 C C . ASN A 1 372 ? 26.497 9.917 8.357 1.00 95.25 372 ASN A C 1
ATOM 3065 O O . ASN A 1 372 ? 26.101 8.865 7.851 1.00 95.25 372 ASN A O 1
ATOM 3069 N N . VAL A 1 373 ? 25.653 10.830 8.844 1.00 94.12 373 VAL A N 1
ATOM 3070 C CA . VAL A 1 373 ? 24.201 10.619 8.970 1.00 94.12 373 VAL A CA 1
ATOM 3071 C C . VAL A 1 373 ? 23.537 10.261 7.638 1.00 94.12 373 VAL A C 1
ATOM 3073 O O . VAL A 1 373 ? 22.665 9.398 7.617 1.00 94.12 373 VAL A O 1
ATOM 3076 N N . GLN A 1 374 ? 23.940 10.876 6.525 1.00 92.62 374 GLN A N 1
ATOM 3077 C CA . GLN A 1 374 ? 23.320 10.626 5.219 1.00 92.62 374 GLN A CA 1
ATOM 3078 C C . GLN A 1 374 ? 23.660 9.232 4.689 1.00 92.62 374 GLN A C 1
ATOM 3080 O O . GLN A 1 374 ? 22.785 8.525 4.187 1.00 92.62 374 GLN A O 1
ATOM 3085 N N . VAL A 1 375 ? 24.916 8.807 4.849 1.00 94.50 375 VAL A N 1
ATOM 3086 C CA . VAL A 1 375 ? 25.347 7.452 4.480 1.00 94.50 375 VAL A CA 1
ATOM 3087 C C . VAL A 1 375 ? 24.651 6.419 5.364 1.00 94.50 375 VAL A C 1
ATOM 3089 O O . VAL A 1 375 ? 24.084 5.462 4.840 1.00 94.50 375 VAL A O 1
ATOM 3092 N N . ARG A 1 376 ? 24.610 6.651 6.682 1.00 96.69 376 ARG A N 1
ATOM 3093 C CA . ARG A 1 376 ? 23.899 5.800 7.645 1.00 96.69 376 ARG A CA 1
ATOM 3094 C C . ARG A 1 376 ? 22.426 5.629 7.267 1.00 96.69 376 ARG A C 1
ATOM 3096 O O . ARG A 1 376 ? 21.959 4.499 7.159 1.00 96.69 376 ARG A O 1
ATOM 3103 N N . ARG A 1 377 ? 21.714 6.724 6.976 1.00 96.12 377 ARG A N 1
ATOM 3104 C CA . ARG A 1 377 ? 20.313 6.676 6.520 1.00 96.12 377 ARG A CA 1
ATOM 3105 C C . ARG A 1 377 ? 20.148 5.879 5.228 1.00 96.12 377 ARG A C 1
ATOM 3107 O O . ARG A 1 377 ? 19.231 5.070 5.112 1.00 96.12 377 ARG A O 1
ATOM 3114 N N . GLY A 1 378 ? 21.052 6.071 4.267 1.00 96.50 378 GLY A N 1
ATOM 3115 C CA . GLY A 1 378 ? 21.054 5.317 3.014 1.00 96.50 378 GLY A CA 1
ATOM 3116 C C . GLY A 1 378 ? 21.191 3.808 3.231 1.00 96.50 378 GLY A C 1
ATOM 3117 O O . GLY A 1 378 ? 20.412 3.039 2.671 1.00 96.50 378 GLY A O 1
ATOM 3118 N N . LEU A 1 379 ? 22.128 3.386 4.086 1.00 98.31 379 LEU A N 1
ATOM 3119 C CA . LEU A 1 379 ? 22.350 1.978 4.433 1.00 98.31 379 LEU A CA 1
ATOM 3120 C C . LEU A 1 379 ? 21.113 1.351 5.098 1.00 98.31 379 LEU A C 1
ATOM 3122 O O . LEU A 1 379 ? 20.648 0.303 4.650 1.00 98.31 379 LEU A O 1
ATOM 3126 N N . LEU A 1 380 ? 20.543 2.022 6.106 1.00 98.38 380 LEU A N 1
ATOM 3127 C CA . LEU A 1 380 ? 19.355 1.552 6.832 1.00 98.38 380 LEU A CA 1
ATOM 3128 C C . LEU A 1 380 ? 18.114 1.495 5.933 1.00 98.38 380 LEU A C 1
ATOM 3130 O O . LEU A 1 380 ? 17.336 0.548 6.006 1.00 98.38 380 LEU A O 1
ATOM 3134 N N . THR A 1 381 ? 17.965 2.466 5.028 1.00 98.19 381 THR A N 1
ATOM 3135 C CA . THR A 1 381 ? 16.894 2.468 4.020 1.00 98.19 381 THR A CA 1
ATOM 3136 C C . THR A 1 381 ? 16.994 1.246 3.112 1.00 98.19 381 THR A C 1
ATOM 3138 O O . THR A 1 381 ? 15.996 0.573 2.859 1.00 98.19 381 THR A O 1
ATOM 3141 N N . VAL A 1 382 ? 18.198 0.918 2.631 1.00 98.50 382 VAL A N 1
ATOM 3142 C CA . VAL A 1 382 ? 18.391 -0.268 1.785 1.00 98.50 382 VAL A CA 1
ATOM 3143 C C . VAL A 1 382 ? 18.160 -1.553 2.575 1.00 98.50 382 VAL A C 1
ATOM 3145 O O . VAL A 1 382 ? 17.543 -2.461 2.029 1.00 98.50 382 VAL A O 1
ATOM 3148 N N . ALA A 1 383 ? 18.563 -1.625 3.848 1.00 98.56 383 ALA A N 1
ATOM 3149 C CA . ALA A 1 383 ? 18.242 -2.769 4.703 1.00 98.56 383 ALA A CA 1
ATOM 3150 C C . ALA A 1 383 ? 16.721 -2.993 4.792 1.00 98.56 383 ALA A C 1
ATOM 3152 O O . ALA A 1 383 ? 16.256 -4.094 4.505 1.00 98.56 383 ALA A O 1
ATOM 3153 N N . GLY A 1 384 ? 15.934 -1.944 5.062 1.00 98.31 384 GLY A N 1
ATOM 3154 C CA . GLY A 1 384 ? 14.468 -2.035 5.090 1.00 98.31 384 GLY A CA 1
ATOM 3155 C C . GLY A 1 384 ? 13.853 -2.472 3.757 1.00 98.31 384 GLY A C 1
ATOM 3156 O O . GLY A 1 384 ? 12.956 -3.314 3.734 1.00 98.31 384 GLY A O 1
ATOM 3157 N N . VAL A 1 385 ? 14.368 -1.960 2.631 1.00 98.31 385 VAL A N 1
ATOM 3158 C CA . VAL A 1 385 ? 13.943 -2.398 1.288 1.00 98.31 385 VAL A CA 1
ATOM 3159 C C . VAL A 1 385 ? 14.221 -3.884 1.078 1.00 98.31 385 VAL A C 1
ATOM 3161 O O . VAL A 1 385 ? 13.352 -4.596 0.575 1.00 98.31 385 VAL A O 1
ATOM 3164 N N . LEU A 1 386 ? 15.413 -4.358 1.450 1.00 98.25 386 LEU A N 1
ATOM 3165 C CA . LEU A 1 386 ? 15.760 -5.772 1.333 1.00 98.25 386 LEU A CA 1
ATOM 3166 C C . LEU A 1 386 ? 14.870 -6.634 2.228 1.00 98.25 386 LEU A C 1
ATOM 3168 O O . LEU A 1 386 ? 14.368 -7.637 1.740 1.00 98.25 386 LEU A O 1
ATOM 3172 N N . GLY A 1 387 ? 14.592 -6.219 3.467 1.00 97.69 387 GLY A N 1
ATOM 3173 C CA . GLY A 1 387 ? 13.700 -6.953 4.370 1.00 97.69 387 GLY A CA 1
ATOM 3174 C C . GLY A 1 387 ? 12.314 -7.208 3.775 1.00 97.69 387 GLY A C 1
ATOM 3175 O O . GLY A 1 387 ? 11.815 -8.326 3.846 1.00 97.69 387 GLY A O 1
ATOM 3176 N N . ILE A 1 388 ? 11.731 -6.216 3.095 1.00 97.31 388 ILE A N 1
ATOM 3177 C CA . ILE A 1 388 ? 10.451 -6.394 2.389 1.00 97.31 388 ILE A CA 1
ATOM 3178 C C . ILE A 1 388 ? 10.616 -7.335 1.189 1.00 97.31 388 ILE A C 1
ATOM 3180 O O . ILE A 1 388 ? 9.867 -8.298 1.044 1.00 97.31 388 ILE A O 1
ATOM 3184 N N . LEU A 1 389 ? 11.597 -7.072 0.320 1.00 96.62 389 LEU A N 1
ATOM 3185 C CA . LEU A 1 389 ? 11.768 -7.810 -0.938 1.00 96.62 389 LEU A CA 1
ATOM 3186 C C . LEU A 1 389 ? 12.231 -9.262 -0.755 1.00 96.62 389 LEU A C 1
ATOM 3188 O O . LEU A 1 389 ? 12.026 -10.080 -1.654 1.00 96.62 389 LEU A O 1
ATOM 3192 N N . LEU A 1 390 ? 12.853 -9.576 0.381 1.00 96.38 390 LEU A N 1
ATOM 3193 C CA . LEU A 1 390 ? 13.235 -10.928 0.779 1.00 96.38 390 LEU A CA 1
ATOM 3194 C C . LEU A 1 390 ? 12.037 -11.799 1.137 1.00 96.38 390 LEU A C 1
ATOM 3196 O O . LEU A 1 390 ? 12.173 -13.009 1.064 1.00 96.38 390 LEU A O 1
ATOM 3200 N N . VAL A 1 391 ? 10.892 -11.204 1.483 1.00 94.25 391 VAL A N 1
ATOM 3201 C CA . VAL A 1 391 ? 9.651 -11.928 1.797 1.00 94.25 391 VAL A CA 1
ATOM 3202 C C . VAL A 1 391 ? 8.677 -11.831 0.637 1.00 94.25 391 VAL A C 1
ATOM 3204 O O . VAL A 1 391 ? 8.121 -12.831 0.208 1.00 94.25 391 VAL A O 1
ATOM 3207 N N . PHE A 1 392 ? 8.477 -10.623 0.112 1.00 92.81 392 PHE A N 1
ATOM 3208 C CA . PHE A 1 392 ? 7.492 -10.365 -0.922 1.00 92.81 392 PHE A CA 1
ATOM 3209 C C . PHE A 1 392 ? 8.063 -9.388 -1.956 1.00 92.81 392 PHE A C 1
ATOM 3211 O O . PHE A 1 392 ? 8.263 -8.202 -1.664 1.00 92.81 392 PHE A O 1
ATOM 3218 N N . PRO A 1 393 ? 8.376 -9.849 -3.180 1.00 93.19 393 PRO A N 1
ATOM 3219 C CA . PRO A 1 393 ? 9.230 -9.105 -4.090 1.00 93.19 393 PRO A CA 1
ATOM 3220 C C . PRO A 1 393 ? 8.439 -8.022 -4.835 1.00 93.19 393 PRO A C 1
ATOM 3222 O O . PRO A 1 393 ? 8.125 -8.129 -6.020 1.00 93.19 393 PRO A O 1
ATOM 3225 N N . LEU A 1 394 ? 8.111 -6.937 -4.141 1.00 92.25 394 LEU A N 1
ATOM 3226 C CA . LEU A 1 394 ? 7.365 -5.800 -4.671 1.00 92.25 394 LEU A CA 1
ATOM 3227 C C . LEU A 1 394 ? 8.049 -5.117 -5.858 1.00 92.25 394 LEU A C 1
ATOM 3229 O O . LEU A 1 394 ? 9.274 -5.105 -6.014 1.00 92.25 394 LEU A O 1
ATOM 3233 N N . ARG A 1 395 ? 7.250 -4.482 -6.724 1.00 90.62 395 ARG A N 1
ATOM 3234 C CA . ARG A 1 395 ? 7.808 -3.562 -7.723 1.00 90.62 395 ARG A CA 1
ATOM 3235 C C . ARG A 1 395 ? 8.290 -2.301 -7.008 1.00 90.62 395 ARG A C 1
ATOM 3237 O O . ARG A 1 395 ? 7.664 -1.837 -6.063 1.00 90.62 395 ARG A O 1
ATOM 3244 N N . ARG A 1 396 ? 9.343 -1.666 -7.536 1.00 92.44 396 ARG A N 1
ATOM 3245 C CA . ARG A 1 396 ? 9.863 -0.392 -6.997 1.00 92.44 396 ARG A CA 1
ATOM 3246 C C . ARG A 1 396 ? 8.794 0.700 -6.845 1.00 92.44 396 ARG A C 1
ATOM 3248 O O . ARG A 1 396 ? 8.869 1.499 -5.926 1.00 92.44 396 ARG A O 1
ATOM 3255 N N . GLY A 1 397 ? 7.800 0.717 -7.738 1.00 90.50 397 GLY A N 1
ATOM 3256 C CA . GLY A 1 397 ? 6.688 1.664 -7.671 1.00 90.50 397 GLY A CA 1
ATOM 3257 C C . GLY A 1 397 ? 5.747 1.427 -6.494 1.00 90.50 397 GLY A C 1
ATOM 3258 O O . GLY A 1 397 ? 5.204 2.393 -5.976 1.00 90.50 397 GLY A O 1
ATOM 3259 N N . ASP A 1 398 ? 5.580 0.175 -6.069 1.00 92.38 398 ASP A N 1
ATOM 3260 C CA . ASP A 1 398 ? 4.762 -0.176 -4.909 1.00 92.38 398 ASP A CA 1
ATOM 3261 C C . ASP A 1 398 ? 5.559 0.050 -3.609 1.00 92.38 398 ASP A C 1
ATOM 3263 O O . ASP A 1 398 ? 5.016 0.605 -2.662 1.00 92.38 398 ASP A O 1
ATOM 3267 N N . LEU A 1 399 ? 6.875 -0.225 -3.602 1.00 94.88 399 LEU A N 1
ATOM 3268 C CA . LEU A 1 399 ? 7.772 0.111 -2.480 1.00 94.88 399 LEU A CA 1
ATOM 3269 C C . LEU A 1 399 ? 7.727 1.601 -2.104 1.00 94.88 399 LEU A C 1
ATOM 3271 O O . LEU A 1 399 ? 7.583 1.942 -0.935 1.00 94.88 399 LEU A O 1
ATOM 3275 N N . CYS A 1 400 ? 7.825 2.498 -3.091 1.00 94.94 400 CYS A N 1
ATOM 3276 C CA . CYS A 1 400 ? 7.786 3.947 -2.857 1.00 94.94 400 CYS A CA 1
ATOM 3277 C C . CYS A 1 400 ? 6.417 4.467 -2.379 1.00 94.94 400 CYS A C 1
ATOM 3279 O O . CYS A 1 400 ? 6.313 5.643 -2.048 1.00 94.94 400 CYS A O 1
ATOM 3281 N N . ARG A 1 401 ? 5.362 3.643 -2.380 1.00 91.31 401 ARG A N 1
ATOM 3282 C CA . ARG A 1 401 ? 4.013 4.033 -1.932 1.00 91.31 401 ARG A CA 1
ATOM 3283 C C . ARG A 1 401 ? 3.692 3.588 -0.514 1.00 91.31 401 ARG A C 1
ATOM 3285 O O . ARG A 1 401 ? 2.628 3.938 -0.025 1.00 91.31 401 ARG A O 1
ATOM 3292 N N . LEU A 1 402 ? 4.563 2.804 0.117 1.00 95.38 402 LEU A N 1
ATOM 3293 C CA . LEU A 1 402 ? 4.311 2.288 1.454 1.00 95.38 402 LEU A CA 1
ATOM 3294 C C . LEU A 1 402 ? 4.228 3.439 2.456 1.00 95.38 402 LEU A C 1
ATOM 3296 O O . LEU A 1 402 ? 5.211 4.157 2.650 1.00 95.38 402 LEU A O 1
ATOM 3300 N N . ILE A 1 403 ? 3.069 3.588 3.093 1.00 95.19 403 ILE A N 1
ATOM 3301 C CA . ILE A 1 403 ? 2.850 4.518 4.197 1.00 95.19 403 ILE A CA 1
ATOM 3302 C C . ILE A 1 403 ? 2.859 3.744 5.516 1.00 95.19 403 ILE A C 1
ATOM 3304 O O . ILE A 1 403 ? 2.229 2.690 5.652 1.00 95.19 403 ILE A O 1
ATOM 3308 N N . ILE A 1 404 ? 3.583 4.282 6.497 1.00 92.44 404 ILE A N 1
ATOM 3309 C CA . ILE A 1 404 ? 3.689 3.699 7.837 1.00 92.44 404 ILE A CA 1
ATOM 3310 C C . ILE A 1 404 ? 2.320 3.757 8.521 1.00 92.44 404 ILE A C 1
ATOM 3312 O O . ILE A 1 404 ? 1.693 4.813 8.580 1.00 92.44 404 ILE A O 1
ATOM 3316 N N . GLY A 1 405 ? 1.861 2.632 9.063 1.00 82.50 405 GLY A N 1
ATOM 3317 C CA . GLY A 1 405 ? 0.566 2.511 9.734 1.00 82.50 405 GLY A CA 1
ATOM 3318 C C . GLY A 1 405 ? -0.644 2.409 8.799 1.00 82.50 405 GLY A C 1
ATOM 3319 O O . GLY A 1 405 ? -1.761 2.310 9.299 1.00 82.50 405 GLY A O 1
ATOM 3320 N N . ASP A 1 406 ? -0.430 2.415 7.480 1.00 87.00 406 ASP A N 1
ATOM 3321 C CA . ASP A 1 406 ? -1.457 2.133 6.468 1.00 87.00 406 ASP A CA 1
ATOM 3322 C C . ASP A 1 406 ? -1.054 0.877 5.684 1.00 87.00 406 ASP A C 1
ATOM 3324 O O . ASP A 1 406 ? -1.371 -0.226 6.123 1.00 87.00 406 ASP A O 1
ATOM 3328 N N . GLN A 1 407 ? -0.258 0.998 4.611 1.00 93.00 407 GLN A N 1
ATOM 3329 C CA . GLN A 1 407 ? 0.170 -0.186 3.850 1.00 93.00 407 GLN A CA 1
ATOM 3330 C C . GLN A 1 407 ? 1.238 -1.017 4.555 1.00 93.00 407 GLN A C 1
ATOM 3332 O O . GLN A 1 407 ? 1.434 -2.182 4.218 1.00 93.00 407 GLN A O 1
ATOM 3337 N N . LEU A 1 408 ? 1.974 -0.422 5.491 1.00 95.75 408 LEU A N 1
ATOM 3338 C CA . LEU A 1 408 ? 3.008 -1.113 6.245 1.00 95.75 408 LEU A CA 1
ATOM 3339 C C . LEU A 1 408 ? 2.848 -0.787 7.728 1.00 95.75 408 LEU A C 1
ATOM 3341 O O . LEU A 1 408 ? 3.172 0.316 8.169 1.00 95.75 408 LEU A O 1
ATOM 3345 N N . SER A 1 409 ? 2.334 -1.738 8.500 1.00 93.81 409 SER A N 1
ATOM 3346 C CA . SER A 1 409 ? 2.045 -1.558 9.924 1.00 93.81 409 SER A CA 1
ATOM 3347 C C . SER A 1 409 ? 2.913 -2.460 10.799 1.00 93.81 409 SER A C 1
ATOM 3349 O O . SER A 1 409 ? 3.346 -3.529 10.377 1.00 93.81 409 SER A O 1
ATOM 3351 N N . ARG A 1 410 ? 3.206 -2.014 12.022 1.00 92.25 410 ARG A N 1
ATOM 3352 C CA . ARG A 1 410 ? 4.045 -2.732 12.992 1.00 92.25 410 ARG A CA 1
ATOM 3353 C C . ARG A 1 410 ? 3.197 -3.165 14.185 1.00 92.25 410 ARG A C 1
ATOM 3355 O O . ARG A 1 410 ? 2.583 -2.320 14.836 1.00 92.25 410 ARG A O 1
ATOM 3362 N N . ASN A 1 411 ? 3.171 -4.465 14.484 1.00 87.38 411 ASN A N 1
ATOM 3363 C CA . ASN A 1 411 ? 2.606 -5.021 15.723 1.00 87.38 411 ASN A CA 1
ATOM 3364 C C . ASN A 1 411 ? 3.731 -5.318 16.738 1.00 87.38 411 ASN A C 1
ATOM 3366 O O . ASN A 1 411 ? 4.866 -4.925 16.501 1.00 87.38 411 ASN A O 1
ATOM 3370 N N . ALA A 1 412 ? 3.450 -5.962 17.877 1.00 80.81 412 ALA A N 1
ATOM 3371 C CA . ALA A 1 412 ? 4.462 -6.251 18.904 1.00 80.81 412 ALA A CA 1
ATOM 3372 C C . ALA A 1 412 ? 5.650 -7.092 18.397 1.00 80.81 412 ALA A C 1
ATOM 3374 O O . ALA A 1 412 ? 6.791 -6.839 18.777 1.00 80.81 412 ALA A O 1
ATOM 3375 N N . LYS A 1 413 ? 5.397 -8.052 17.507 1.00 84.69 413 LYS A N 1
ATOM 3376 C CA . LYS A 1 413 ? 6.369 -9.061 17.074 1.00 84.69 413 LYS A CA 1
ATOM 3377 C C . LYS A 1 413 ? 6.873 -8.850 15.651 1.00 84.69 413 LYS A C 1
ATOM 3379 O O . LYS A 1 413 ? 8.072 -8.914 15.415 1.00 84.69 413 LYS A O 1
ATOM 3384 N N . SER A 1 414 ? 5.976 -8.489 14.743 1.00 93.19 414 SER A N 1
ATOM 3385 C CA . SER A 1 414 ? 6.247 -8.426 13.314 1.00 93.19 414 SER A CA 1
ATOM 3386 C C . SER A 1 414 ? 5.646 -7.205 12.623 1.00 93.19 414 SER A C 1
ATOM 3388 O O . SER A 1 414 ? 4.875 -6.421 13.192 1.00 93.19 414 SER A O 1
ATOM 3390 N N . TRP A 1 415 ? 6.022 -7.049 11.359 1.00 96.19 415 TRP A N 1
ATOM 3391 C CA . TRP A 1 415 ? 5.412 -6.113 10.425 1.00 96.19 415 TRP A CA 1
ATOM 3392 C C . TRP A 1 415 ? 4.306 -6.794 9.616 1.00 96.19 415 TRP A C 1
ATOM 3394 O O . TRP A 1 415 ? 4.343 -7.995 9.375 1.00 96.19 415 TRP A O 1
ATOM 3404 N N . MET A 1 416 ? 3.334 -6.015 9.163 1.00 94.06 416 MET A N 1
ATOM 3405 C CA . MET A 1 416 ? 2.260 -6.443 8.277 1.00 94.06 416 MET A CA 1
ATOM 3406 C C . MET A 1 416 ? 2.236 -5.535 7.051 1.00 94.06 416 MET A C 1
ATOM 3408 O O . MET A 1 416 ? 2.300 -4.310 7.174 1.00 94.06 416 MET A O 1
ATOM 3412 N N . LEU A 1 417 ? 2.143 -6.149 5.877 1.00 93.75 417 LEU A N 1
ATOM 3413 C CA . LEU A 1 417 ? 2.076 -5.498 4.578 1.00 93.75 417 LEU A CA 1
ATOM 3414 C C . LEU A 1 417 ? 0.660 -5.650 4.002 1.00 93.75 417 LEU A C 1
ATOM 3416 O O . LEU A 1 417 ? 0.281 -6.749 3.616 1.00 93.75 417 LEU A O 1
ATOM 3420 N N . ASP A 1 418 ? -0.097 -4.558 3.899 1.00 89.44 418 ASP A N 1
ATOM 3421 C CA . ASP A 1 418 ? -1.421 -4.507 3.257 1.00 89.44 418 ASP A CA 1
ATOM 3422 C C . ASP A 1 418 ? -1.381 -3.500 2.097 1.00 89.44 418 ASP A C 1
ATOM 3424 O O . ASP A 1 418 ? -1.553 -2.297 2.267 1.00 89.44 418 ASP A O 1
ATOM 3428 N N . LEU A 1 419 ? -1.100 -3.973 0.883 1.00 81.81 419 LEU A N 1
ATOM 3429 C CA . LEU A 1 419 ? -0.996 -3.088 -0.283 1.00 81.81 419 LEU A CA 1
ATOM 3430 C C . LEU A 1 419 ? -2.347 -2.703 -0.890 1.00 81.81 419 LEU A C 1
ATOM 3432 O O . LEU A 1 419 ? -2.380 -1.833 -1.766 1.00 81.81 419 LEU A O 1
ATOM 3436 N N . GLY A 1 420 ? -3.437 -3.369 -0.498 1.00 82.12 420 GLY A N 1
ATOM 3437 C CA . GLY A 1 420 ? -4.693 -3.326 -1.236 1.00 82.12 420 GLY A CA 1
ATOM 3438 C C . GLY A 1 420 ? -4.480 -3.733 -2.696 1.00 82.12 420 GLY A C 1
ATOM 3439 O O . GLY A 1 420 ? -4.337 -4.912 -3.005 1.00 82.12 420 GLY A O 1
ATOM 3440 N N . TRP A 1 421 ? -4.433 -2.755 -3.602 1.00 75.50 421 TRP A N 1
ATOM 3441 C CA . TRP A 1 421 ? -4.276 -2.965 -5.043 1.00 75.50 421 TRP A CA 1
ATOM 3442 C C . TRP A 1 421 ? -2.919 -2.473 -5.559 1.00 75.50 421 TRP A C 1
ATOM 3444 O O . TRP A 1 421 ? -2.513 -1.325 -5.341 1.00 75.50 421 TRP A O 1
ATOM 3454 N N . THR A 1 422 ? -2.226 -3.318 -6.326 1.00 73.62 422 THR A N 1
ATOM 3455 C CA . THR A 1 422 ? -0.957 -2.939 -6.965 1.00 73.62 422 THR A CA 1
ATOM 3456 C C . THR A 1 422 ? -1.171 -1.850 -8.015 1.00 73.62 422 THR A C 1
ATOM 3458 O O . THR A 1 422 ? -2.155 -1.853 -8.757 1.00 73.62 422 THR A O 1
ATOM 3461 N N . LYS A 1 423 ? -0.208 -0.929 -8.158 1.00 70.50 423 LYS A N 1
ATOM 3462 C CA . LYS A 1 423 ? -0.368 0.205 -9.088 1.00 70.50 423 LYS A CA 1
ATOM 3463 C C . LYS A 1 423 ? -0.441 -0.223 -10.555 1.00 70.50 423 LYS A C 1
ATOM 3465 O O . LYS A 1 423 ? -1.158 0.377 -11.345 1.00 70.50 423 LYS A O 1
ATOM 3470 N N . LYS A 1 424 ? 0.388 -1.198 -10.944 1.00 68.94 424 LYS A N 1
ATOM 3471 C CA . LYS A 1 424 ? 0.585 -1.552 -12.359 1.00 68.94 424 LYS A CA 1
ATOM 3472 C C . LYS A 1 424 ? -0.415 -2.592 -12.842 1.00 68.94 424 LYS A C 1
ATOM 3474 O O . LYS A 1 424 ? -0.929 -2.474 -13.949 1.00 68.94 424 LYS A O 1
ATOM 3479 N N . SER A 1 425 ? -0.609 -3.649 -12.061 1.00 67.44 425 SER A N 1
ATOM 3480 C CA . SER A 1 425 ? -1.485 -4.744 -12.459 1.00 67.44 425 SER A CA 1
ATOM 3481 C C . SER A 1 425 ? -2.895 -4.585 -11.910 1.00 67.44 425 SER A C 1
ATOM 3483 O O . SER A 1 425 ? -3.762 -5.307 -12.377 1.00 67.44 425 SER A O 1
ATOM 3485 N N . GLY A 1 426 ? -3.159 -3.662 -10.976 1.00 69.12 426 GLY A N 1
ATOM 3486 C CA . GLY A 1 426 ? -4.466 -3.606 -10.322 1.00 69.12 426 GLY A CA 1
ATOM 3487 C C . GLY A 1 426 ? -4.828 -4.974 -9.750 1.00 69.12 426 GLY A C 1
ATOM 3488 O O . GLY A 1 426 ? -5.967 -5.399 -9.859 1.00 69.12 426 GLY A O 1
ATOM 3489 N N . THR A 1 427 ? -3.834 -5.706 -9.243 1.00 69.44 427 THR A N 1
ATOM 3490 C CA . THR A 1 427 ? -4.030 -7.011 -8.609 1.00 69.44 427 THR A CA 1
ATOM 3491 C C . THR A 1 427 ? -4.162 -6.763 -7.121 1.00 69.44 427 THR A C 1
ATOM 3493 O O . THR A 1 427 ? -3.379 -5.983 -6.570 1.00 69.44 427 THR A O 1
ATOM 3496 N N . ARG A 1 428 ? -5.135 -7.401 -6.474 1.00 70.50 428 ARG A N 1
ATOM 3497 C CA . ARG A 1 428 ? -5.255 -7.327 -5.024 1.00 70.50 428 ARG A CA 1
ATOM 3498 C C . ARG A 1 428 ? -4.146 -8.154 -4.378 1.00 70.50 428 ARG A C 1
ATOM 3500 O O . ARG A 1 428 ? -3.870 -9.264 -4.819 1.00 70.50 428 ARG A O 1
ATOM 3507 N N . VAL A 1 429 ? -3.507 -7.593 -3.364 1.00 72.25 429 VAL A N 1
ATOM 3508 C CA . VAL A 1 429 ? -2.552 -8.289 -2.504 1.00 72.25 429 VAL A CA 1
ATOM 3509 C C . VAL A 1 429 ? -3.238 -8.475 -1.164 1.00 72.25 429 VAL A C 1
ATOM 3511 O O . VAL A 1 429 ? -3.729 -7.507 -0.584 1.00 72.25 429 VAL A O 1
ATOM 3514 N N . GLU A 1 430 ? -3.319 -9.716 -0.706 1.00 74.81 430 GLU A N 1
ATOM 3515 C CA . GLU A 1 430 ? -3.834 -10.007 0.627 1.00 74.81 430 GLU A CA 1
ATOM 3516 C C . GLU A 1 430 ? -2.871 -9.476 1.697 1.00 74.81 430 GLU A C 1
ATOM 3518 O O . GLU A 1 430 ? -1.656 -9.468 1.466 1.00 74.81 430 GLU A O 1
ATOM 3523 N N . PRO A 1 431 ? -3.382 -9.014 2.853 1.00 81.31 431 PRO A N 1
ATOM 3524 C CA . PRO A 1 431 ? -2.531 -8.615 3.963 1.00 81.31 431 PRO A CA 1
ATOM 3525 C C . PRO A 1 431 ? -1.569 -9.742 4.343 1.00 81.31 431 PRO A C 1
ATOM 3527 O O . PRO A 1 431 ? -1.985 -10.856 4.655 1.00 81.31 431 PRO A O 1
ATOM 3530 N N . LEU A 1 432 ? -0.274 -9.443 4.327 1.00 86.38 432 LEU A N 1
ATOM 3531 C CA . LEU A 1 432 ? 0.785 -10.401 4.607 1.00 86.38 432 LEU A CA 1
ATOM 3532 C C . LEU A 1 432 ? 1.474 -10.037 5.919 1.00 86.38 432 LEU A C 1
ATOM 3534 O O . LEU A 1 432 ? 2.072 -8.965 6.038 1.00 86.38 432 LEU A O 1
ATOM 3538 N N . VAL A 1 433 ? 1.433 -10.942 6.895 1.00 87.94 433 VAL A N 1
ATOM 3539 C CA . VAL A 1 433 ? 2.290 -10.841 8.080 1.00 87.94 433 VAL A CA 1
ATOM 3540 C C . VAL A 1 433 ? 3.703 -11.233 7.668 1.00 87.94 433 VAL A C 1
ATOM 3542 O O . VAL A 1 433 ? 3.935 -12.340 7.185 1.00 87.94 433 VAL A O 1
ATOM 3545 N N . LEU A 1 434 ? 4.646 -10.310 7.825 1.00 93.00 434 LEU A N 1
ATOM 3546 C CA . LEU A 1 434 ? 6.046 -10.562 7.522 1.00 93.00 434 LEU A CA 1
ATOM 3547 C C . LEU A 1 434 ? 6.668 -11.412 8.645 1.00 93.00 434 LEU A C 1
ATOM 3549 O O . LEU A 1 434 ? 6.350 -11.176 9.814 1.00 93.00 434 LEU A O 1
ATOM 3553 N N . PRO A 1 435 ? 7.559 -12.364 8.321 1.00 93.44 435 PRO A N 1
ATOM 3554 C CA . PRO A 1 435 ? 8.299 -13.129 9.320 1.00 93.44 435 PRO A CA 1
ATOM 3555 C C . PRO A 1 435 ? 9.061 -12.228 10.304 1.00 93.44 435 PRO A C 1
ATOM 3557 O O . PRO A 1 435 ? 9.508 -11.127 9.958 1.00 93.44 435 PRO A O 1
ATOM 3560 N N . GLU A 1 436 ? 9.210 -12.681 11.548 1.00 94.44 436 GLU A N 1
ATOM 3561 C CA . GLU A 1 436 ? 9.871 -11.903 12.604 1.00 94.44 436 GLU A CA 1
ATOM 3562 C C . GLU A 1 436 ? 11.338 -11.607 12.250 1.00 94.44 436 GLU A C 1
ATOM 3564 O O . GLU A 1 436 ? 11.835 -10.519 12.539 1.00 94.44 436 GLU A O 1
ATOM 3569 N N . GLU A 1 437 ? 11.984 -12.505 11.508 1.00 96.50 437 GLU A N 1
ATOM 3570 C CA . GLU A 1 437 ? 13.384 -12.455 11.081 1.00 96.50 437 GLU A CA 1
ATOM 3571 C C . GLU A 1 437 ? 13.715 -11.229 10.225 1.00 96.50 437 GLU A C 1
ATOM 3573 O O . GLU A 1 437 ? 14.854 -10.764 10.236 1.00 96.50 437 GLU A O 1
ATOM 3578 N N . VAL A 1 438 ? 12.742 -10.673 9.492 1.00 97.50 438 VAL A N 1
ATOM 3579 C CA . VAL A 1 438 ? 12.967 -9.452 8.697 1.00 97.50 438 VAL A CA 1
ATOM 3580 C C . VAL A 1 438 ? 12.634 -8.172 9.454 1.00 97.50 438 VAL A C 1
ATOM 3582 O O . VAL A 1 438 ? 13.003 -7.082 9.010 1.00 97.50 438 VAL A O 1
ATOM 3585 N N . SER A 1 439 ? 11.979 -8.276 10.613 1.00 97.19 439 SER A N 1
ATOM 3586 C CA . SER A 1 439 ? 11.575 -7.117 11.414 1.00 97.19 439 SER A CA 1
ATOM 3587 C C . SER A 1 439 ? 12.748 -6.226 11.829 1.00 97.19 439 SER A C 1
ATOM 3589 O O . SER A 1 439 ? 12.595 -5.011 11.698 1.00 97.19 439 SER A O 1
ATOM 3591 N N . PRO A 1 440 ? 13.935 -6.750 12.208 1.00 98.12 440 PRO A N 1
ATOM 3592 C CA . PRO A 1 440 ? 15.097 -5.912 12.498 1.00 98.12 440 PRO A CA 1
ATOM 3593 C C . PRO A 1 440 ? 15.488 -4.989 11.338 1.00 98.12 440 PRO A C 1
ATOM 3595 O O . PRO A 1 440 ? 15.885 -3.850 11.571 1.00 98.12 440 PRO A O 1
ATOM 3598 N N . PHE A 1 441 ? 15.331 -5.427 10.084 1.00 98.56 441 PHE A N 1
ATOM 3599 C CA . PHE A 1 441 ? 15.654 -4.607 8.913 1.00 98.56 441 PHE A CA 1
ATOM 3600 C C . PHE A 1 441 ? 14.672 -3.449 8.731 1.00 98.56 441 PHE A C 1
ATOM 3602 O O . PHE A 1 441 ? 15.073 -2.322 8.425 1.00 98.56 441 PHE A O 1
ATOM 3609 N N . LEU A 1 442 ? 13.382 -3.718 8.938 1.00 98.56 442 LEU A N 1
ATOM 3610 C CA . LEU A 1 442 ? 12.335 -2.709 8.830 1.00 98.56 442 LEU A CA 1
ATOM 3611 C C . LEU A 1 442 ? 12.371 -1.738 10.018 1.00 98.56 442 LEU A C 1
ATOM 3613 O O . LEU A 1 442 ? 12.248 -0.532 9.814 1.00 98.56 442 LEU A O 1
ATOM 3617 N N . ASP A 1 443 ? 12.617 -2.237 11.230 1.00 98.44 443 ASP A N 1
ATOM 3618 C CA . ASP A 1 443 ? 12.778 -1.425 12.439 1.00 98.44 443 ASP A CA 1
ATOM 3619 C C . ASP A 1 443 ? 13.996 -0.498 12.305 1.00 98.44 443 ASP A C 1
ATOM 3621 O O . ASP A 1 443 ? 13.894 0.700 12.568 1.00 98.44 443 ASP A O 1
ATOM 3625 N N . ALA A 1 444 ? 15.126 -1.004 11.800 1.00 98.31 444 ALA A N 1
ATOM 3626 C CA . ALA A 1 444 ? 16.325 -0.212 11.528 1.00 98.31 444 ALA A CA 1
ATOM 3627 C C . ALA A 1 444 ? 16.064 0.907 10.495 1.00 98.31 444 ALA A C 1
ATOM 3629 O O . ALA A 1 444 ? 16.491 2.052 10.682 1.00 98.31 444 ALA A O 1
ATOM 3630 N N . CYS A 1 445 ? 15.301 0.605 9.440 1.00 98.31 445 CYS A N 1
ATOM 3631 C CA . CYS A 1 445 ? 14.847 1.584 8.449 1.00 98.31 445 CYS A CA 1
ATOM 3632 C C . CYS A 1 445 ? 13.846 2.598 9.027 1.00 98.31 445 CYS A C 1
ATOM 3634 O O . CYS A 1 445 ? 13.857 3.767 8.646 1.00 98.31 445 CYS A O 1
ATOM 3636 N N . LEU A 1 446 ? 12.980 2.204 9.956 1.00 97.88 446 LEU A N 1
ATOM 3637 C CA . LEU A 1 446 ? 12.069 3.137 10.615 1.00 97.88 446 LEU A CA 1
ATOM 3638 C C . LEU A 1 446 ? 12.833 4.091 11.546 1.00 97.88 446 LEU A C 1
ATOM 3640 O O . LEU A 1 446 ? 12.613 5.303 11.493 1.00 97.88 446 LEU A O 1
ATOM 3644 N N . LEU A 1 447 ? 13.723 3.532 12.373 1.00 97.38 447 LEU A N 1
ATOM 3645 C CA . LEU A 1 447 ? 14.472 4.224 13.423 1.00 97.38 447 LEU A CA 1
ATOM 3646 C C . LEU A 1 447 ? 15.565 5.143 12.877 1.00 97.38 447 LEU A C 1
ATOM 3648 O O . LEU A 1 447 ? 15.909 6.125 13.535 1.00 97.38 447 LEU A O 1
ATOM 3652 N N . GLN A 1 448 ? 16.126 4.838 11.701 1.00 96.19 448 GLN A N 1
ATOM 3653 C CA . GLN A 1 448 ? 17.158 5.652 11.043 1.00 96.19 448 GLN A CA 1
ATOM 3654 C C . GLN A 1 448 ? 18.366 5.965 11.957 1.00 96.19 448 GLN A C 1
ATOM 3656 O O . GLN A 1 448 ? 18.959 7.044 11.883 1.00 96.19 448 GLN A O 1
ATOM 3661 N N . GLY A 1 449 ? 18.731 5.009 12.822 1.00 92.56 449 GLY A N 1
ATOM 3662 C CA . GLY A 1 449 ? 19.824 5.118 13.796 1.00 92.56 449 GLY A CA 1
ATOM 3663 C C . GLY A 1 449 ? 19.400 5.588 15.192 1.00 92.56 449 GLY A C 1
ATOM 3664 O O . GLY A 1 449 ? 20.253 5.734 16.061 1.00 92.56 449 GLY A O 1
ATOM 3665 N N . THR A 1 450 ? 18.105 5.822 15.423 1.00 95.06 450 THR A N 1
ATOM 3666 C CA . THR A 1 450 ? 17.554 6.064 16.766 1.00 95.06 450 THR A CA 1
ATOM 3667 C C . THR A 1 450 ? 17.576 4.773 17.590 1.00 95.06 450 THR A C 1
ATOM 3669 O O . THR A 1 450 ? 17.438 3.679 17.046 1.00 95.06 450 THR A O 1
ATOM 3672 N N . GLU A 1 451 ? 17.716 4.889 18.910 1.00 94.12 451 GLU A N 1
ATOM 3673 C CA . GLU A 1 451 ? 17.761 3.738 19.814 1.00 94.12 451 GLU A CA 1
ATOM 3674 C C . GLU A 1 451 ? 16.494 2.857 19.739 1.00 94.12 451 GLU A C 1
ATOM 3676 O O . GLU A 1 451 ? 15.379 3.397 19.718 1.00 94.12 451 GLU A O 1
ATOM 3681 N N . PRO A 1 452 ? 16.622 1.515 19.823 1.00 93.88 452 PRO A N 1
ATOM 3682 C CA . PRO A 1 452 ? 15.491 0.583 19.737 1.00 93.88 452 PRO A CA 1
ATOM 3683 C C . PRO A 1 452 ? 14.358 0.846 20.737 1.00 93.88 452 PRO A C 1
ATOM 3685 O O . PRO A 1 452 ? 13.187 0.678 20.401 1.00 93.88 452 PRO A O 1
ATOM 3688 N N . ARG A 1 453 ? 14.664 1.345 21.945 1.00 92.94 453 ARG A N 1
ATOM 3689 C CA . ARG A 1 453 ? 13.643 1.710 22.951 1.00 92.94 453 ARG A CA 1
ATOM 3690 C C . ARG A 1 453 ? 12.672 2.796 22.473 1.00 92.94 453 ARG A C 1
ATOM 3692 O O . ARG A 1 453 ? 11.569 2.915 22.997 1.00 92.94 453 ARG A O 1
ATOM 3699 N N . SER A 1 454 ? 13.063 3.578 21.465 1.00 94.06 454 SER A N 1
ATOM 3700 C CA . SER A 1 454 ? 12.213 4.600 20.855 1.00 94.06 454 SER A CA 1
ATOM 3701 C C . SER A 1 454 ? 11.306 4.061 19.745 1.00 94.06 454 SER A C 1
ATOM 3703 O O . SER A 1 454 ? 10.534 4.851 19.206 1.00 94.06 454 SER A O 1
ATOM 3705 N N . LEU A 1 455 ? 11.341 2.761 19.409 1.00 92.94 455 LEU A N 1
ATOM 3706 C CA . LEU A 1 455 ? 10.607 2.178 18.273 1.00 92.94 455 LEU A CA 1
ATOM 3707 C C . LEU A 1 455 ? 9.145 2.616 18.225 1.00 92.94 455 LEU A C 1
ATOM 3709 O O . LEU A 1 455 ? 8.702 3.192 17.237 1.00 92.94 455 LEU A O 1
ATOM 3713 N N . TRP A 1 456 ? 8.406 2.416 19.314 1.00 91.19 456 TRP A N 1
ATOM 3714 C CA . TRP A 1 456 ? 6.982 2.742 19.356 1.00 91.19 456 TRP A CA 1
ATOM 3715 C C . TRP A 1 456 ? 6.687 4.236 19.317 1.00 91.19 456 TRP A C 1
ATOM 3717 O O . TRP A 1 456 ? 5.637 4.643 18.820 1.00 91.19 456 TRP A O 1
ATOM 3727 N N . ARG A 1 457 ? 7.599 5.056 19.840 1.00 94.00 457 ARG A N 1
ATOM 3728 C CA . ARG A 1 457 ? 7.496 6.510 19.750 1.00 94.00 457 ARG A CA 1
ATOM 3729 C C . ARG A 1 457 ? 7.691 6.958 18.301 1.00 94.00 457 ARG A C 1
ATOM 3731 O O . ARG A 1 457 ? 6.785 7.578 17.758 1.00 94.00 457 ARG A O 1
ATOM 3738 N N . VAL A 1 458 ? 8.787 6.542 17.662 1.00 92.12 458 VAL A N 1
ATOM 3739 C CA . VAL A 1 458 ? 9.100 6.867 16.259 1.00 92.12 458 VAL A CA 1
ATOM 3740 C C . VAL A 1 458 ? 8.027 6.329 15.314 1.00 92.12 458 VAL A C 1
ATOM 3742 O O . VAL A 1 458 ? 7.607 7.031 14.401 1.00 92.12 458 VAL A O 1
ATOM 3745 N N . TYR A 1 459 ? 7.527 5.113 15.547 1.00 91.62 459 TYR A N 1
ATOM 3746 C CA . TYR A 1 459 ? 6.433 4.544 14.761 1.00 91.62 459 TYR A CA 1
ATOM 3747 C C . TYR A 1 459 ? 5.184 5.431 14.798 1.00 91.62 459 TYR A C 1
ATOM 3749 O O . TYR A 1 459 ? 4.614 5.728 13.751 1.00 91.62 459 TYR A O 1
ATOM 3757 N N . ARG A 1 460 ? 4.771 5.894 15.988 1.00 87.12 460 ARG A N 1
ATOM 3758 C CA . ARG A 1 460 ? 3.620 6.801 16.133 1.00 87.12 460 ARG A CA 1
ATOM 3759 C C . ARG A 1 460 ? 3.878 8.163 15.497 1.00 87.12 460 ARG A C 1
ATOM 3761 O O . ARG A 1 460 ? 3.004 8.661 14.801 1.00 87.12 460 ARG A O 1
ATOM 3768 N N . GLU A 1 461 ? 5.062 8.734 15.705 1.00 87.94 461 GLU A N 1
ATOM 3769 C CA . GLU A 1 461 ? 5.460 10.027 15.130 1.00 87.94 461 GLU A CA 1
ATOM 3770 C C . GLU A 1 461 ? 5.482 9.992 13.593 1.00 87.94 461 GLU A C 1
ATOM 3772 O O . GLU A 1 461 ? 5.092 10.963 12.951 1.00 87.94 461 GLU A O 1
ATOM 3777 N N . ARG A 1 462 ? 5.896 8.867 12.995 1.00 91.62 462 ARG A N 1
ATOM 3778 C CA . ARG A 1 462 ? 5.986 8.689 11.536 1.00 91.62 462 ARG A CA 1
ATOM 3779 C C . ARG A 1 462 ? 4.762 8.015 10.913 1.00 91.62 462 ARG A C 1
ATOM 3781 O O . ARG A 1 462 ? 4.741 7.805 9.703 1.00 91.62 462 ARG A O 1
ATOM 3788 N N . SER A 1 463 ? 3.742 7.665 11.696 1.00 88.62 463 SER A N 1
ATOM 3789 C CA . SER A 1 463 ? 2.513 7.067 11.163 1.00 88.62 463 SER A CA 1
ATOM 3790 C C . SER A 1 463 ? 1.824 8.041 10.203 1.00 88.62 463 SER A C 1
ATOM 3792 O O . SER A 1 463 ? 1.595 9.201 10.534 1.00 88.62 463 SER A O 1
ATOM 3794 N N . GLY A 1 464 ? 1.494 7.570 9.002 1.00 84.44 464 GLY A N 1
ATOM 3795 C CA . GLY A 1 464 ? 0.985 8.391 7.904 1.00 84.44 464 GLY A CA 1
ATOM 3796 C C . GLY A 1 464 ? 2.064 8.977 6.986 1.00 84.44 464 GLY A C 1
ATOM 3797 O O . GLY A 1 464 ? 1.714 9.529 5.944 1.00 84.44 464 GLY A O 1
ATOM 3798 N N . ALA A 1 465 ? 3.353 8.835 7.315 1.00 92.88 465 ALA A N 1
ATOM 3799 C CA . ALA A 1 465 ? 4.459 9.252 6.456 1.00 92.88 465 ALA A CA 1
ATOM 3800 C C . ALA A 1 465 ? 4.948 8.105 5.545 1.00 92.88 465 ALA A C 1
ATOM 3802 O O . ALA A 1 465 ? 4.755 6.924 5.869 1.00 92.88 465 ALA A O 1
ATOM 3803 N N . PRO A 1 466 ? 5.620 8.417 4.419 1.00 97.19 466 PRO A N 1
ATOM 3804 C CA . PRO A 1 466 ? 6.275 7.408 3.597 1.00 97.19 466 PRO A CA 1
ATOM 3805 C C . PRO A 1 466 ? 7.301 6.595 4.390 1.00 97.19 466 PRO A C 1
ATOM 3807 O O . PRO A 1 466 ? 8.162 7.150 5.072 1.00 97.19 466 PRO A O 1
ATOM 3810 N N . PHE A 1 467 ? 7.262 5.271 4.246 1.00 97.88 467 PHE A N 1
ATOM 3811 C CA . PHE A 1 467 ? 8.255 4.384 4.854 1.00 97.88 467 PHE A CA 1
ATOM 3812 C C . PHE A 1 467 ? 9.662 4.668 4.309 1.00 97.88 467 PHE A C 1
ATOM 3814 O O . PHE A 1 467 ? 10.626 4.791 5.066 1.00 97.88 467 PHE A O 1
ATOM 3821 N N . LEU A 1 468 ? 9.756 4.847 2.987 1.00 97.38 468 LEU A N 1
ATOM 3822 C CA . LEU A 1 468 ? 10.982 5.198 2.271 1.00 97.38 468 LEU A CA 1
ATOM 3823 C C . LEU A 1 468 ? 11.003 6.703 1.983 1.00 97.38 468 LEU A C 1
ATOM 3825 O O . LEU A 1 468 ? 10.782 7.133 0.849 1.00 97.38 468 LEU A O 1
ATOM 3829 N N . GLU A 1 469 ? 11.240 7.498 3.019 1.00 94.19 469 GLU A N 1
ATOM 3830 C CA . GLU A 1 469 ? 11.254 8.962 2.952 1.00 94.19 469 GLU A CA 1
ATOM 3831 C C . GLU A 1 469 ? 12.546 9.516 2.330 1.00 94.19 469 GLU A C 1
ATOM 3833 O O . GLU A 1 469 ? 13.654 9.087 2.653 1.00 94.19 469 GLU A O 1
ATOM 3838 N N . SER A 1 470 ? 12.406 10.498 1.441 1.00 91.50 470 SER A N 1
ATOM 3839 C CA . SER A 1 470 ? 13.518 11.158 0.765 1.00 91.50 470 SER A CA 1
ATOM 3840 C C . SER A 1 470 ? 14.266 12.104 1.713 1.00 91.50 470 SER A C 1
ATOM 3842 O O . SER A 1 470 ? 13.674 13.051 2.227 1.00 91.50 470 SER A O 1
ATOM 3844 N N . PRO A 1 471 ? 15.601 11.991 1.857 1.00 88.44 471 PRO A N 1
ATOM 3845 C CA . PRO A 1 471 ? 16.375 12.926 2.673 1.00 88.44 471 PRO A CA 1
ATOM 3846 C C . PRO A 1 471 ? 16.423 14.337 2.071 1.00 88.44 471 PRO A C 1
ATOM 3848 O O . PRO A 1 471 ? 16.794 15.280 2.761 1.00 88.44 471 PRO A O 1
ATOM 3851 N N . LYS A 1 472 ? 16.082 14.486 0.782 1.00 88.94 472 LYS A N 1
ATOM 3852 C CA . LYS A 1 472 ? 16.056 15.779 0.083 1.00 88.94 472 LYS A CA 1
ATOM 3853 C C . LYS A 1 472 ? 14.715 16.499 0.209 1.00 88.94 472 LYS A C 1
ATOM 3855 O O . LYS A 1 472 ? 14.655 17.692 -0.061 1.00 88.94 472 LYS A O 1
ATOM 3860 N N . ARG A 1 473 ? 13.641 15.768 0.514 1.00 87.81 473 ARG A N 1
ATOM 3861 C CA . ARG A 1 473 ? 12.267 16.276 0.537 1.00 87.81 473 ARG A CA 1
ATOM 3862 C C . ARG A 1 473 ? 11.518 15.585 1.668 1.00 87.81 473 ARG A C 1
ATOM 3864 O O . ARG A 1 473 ? 11.002 14.486 1.483 1.00 87.81 473 ARG A O 1
ATOM 3871 N N . ALA A 1 474 ? 11.532 16.218 2.837 1.00 87.00 474 ALA A N 1
ATOM 3872 C CA . ALA A 1 474 ? 10.859 15.702 4.022 1.00 87.00 474 ALA A CA 1
ATOM 3873 C C . ALA A 1 474 ? 9.367 15.476 3.738 1.00 87.00 474 ALA A C 1
ATOM 3875 O O . ALA A 1 474 ? 8.730 16.282 3.060 1.00 87.00 474 ALA A O 1
ATOM 3876 N N . GLY A 1 475 ? 8.829 14.361 4.223 1.00 87.94 475 GLY A N 1
ATOM 3877 C CA . GLY A 1 475 ? 7.450 13.941 3.974 1.00 87.94 475 GLY A CA 1
ATOM 3878 C C . GLY A 1 475 ? 7.173 13.363 2.580 1.00 87.94 475 GLY A C 1
ATOM 3879 O O . GLY A 1 475 ? 6.096 12.806 2.374 1.00 87.94 475 GLY A O 1
ATOM 3880 N N . GLU A 1 476 ? 8.117 13.422 1.632 1.00 93.00 476 GLU A N 1
ATOM 3881 C CA . GLU A 1 476 ? 7.978 12.780 0.320 1.00 93.00 476 GLU A CA 1
ATOM 3882 C C . GLU A 1 476 ? 8.705 11.434 0.272 1.00 93.00 476 GLU A C 1
ATOM 3884 O O . GLU A 1 476 ? 9.776 11.247 0.850 1.00 93.00 476 GLU A O 1
ATOM 3889 N N . ALA A 1 477 ? 8.153 10.485 -0.481 1.00 94.25 477 ALA A N 1
ATOM 3890 C CA . ALA A 1 477 ? 8.843 9.236 -0.766 1.00 94.25 477 ALA A CA 1
ATOM 3891 C C . ALA A 1 477 ? 10.062 9.460 -1.680 1.00 94.25 477 ALA A C 1
ATOM 3893 O O . ALA A 1 477 ? 10.125 10.416 -2.459 1.00 94.25 477 ALA A O 1
ATOM 3894 N N . TYR A 1 478 ? 11.019 8.531 -1.659 1.00 94.56 478 TYR A N 1
ATOM 3895 C CA . TYR A 1 478 ? 12.057 8.474 -2.688 1.00 94.56 478 TYR A CA 1
ATOM 3896 C C . TYR A 1 478 ? 11.449 8.422 -4.098 1.00 94.56 478 TYR A C 1
ATOM 3898 O O . TYR A 1 478 ? 10.513 7.663 -4.366 1.00 94.56 478 TYR A O 1
ATOM 3906 N N . SER A 1 479 ? 12.065 9.139 -5.045 1.00 92.50 479 SER A N 1
ATOM 3907 C CA . SER A 1 479 ? 11.783 8.912 -6.463 1.00 92.50 479 SER A CA 1
ATOM 3908 C C . SER A 1 479 ? 12.240 7.510 -6.882 1.00 92.50 479 SER A C 1
ATOM 3910 O O . SER A 1 479 ? 13.191 6.953 -6.324 1.00 92.50 479 SER A O 1
ATOM 3912 N N . LEU A 1 480 ? 11.588 6.936 -7.899 1.00 91.50 480 LEU A N 1
ATOM 3913 C CA . LEU A 1 480 ? 11.872 5.567 -8.353 1.00 91.50 480 LEU A CA 1
ATOM 3914 C C . LEU A 1 480 ? 13.345 5.365 -8.731 1.00 91.50 480 LEU A C 1
ATOM 3916 O O . LEU A 1 480 ? 13.922 4.312 -8.447 1.00 91.50 480 LEU A O 1
ATOM 3920 N N . ASP A 1 481 ? 13.951 6.365 -9.368 1.00 88.88 481 ASP A N 1
ATOM 3921 C CA . ASP A 1 481 ? 15.332 6.296 -9.845 1.00 88.88 481 ASP A CA 1
ATOM 3922 C C . ASP A 1 481 ? 16.340 6.558 -8.723 1.00 88.88 481 ASP A C 1
ATOM 3924 O O . ASP A 1 481 ? 17.372 5.884 -8.669 1.00 88.88 481 ASP A O 1
ATOM 3928 N N . ALA A 1 482 ? 16.012 7.444 -7.774 1.00 92.81 482 ALA A N 1
ATOM 3929 C CA . ALA A 1 482 ? 16.829 7.651 -6.582 1.00 92.81 482 ALA A CA 1
ATOM 3930 C C . ALA A 1 482 ? 16.868 6.382 -5.720 1.00 92.81 482 ALA A C 1
ATOM 3932 O O . ALA A 1 482 ? 17.953 5.947 -5.334 1.00 92.81 482 ALA A O 1
ATOM 3933 N N . LEU A 1 483 ? 15.715 5.738 -5.496 1.00 96.19 483 LEU A N 1
ATOM 3934 C CA . LEU A 1 483 ? 15.652 4.470 -4.769 1.00 96.19 483 LEU A CA 1
ATOM 3935 C C . LEU A 1 483 ? 16.425 3.368 -5.501 1.00 96.19 483 LEU A C 1
ATOM 3937 O O . LEU A 1 483 ? 17.205 2.645 -4.889 1.00 96.19 483 LEU A O 1
ATOM 3941 N N . SER A 1 484 ? 16.238 3.248 -6.821 1.00 94.50 484 SER A N 1
ATOM 3942 C CA . SER A 1 484 ? 16.918 2.215 -7.616 1.00 94.50 484 SER A CA 1
ATOM 3943 C C . SER A 1 484 ? 18.439 2.373 -7.563 1.00 94.50 484 SER A C 1
ATOM 3945 O O . SER A 1 484 ? 19.146 1.389 -7.353 1.00 94.50 484 SER A O 1
ATOM 3947 N N . THR A 1 485 ? 18.931 3.608 -7.696 1.00 94.06 485 THR A N 1
ATOM 3948 C CA . THR A 1 485 ? 20.360 3.941 -7.591 1.00 94.06 485 THR A CA 1
ATOM 3949 C C . THR A 1 485 ? 20.904 3.643 -6.197 1.00 94.06 485 THR A C 1
ATOM 3951 O O . THR A 1 485 ? 21.974 3.050 -6.069 1.00 94.06 485 THR A O 1
ATOM 3954 N N . LEU A 1 486 ? 20.166 4.022 -5.148 1.00 96.81 486 LEU A N 1
ATOM 3955 C CA . LEU A 1 486 ? 20.566 3.791 -3.762 1.00 96.81 486 LEU A CA 1
ATOM 3956 C C . LEU A 1 486 ? 20.693 2.290 -3.459 1.00 96.81 486 LEU A C 1
ATOM 3958 O O . LEU A 1 486 ? 21.717 1.844 -2.945 1.00 96.81 486 LEU A O 1
ATOM 3962 N N . VAL A 1 487 ? 19.684 1.502 -3.835 1.00 97.38 487 VAL A N 1
ATOM 3963 C CA . VAL A 1 487 ? 19.678 0.049 -3.617 1.00 97.38 487 VAL A CA 1
ATOM 3964 C C . VAL A 1 487 ? 20.786 -0.629 -4.422 1.00 97.38 487 VAL A C 1
ATOM 3966 O O . VAL A 1 487 ? 21.513 -1.450 -3.864 1.00 97.38 487 VAL A O 1
ATOM 3969 N N . ALA A 1 488 ? 20.992 -0.246 -5.686 1.00 95.38 488 ALA A N 1
ATOM 3970 C CA . ALA A 1 488 ? 22.076 -0.790 -6.506 1.00 95.38 488 ALA A CA 1
ATOM 3971 C C . ALA A 1 488 ? 23.461 -0.502 -5.916 1.00 95.38 488 ALA A C 1
ATOM 3973 O O . ALA A 1 488 ? 24.296 -1.402 -5.848 1.00 95.38 488 ALA A O 1
ATOM 3974 N N . ARG A 1 489 ? 23.685 0.717 -5.414 1.00 95.62 489 ARG A N 1
ATOM 3975 C CA . ARG A 1 489 ? 24.951 1.116 -4.785 1.00 95.62 489 ARG A CA 1
ATOM 3976 C C . ARG A 1 489 ? 25.310 0.253 -3.575 1.00 95.62 489 ARG A C 1
ATOM 3978 O O . ARG A 1 489 ? 26.473 -0.088 -3.397 1.00 95.62 489 ARG A O 1
ATOM 3985 N N . HIS A 1 490 ? 24.335 -0.077 -2.731 1.00 96.31 490 HIS A N 1
ATOM 3986 C CA . HIS A 1 490 ? 24.598 -0.750 -1.454 1.00 96.31 490 HIS A CA 1
ATOM 3987 C C . HIS A 1 490 ? 24.421 -2.275 -1.506 1.00 96.31 490 HIS A C 1
ATOM 3989 O O . HIS A 1 490 ? 25.074 -3.001 -0.752 1.00 96.31 490 HIS A O 1
ATOM 3995 N N . SER A 1 491 ? 23.592 -2.777 -2.422 1.00 94.75 491 SER A N 1
ATOM 3996 C CA . SER A 1 491 ? 23.285 -4.207 -2.548 1.00 94.75 491 SER A CA 1
ATOM 3997 C C . SER A 1 491 ? 23.859 -4.870 -3.808 1.00 94.75 491 SER A C 1
ATOM 3999 O O . SER A 1 491 ? 23.792 -6.086 -3.941 1.00 94.75 491 SER A O 1
ATOM 4001 N N . GLY A 1 492 ? 24.445 -4.093 -4.725 1.00 92.44 492 GLY A N 1
ATOM 4002 C CA . GLY A 1 492 ? 25.046 -4.570 -5.976 1.00 92.44 492 GLY A CA 1
ATOM 4003 C C . GLY A 1 492 ? 24.099 -4.549 -7.180 1.00 92.44 492 GLY A C 1
ATOM 4004 O O . GLY A 1 492 ? 24.568 -4.368 -8.308 1.00 92.44 492 GLY A O 1
ATOM 4005 N N . HIS A 1 493 ? 22.784 -4.645 -6.945 1.00 93.69 493 HIS A N 1
ATOM 4006 C CA . HIS A 1 493 ? 21.751 -4.639 -7.988 1.00 93.69 493 HIS A CA 1
ATOM 4007 C C . HIS A 1 493 ? 20.535 -3.794 -7.602 1.00 93.69 493 HIS A C 1
ATOM 4009 O O . HIS A 1 493 ? 20.286 -3.529 -6.431 1.00 93.69 493 HIS A O 1
ATOM 4015 N N . GLY A 1 494 ? 19.746 -3.373 -8.591 1.00 93.25 494 GLY A N 1
ATOM 4016 C CA . GLY A 1 494 ? 18.498 -2.654 -8.331 1.00 93.25 494 GLY A CA 1
ATOM 4017 C C . GLY A 1 494 ? 17.393 -3.553 -7.739 1.00 93.25 494 GLY A C 1
ATOM 4018 O O . GLY A 1 494 ? 17.439 -4.774 -7.901 1.00 93.25 494 GLY A O 1
ATOM 4019 N N . PRO A 1 495 ? 16.323 -2.970 -7.158 1.00 94.06 495 PRO A N 1
ATOM 4020 C CA . PRO A 1 495 ? 15.248 -3.712 -6.475 1.00 94.06 495 PRO A CA 1
ATOM 4021 C C . PRO A 1 495 ? 14.600 -4.818 -7.321 1.00 94.06 495 PRO A C 1
ATOM 4023 O O . PRO A 1 495 ? 14.162 -5.850 -6.826 1.00 94.06 495 PRO A O 1
ATOM 4026 N N . HIS A 1 496 ? 14.528 -4.603 -8.635 1.00 90.88 496 HIS A N 1
ATOM 4027 C CA . HIS A 1 496 ? 13.839 -5.501 -9.555 1.00 90.88 496 HIS A CA 1
ATOM 4028 C C . HIS A 1 496 ? 14.610 -6.806 -9.843 1.00 90.88 496 HIS A C 1
ATOM 4030 O O . HIS A 1 496 ? 14.050 -7.721 -10.450 1.00 90.88 496 HIS A O 1
ATOM 4036 N N . VAL A 1 497 ? 15.872 -6.912 -9.414 1.00 91.94 497 VAL A N 1
ATOM 4037 C CA . VAL A 1 497 ? 16.642 -8.161 -9.500 1.00 91.94 497 VAL A CA 1
ATOM 4038 C C . VAL A 1 497 ? 16.133 -9.193 -8.493 1.00 91.94 497 VAL A C 1
ATOM 4040 O O . VAL A 1 497 ? 15.953 -10.339 -8.891 1.00 91.94 497 VAL A O 1
ATOM 4043 N N . LEU A 1 498 ? 15.746 -8.802 -7.269 1.00 93.38 498 LEU A N 1
ATOM 4044 C CA . LEU A 1 498 ? 15.168 -9.744 -6.292 1.00 93.38 498 LEU A CA 1
ATOM 4045 C C . LEU A 1 498 ? 13.887 -10.411 -6.805 1.00 93.38 498 LEU A C 1
ATOM 4047 O O . LEU A 1 498 ? 13.663 -11.584 -6.546 1.00 93.38 498 LEU A O 1
ATOM 4051 N N . ARG A 1 499 ? 13.082 -9.705 -7.607 1.00 91.69 499 ARG A N 1
ATOM 4052 C CA . ARG A 1 499 ? 11.923 -10.297 -8.303 1.00 91.69 499 ARG A CA 1
ATOM 4053 C C . ARG A 1 499 ? 12.302 -11.398 -9.285 1.00 91.69 499 ARG A C 1
ATOM 4055 O O . ARG A 1 499 ? 11.531 -12.326 -9.476 1.00 91.69 499 ARG A O 1
ATOM 4062 N N . THR A 1 500 ? 13.453 -11.252 -9.933 1.00 89.81 500 THR A N 1
ATOM 4063 C CA . THR A 1 500 ? 13.970 -12.244 -10.885 1.00 89.81 500 THR A CA 1
ATOM 4064 C C . THR A 1 500 ? 14.493 -13.454 -10.110 1.00 89.81 500 THR A C 1
ATOM 4066 O O . THR A 1 500 ? 14.091 -14.568 -10.403 1.00 89.81 500 THR A O 1
ATOM 4069 N N . ILE A 1 501 ? 15.244 -13.218 -9.027 1.00 92.31 501 ILE A N 1
ATOM 4070 C CA . ILE A 1 501 ? 15.733 -14.273 -8.125 1.00 92.31 501 ILE A CA 1
ATOM 4071 C C . ILE A 1 501 ? 14.576 -15.066 -7.510 1.00 92.31 501 ILE A C 1
ATOM 4073 O O . ILE A 1 501 ? 14.640 -16.290 -7.471 1.00 92.31 501 ILE A O 1
ATOM 4077 N N . TRP A 1 502 ? 13.513 -14.401 -7.051 1.00 93.00 502 TRP A N 1
ATOM 4078 C CA . TRP A 1 502 ? 12.323 -15.075 -6.527 1.00 93.00 502 TRP A CA 1
ATOM 4079 C C . TRP A 1 502 ? 11.643 -15.949 -7.580 1.00 93.00 502 TRP A C 1
ATOM 4081 O O . TRP A 1 502 ? 11.294 -17.084 -7.275 1.00 93.00 502 TRP A O 1
ATOM 4091 N N . ALA A 1 503 ? 11.493 -15.446 -8.810 1.00 89.94 503 ALA A N 1
ATOM 4092 C CA . ALA A 1 503 ? 10.957 -16.233 -9.916 1.00 89.94 503 ALA A CA 1
ATOM 4093 C C . ALA A 1 503 ? 11.812 -17.487 -10.156 1.00 89.94 503 ALA A C 1
ATOM 4095 O O . ALA A 1 503 ? 11.293 -18.597 -10.097 1.00 89.94 503 ALA A O 1
ATOM 4096 N N . ASP A 1 504 ? 13.127 -17.311 -10.310 1.00 87.62 504 ASP A N 1
ATOM 4097 C CA . ASP A 1 504 ? 14.067 -18.411 -10.534 1.00 87.62 504 ASP A CA 1
ATOM 4098 C C . ASP A 1 504 ? 14.055 -19.427 -9.383 1.00 87.62 504 ASP A C 1
ATOM 4100 O O . ASP A 1 504 ? 14.105 -20.631 -9.622 1.00 87.62 504 ASP A O 1
ATOM 4104 N N . THR A 1 505 ? 13.969 -18.956 -8.135 1.00 90.31 505 THR A N 1
ATOM 4105 C CA . THR A 1 505 ? 13.943 -19.808 -6.934 1.00 90.31 505 THR A CA 1
ATOM 4106 C C . THR A 1 505 ? 12.661 -20.632 -6.864 1.00 90.31 505 THR A C 1
ATOM 4108 O O . THR A 1 505 ? 12.715 -21.827 -6.587 1.00 90.31 505 THR A O 1
ATOM 4111 N N . LEU A 1 506 ? 11.508 -20.016 -7.134 1.00 89.69 506 LEU A N 1
ATOM 4112 C CA . LEU A 1 506 ? 10.223 -20.715 -7.135 1.00 89.69 506 LEU A CA 1
ATOM 4113 C C . LEU A 1 506 ? 10.164 -21.764 -8.244 1.00 89.69 506 LEU A C 1
ATOM 4115 O O . LEU A 1 506 ? 9.775 -22.900 -7.984 1.00 89.69 506 LEU A O 1
ATOM 4119 N N . VAL A 1 507 ? 10.623 -21.422 -9.452 1.00 88.19 507 VAL A N 1
ATOM 4120 C CA . VAL A 1 507 ? 10.675 -22.392 -10.551 1.00 88.19 507 VAL A CA 1
ATOM 4121 C C . VAL A 1 507 ? 11.675 -23.513 -10.267 1.00 88.19 507 VAL A C 1
ATOM 4123 O O . VAL A 1 507 ? 11.400 -24.677 -10.557 1.00 88.19 507 VAL A O 1
ATOM 4126 N N . ALA A 1 508 ? 12.832 -23.204 -9.675 1.00 85.88 508 ALA A N 1
ATOM 4127 C CA . ALA A 1 508 ? 13.805 -24.222 -9.284 1.00 85.88 508 ALA A CA 1
ATOM 4128 C C . ALA A 1 508 ? 13.199 -25.258 -8.325 1.00 85.88 508 ALA A C 1
ATOM 4130 O O . ALA A 1 508 ? 13.501 -26.441 -8.453 1.00 85.88 508 ALA A O 1
ATOM 4131 N N . ARG A 1 509 ? 12.298 -24.815 -7.442 1.00 89.12 509 ARG A N 1
ATOM 4132 C CA . ARG A 1 509 ? 11.584 -25.639 -6.456 1.00 89.12 509 ARG A CA 1
ATOM 4133 C C . ARG A 1 509 ? 10.282 -26.257 -6.972 1.00 89.12 509 ARG A C 1
ATOM 4135 O O . ARG A 1 509 ? 9.546 -26.844 -6.188 1.00 89.12 509 ARG A O 1
ATOM 4142 N N . GLY A 1 510 ? 9.990 -26.128 -8.266 1.00 87.38 510 GLY A N 1
ATOM 4143 C CA . GLY A 1 510 ? 8.816 -26.745 -8.883 1.00 87.38 510 GLY A CA 1
ATOM 4144 C C . GLY A 1 510 ? 7.486 -26.065 -8.551 1.00 87.38 510 GLY A C 1
ATOM 4145 O O . GLY A 1 510 ? 6.446 -26.702 -8.679 1.00 87.38 510 GLY A O 1
ATOM 4146 N N . ALA A 1 511 ? 7.496 -24.793 -8.134 1.00 86.00 511 ALA A N 1
ATOM 4147 C CA . ALA A 1 511 ? 6.259 -24.036 -7.965 1.00 86.00 511 ALA A CA 1
ATOM 4148 C C . ALA A 1 511 ? 5.521 -23.896 -9.306 1.00 86.00 511 ALA A C 1
ATOM 4150 O O . ALA A 1 511 ? 6.142 -23.668 -10.350 1.00 86.00 511 ALA A O 1
ATOM 4151 N N . ASP A 1 512 ? 4.193 -23.991 -9.273 1.00 84.69 512 ASP A N 1
ATOM 4152 C CA . ASP A 1 512 ? 3.376 -23.796 -10.463 1.00 84.69 512 ASP A CA 1
ATOM 4153 C C . ASP A 1 512 ? 3.370 -22.323 -10.934 1.00 84.69 512 ASP A C 1
ATOM 4155 O O . ASP A 1 512 ? 3.788 -21.383 -10.244 1.00 84.69 512 ASP A O 1
ATOM 4159 N N . ARG A 1 513 ? 2.894 -22.112 -12.166 1.00 81.56 513 ARG A N 1
ATOM 4160 C CA . ARG A 1 513 ? 2.875 -20.786 -12.804 1.00 81.56 513 ARG A CA 1
ATOM 4161 C C . ARG A 1 513 ? 1.917 -19.815 -12.116 1.00 81.56 513 ARG A C 1
ATOM 4163 O O . ARG A 1 513 ? 2.142 -18.609 -12.208 1.00 81.56 513 ARG A O 1
ATOM 4170 N N . GLU A 1 514 ? 0.871 -20.309 -11.462 1.00 81.12 514 GLU A N 1
ATOM 4171 C CA . GLU A 1 514 ? -0.133 -19.488 -10.784 1.00 81.12 514 GLU A CA 1
ATOM 4172 C C . GLU A 1 514 ? 0.424 -18.938 -9.473 1.00 81.12 514 GLU A C 1
ATOM 4174 O O . GLU A 1 514 ? 0.327 -17.737 -9.233 1.00 81.12 514 GLU A O 1
ATOM 4179 N N . VAL A 1 515 ? 1.129 -19.763 -8.698 1.00 82.75 515 VAL A N 1
ATOM 4180 C CA . VAL A 1 515 ? 1.875 -19.373 -7.498 1.00 82.75 515 VAL A CA 1
ATOM 4181 C C . VAL A 1 515 ? 2.933 -18.331 -7.846 1.00 82.75 515 VAL A C 1
ATOM 4183 O O . VAL A 1 515 ? 3.022 -17.287 -7.194 1.00 82.75 515 VAL A O 1
ATOM 4186 N N . ILE A 1 516 ? 3.706 -18.550 -8.916 1.00 85.44 516 ILE A N 1
ATOM 4187 C CA . ILE A 1 516 ? 4.700 -17.570 -9.380 1.00 85.44 516 ILE A CA 1
ATOM 4188 C C . ILE A 1 516 ? 4.013 -16.270 -9.819 1.00 85.44 516 ILE A C 1
ATOM 4190 O O . ILE A 1 516 ? 4.467 -15.175 -9.470 1.00 85.44 516 ILE A O 1
ATOM 4194 N N . ALA A 1 517 ? 2.917 -16.357 -10.577 1.00 82.25 517 ALA A N 1
ATOM 4195 C CA . ALA A 1 517 ? 2.168 -15.189 -11.028 1.00 82.25 517 ALA A CA 1
ATOM 4196 C C . ALA A 1 517 ? 1.559 -14.409 -9.856 1.00 82.25 517 ALA A C 1
ATOM 4198 O O . ALA A 1 517 ? 1.653 -13.181 -9.855 1.00 82.25 517 ALA A O 1
ATOM 4199 N N . ALA A 1 518 ? 1.014 -15.089 -8.848 1.00 80.44 518 ALA A N 1
ATOM 4200 C CA . ALA A 1 518 ? 0.467 -14.491 -7.636 1.00 80.44 518 ALA A CA 1
ATOM 4201 C C . ALA A 1 518 ? 1.567 -13.795 -6.822 1.00 80.44 518 ALA A C 1
ATOM 4203 O O . ALA A 1 518 ? 1.471 -12.593 -6.559 1.00 80.44 518 ALA A O 1
ATOM 4204 N N . MET A 1 519 ? 2.673 -14.494 -6.540 1.00 84.25 519 MET A N 1
ATOM 4205 C CA . MET A 1 519 ? 3.819 -13.952 -5.799 1.00 84.25 519 MET A CA 1
ATOM 4206 C C . MET A 1 519 ? 4.421 -12.718 -6.483 1.00 84.25 519 MET A C 1
ATOM 4208 O O . MET A 1 519 ? 4.769 -11.718 -5.851 1.00 84.25 519 MET A O 1
ATOM 4212 N N . LEU A 1 520 ? 4.524 -12.752 -7.813 1.00 85.25 520 LEU A N 1
ATOM 4213 C CA . LEU A 1 520 ? 5.040 -11.638 -8.604 1.00 85.25 520 LEU A CA 1
ATOM 4214 C C . LEU A 1 520 ? 3.948 -10.628 -8.991 1.00 85.25 520 LEU A C 1
ATOM 4216 O O . LEU A 1 520 ? 4.269 -9.595 -9.587 1.00 85.25 520 LEU A O 1
ATOM 4220 N N . GLN A 1 521 ? 2.682 -10.847 -8.647 1.00 83.62 521 GLN A N 1
ATOM 4221 C CA . GLN A 1 521 ? 1.551 -9.981 -8.999 1.00 83.62 521 GLN A CA 1
ATOM 4222 C C . GLN A 1 521 ? 1.473 -9.721 -10.516 1.00 83.62 521 GLN A C 1
ATOM 4224 O O . GLN A 1 521 ? 1.510 -8.570 -10.982 1.00 83.62 521 GLN A O 1
ATOM 4229 N N . HIS A 1 522 ? 1.492 -10.777 -11.319 1.00 79.44 522 HIS A N 1
ATOM 4230 C CA . HIS A 1 522 ? 1.251 -10.707 -12.757 1.00 79.44 522 HIS A CA 1
ATOM 4231 C C . HIS A 1 522 ? -0.246 -10.858 -13.042 1.00 79.44 522 HIS A C 1
ATOM 4233 O O . HIS A 1 522 ? -0.912 -11.658 -12.403 1.00 79.44 522 HIS A O 1
ATOM 4239 N N . LYS A 1 523 ? -0.778 -10.070 -13.993 1.00 70.50 523 LYS A N 1
ATOM 4240 C CA . LYS A 1 523 ? -2.182 -10.212 -14.428 1.00 70.50 523 LYS A CA 1
ATOM 4241 C C . LYS A 1 523 ? -2.423 -11.563 -15.099 1.00 70.50 523 LYS A C 1
ATOM 4243 O O . LYS A 1 523 ? -3.456 -12.170 -14.880 1.00 70.50 523 LYS A O 1
ATOM 4248 N N . ASN A 1 524 ? -1.452 -11.991 -15.903 1.00 69.31 524 ASN A N 1
ATOM 4249 C CA . ASN A 1 524 ? -1.502 -13.226 -16.667 1.00 69.31 524 ASN A CA 1
ATOM 4250 C C . ASN A 1 524 ? -0.257 -14.056 -16.323 1.00 69.31 524 ASN A C 1
ATOM 4252 O O . ASN A 1 524 ? 0.832 -13.467 -16.227 1.00 69.31 524 ASN A O 1
ATOM 4256 N N . PRO A 1 525 ? -0.384 -15.383 -16.166 1.00 67.81 525 PRO A N 1
ATOM 4257 C CA . PRO A 1 525 ? 0.773 -16.259 -16.065 1.00 67.81 525 PRO A CA 1
ATOM 4258 C C . PRO A 1 525 ? 1.589 -16.147 -17.362 1.00 67.81 525 PRO A C 1
ATOM 4260 O O . PRO A 1 525 ? 1.050 -16.287 -18.459 1.00 67.81 525 PRO A O 1
ATOM 4263 N N . LEU A 1 526 ? 2.882 -15.822 -17.253 1.00 63.69 526 LEU A N 1
ATOM 4264 C CA . LEU A 1 526 ? 3.784 -15.872 -18.409 1.00 63.69 526 LEU A CA 1
ATOM 4265 C C . LEU A 1 526 ? 4.176 -17.330 -18.688 1.00 63.69 526 LEU A C 1
ATOM 4267 O O . LEU A 1 526 ? 3.929 -18.221 -17.869 1.00 63.69 526 LEU A O 1
ATOM 4271 N N . SER A 1 527 ? 4.810 -17.583 -19.835 1.00 52.06 527 SER A N 1
ATOM 4272 C CA . SER A 1 527 ? 5.409 -18.891 -20.094 1.00 52.06 527 SER A CA 1
ATOM 4273 C C . SER A 1 527 ? 6.465 -19.204 -19.028 1.00 52.06 527 SER A C 1
ATOM 4275 O O . SER A 1 527 ? 7.162 -18.316 -18.542 1.00 52.06 527 SER A O 1
ATOM 4277 N N . GLN A 1 528 ? 6.584 -20.476 -18.654 1.00 55.62 528 GLN A N 1
ATOM 4278 C CA . GLN A 1 528 ? 7.567 -20.938 -17.670 1.00 55.62 528 GLN A CA 1
ATOM 4279 C C . GLN A 1 528 ? 9.002 -20.618 -18.093 1.00 55.62 528 GLN A C 1
ATOM 4281 O O . GLN A 1 528 ? 9.800 -20.200 -17.263 1.00 55.62 528 GLN A O 1
ATOM 4286 N N . GLU A 1 529 ? 9.290 -20.684 -19.393 1.00 59.72 529 GLU A N 1
ATOM 4287 C CA . GLU A 1 529 ? 10.567 -20.258 -19.977 1.00 59.72 529 GLU A CA 1
ATOM 4288 C C . GLU A 1 529 ? 10.914 -18.801 -19.637 1.00 59.72 529 GLU A C 1
ATOM 4290 O O . GLU A 1 529 ? 12.072 -18.484 -19.379 1.00 59.72 529 GLU A O 1
ATOM 4295 N N . ALA A 1 530 ? 9.919 -17.910 -19.537 1.00 62.34 530 ALA A N 1
ATOM 4296 C CA . ALA A 1 530 ? 10.143 -16.519 -19.141 1.00 62.34 530 ALA A CA 1
ATOM 4297 C C . ALA A 1 530 ? 10.586 -16.358 -17.670 1.00 62.34 530 ALA A C 1
ATOM 4299 O O . ALA A 1 530 ? 11.019 -15.265 -17.288 1.00 62.34 530 ALA A O 1
ATOM 4300 N N . TYR A 1 531 ? 10.464 -17.413 -16.856 1.00 63.00 531 TYR A N 1
ATOM 4301 C CA . TYR A 1 531 ? 10.856 -17.467 -15.445 1.00 63.00 531 TYR A CA 1
ATOM 4302 C C . TYR A 1 531 ? 12.035 -18.415 -15.163 1.00 63.00 531 TYR A C 1
ATOM 4304 O O . TYR A 1 531 ? 12.493 -18.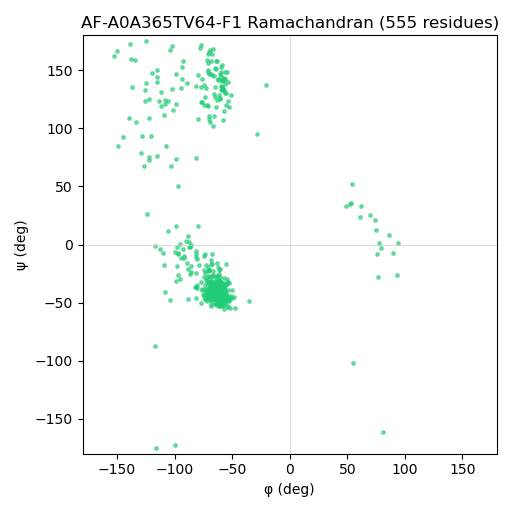460 -14.026 1.00 63.00 531 TYR A O 1
ATOM 4312 N N . GLU A 1 532 ? 12.539 -19.151 -16.160 1.00 70.38 532 GLU A N 1
ATOM 4313 C CA . GLU A 1 532 ? 13.645 -20.113 -16.019 1.00 70.38 532 GLU A CA 1
ATOM 4314 C C . GLU A 1 532 ? 15.002 -19.519 -16.413 1.00 70.38 532 GLU A C 1
ATOM 4316 O O . GLU A 1 532 ? 15.758 -20.110 -17.182 1.00 70.38 532 GLU A O 1
ATOM 4321 N N . PHE A 1 533 ? 15.351 -18.348 -15.880 1.00 70.69 533 PHE A N 1
ATOM 4322 C CA . PHE A 1 533 ? 16.618 -17.715 -16.243 1.00 70.69 533 PHE A CA 1
ATOM 4323 C C . PHE A 1 533 ? 17.816 -18.371 -15.535 1.00 70.69 533 PHE A C 1
ATOM 4325 O O . PHE A 1 533 ? 18.789 -18.773 -16.171 1.00 70.69 533 PHE A O 1
ATOM 4332 N N . LEU A 1 534 ? 17.739 -18.537 -14.211 1.00 76.44 534 LEU A N 1
ATOM 4333 C CA . LEU A 1 534 ? 18.746 -19.219 -13.384 1.00 76.44 534 LEU A CA 1
ATOM 4334 C C . LEU A 1 534 ? 18.220 -20.477 -12.689 1.00 76.44 534 LEU A C 1
ATOM 4336 O O . LEU A 1 534 ? 19.004 -21.161 -12.026 1.00 76.44 534 LEU A O 1
ATOM 4340 N N . ALA A 1 535 ? 16.941 -20.824 -12.857 1.00 71.62 535 ALA A N 1
ATOM 4341 C CA . ALA A 1 535 ? 16.310 -21.959 -12.180 1.00 71.62 535 ALA A CA 1
ATOM 4342 C C . ALA A 1 535 ? 17.113 -23.269 -12.318 1.00 71.62 535 ALA A C 1
ATOM 4344 O O . ALA A 1 535 ? 17.375 -23.953 -11.328 1.00 71.62 535 ALA A O 1
ATOM 4345 N N . ARG A 1 536 ? 17.615 -23.583 -13.524 1.00 72.81 536 ARG A N 1
ATOM 4346 C CA . ARG A 1 536 ? 18.478 -24.758 -13.759 1.00 72.81 536 ARG A CA 1
ATOM 4347 C C . ARG A 1 536 ? 19.761 -24.728 -12.922 1.00 72.81 536 ARG A C 1
ATOM 4349 O O . ARG A 1 536 ? 20.150 -25.748 -12.360 1.00 72.81 536 ARG A O 1
ATOM 4356 N N . LYS A 1 537 ? 20.422 -23.571 -12.830 1.00 72.12 537 LYS A N 1
ATOM 4357 C CA . LYS A 1 537 ? 21.659 -23.399 -12.053 1.00 72.12 537 LYS A CA 1
ATOM 4358 C C . LYS A 1 537 ? 21.397 -23.512 -10.550 1.00 72.12 537 LYS A C 1
ATOM 4360 O O . LYS A 1 537 ? 22.237 -24.052 -9.836 1.00 72.12 537 LYS A O 1
ATOM 4365 N N . ILE A 1 538 ? 20.242 -23.032 -10.081 1.00 74.69 538 ILE A N 1
ATOM 4366 C CA . ILE A 1 538 ? 19.807 -23.185 -8.686 1.00 74.69 538 ILE A CA 1
ATOM 4367 C C . ILE A 1 538 ? 19.617 -24.668 -8.357 1.00 74.69 538 ILE A C 1
ATOM 4369 O O . ILE A 1 538 ? 20.254 -25.136 -7.419 1.00 74.69 538 ILE A O 1
ATOM 4373 N N . ARG A 1 539 ? 18.866 -25.420 -9.179 1.00 76.50 539 ARG A N 1
ATOM 4374 C CA . ARG A 1 539 ? 18.664 -26.871 -8.996 1.00 76.50 539 ARG A CA 1
ATOM 4375 C C . ARG A 1 539 ? 19.986 -27.634 -8.875 1.00 76.50 539 ARG A C 1
ATOM 4377 O O . ARG A 1 539 ? 20.171 -28.409 -7.945 1.00 76.50 539 ARG A O 1
ATOM 4384 N N . LEU A 1 540 ? 20.936 -27.369 -9.777 1.00 72.81 540 LEU A N 1
ATOM 4385 C CA . LEU A 1 540 ? 22.263 -27.999 -9.735 1.00 72.81 540 LEU A CA 1
ATOM 4386 C C . LEU A 1 540 ? 23.038 -27.656 -8.455 1.00 72.81 540 LEU A C 1
ATOM 4388 O O . LEU A 1 540 ? 23.705 -28.518 -7.889 1.00 72.81 540 LEU A O 1
ATOM 4392 N N . ARG A 1 541 ? 22.953 -26.407 -7.983 1.00 78.56 541 ARG A N 1
ATOM 4393 C CA . ARG A 1 541 ? 23.615 -25.976 -6.745 1.00 78.56 541 ARG A CA 1
ATOM 4394 C C . ARG A 1 541 ? 22.984 -26.614 -5.506 1.00 78.56 541 ARG A C 1
ATOM 4396 O O . ARG A 1 541 ? 23.722 -27.006 -4.609 1.00 78.56 541 ARG A O 1
ATOM 4403 N N . GLU A 1 542 ? 21.657 -26.687 -5.444 1.00 80.25 542 GLU A N 1
ATOM 4404 C CA . GLU A 1 542 ? 20.936 -27.339 -4.344 1.00 80.25 542 GLU A CA 1
ATOM 4405 C C . GLU A 1 542 ? 21.257 -28.840 -4.302 1.00 80.25 542 GLU A C 1
ATOM 4407 O O . GLU A 1 542 ? 21.619 -29.342 -3.243 1.00 80.25 542 GLU A O 1
ATOM 4412 N N . ALA A 1 543 ? 21.266 -29.525 -5.453 1.00 72.94 543 ALA A N 1
ATOM 4413 C CA . ALA A 1 543 ? 21.683 -30.927 -5.545 1.00 72.94 543 ALA A CA 1
ATOM 4414 C C . ALA A 1 543 ? 23.138 -31.138 -5.084 1.00 72.94 543 ALA A C 1
ATOM 4416 O O . ALA A 1 543 ? 23.421 -32.062 -4.328 1.00 72.94 543 ALA A O 1
ATOM 4417 N N . ALA A 1 544 ? 24.060 -30.255 -5.484 1.00 79.62 544 ALA A N 1
ATOM 4418 C CA . ALA A 1 544 ? 25.453 -30.323 -5.047 1.00 79.62 544 ALA A CA 1
ATOM 4419 C C . ALA A 1 544 ? 25.624 -30.076 -3.535 1.00 79.62 544 ALA A C 1
ATOM 4421 O O . ALA A 1 544 ? 26.492 -30.696 -2.924 1.00 79.62 544 ALA A O 1
ATOM 4422 N N . ARG A 1 545 ? 24.815 -29.192 -2.924 1.00 80.88 545 ARG A N 1
ATOM 4423 C CA . ARG A 1 545 ? 24.788 -29.017 -1.458 1.00 80.88 545 ARG A CA 1
ATOM 4424 C C . ARG A 1 545 ? 24.258 -30.268 -0.770 1.00 80.88 545 ARG A C 1
ATOM 4426 O O . ARG A 1 545 ? 24.942 -30.777 0.099 1.00 80.88 545 ARG A O 1
ATOM 4433 N N . ALA A 1 546 ? 23.123 -30.803 -1.217 1.00 78.94 546 ALA A N 1
ATOM 4434 C CA . ALA A 1 546 ? 22.546 -32.014 -0.638 1.00 78.94 546 ALA A CA 1
ATOM 4435 C C . ALA A 1 546 ? 23.520 -33.205 -0.698 1.00 78.94 546 ALA A C 1
ATOM 4437 O O . ALA A 1 546 ? 23.656 -33.937 0.274 1.00 78.94 546 ALA A O 1
ATOM 4438 N N . LEU A 1 547 ? 24.252 -33.366 -1.809 1.00 81.38 547 LEU A N 1
ATOM 4439 C CA . LEU A 1 547 ? 25.309 -34.378 -1.925 1.00 81.38 547 LEU A CA 1
ATOM 4440 C C . LEU A 1 547 ? 26.457 -34.151 -0.936 1.00 81.38 547 LEU A C 1
ATOM 4442 O O . LEU A 1 547 ? 26.980 -35.117 -0.391 1.00 81.38 547 LEU A O 1
ATOM 4446 N N . ARG A 1 548 ? 26.852 -32.894 -0.704 1.00 86.56 548 ARG A N 1
ATOM 4447 C CA . ARG A 1 548 ? 27.880 -32.555 0.285 1.00 86.56 548 ARG A CA 1
ATOM 4448 C C . ARG A 1 548 ? 27.401 -32.837 1.705 1.00 86.56 548 ARG A C 1
ATOM 4450 O O . ARG A 1 548 ? 28.120 -33.492 2.437 1.00 86.56 548 ARG A O 1
ATOM 4457 N N . ASP A 1 549 ? 26.188 -32.419 2.052 1.00 84.31 549 ASP A N 1
ATOM 4458 C CA . ASP A 1 549 ? 25.613 -32.646 3.380 1.00 84.31 549 ASP A CA 1
ATOM 4459 C C . ASP A 1 549 ? 25.491 -34.154 3.675 1.00 84.31 549 ASP A C 1
ATOM 4461 O O . ASP A 1 549 ? 25.793 -34.597 4.780 1.00 84.31 549 ASP A O 1
ATOM 4465 N N . LEU A 1 550 ? 25.110 -34.962 2.673 1.00 83.75 550 LEU A N 1
ATOM 4466 C CA . LEU A 1 550 ? 25.098 -36.427 2.771 1.00 83.75 550 LEU A CA 1
ATOM 4467 C C . LEU A 1 550 ? 26.506 -37.017 2.923 1.00 83.75 550 LEU A C 1
ATOM 4469 O O . LEU A 1 550 ? 26.686 -37.954 3.698 1.00 83.75 550 LEU A O 1
ATOM 4473 N N . ALA A 1 551 ? 27.497 -36.486 2.202 1.00 81.94 551 ALA A N 1
ATOM 4474 C CA . ALA A 1 551 ? 28.886 -36.911 2.346 1.00 81.94 551 ALA A CA 1
ATOM 4475 C C . ALA A 1 551 ? 29.425 -36.586 3.748 1.00 81.94 551 ALA A C 1
ATOM 4477 O O . ALA A 1 551 ? 29.999 -37.463 4.386 1.00 81.94 551 ALA A O 1
ATOM 4478 N N . ASP A 1 552 ? 29.167 -35.376 4.253 1.00 86.50 552 ASP A N 1
ATOM 4479 C CA . ASP A 1 552 ? 29.583 -34.934 5.586 1.00 86.50 552 ASP A CA 1
ATOM 4480 C C . ASP A 1 552 ? 28.947 -35.818 6.676 1.00 86.50 552 ASP A C 1
ATOM 4482 O O . ASP A 1 552 ? 29.642 -36.274 7.586 1.00 86.50 552 ASP A O 1
ATOM 4486 N N . GLN A 1 553 ? 27.654 -36.148 6.546 1.00 83.19 553 GLN A N 1
ATOM 4487 C CA . GLN A 1 553 ? 26.957 -37.091 7.435 1.00 83.19 553 GLN A CA 1
ATOM 4488 C C . GLN A 1 553 ? 27.557 -38.501 7.384 1.00 83.19 553 GLN A C 1
ATOM 4490 O O . GLN A 1 553 ? 27.750 -39.112 8.431 1.00 83.19 553 GLN A O 1
ATOM 4495 N N . ALA A 1 554 ? 27.874 -39.007 6.189 1.00 81.50 554 ALA A N 1
ATOM 4496 C CA . ALA A 1 554 ? 28.472 -40.330 6.013 1.00 81.50 554 ALA A CA 1
ATOM 4497 C C . ALA A 1 554 ? 29.912 -40.415 6.543 1.00 81.50 554 ALA A C 1
ATOM 4499 O O . ALA A 1 554 ? 30.346 -41.496 6.915 1.00 81.50 554 ALA A O 1
ATOM 4500 N N . THR A 1 555 ? 30.651 -39.301 6.576 1.00 86.00 555 THR A N 1
ATOM 4501 C CA . THR A 1 555 ? 32.003 -39.238 7.163 1.00 86.00 555 THR A CA 1
ATOM 4502 C C . THR A 1 555 ? 32.019 -38.988 8.671 1.00 86.00 555 THR A C 1
ATOM 4504 O O . THR A 1 555 ? 33.048 -39.201 9.30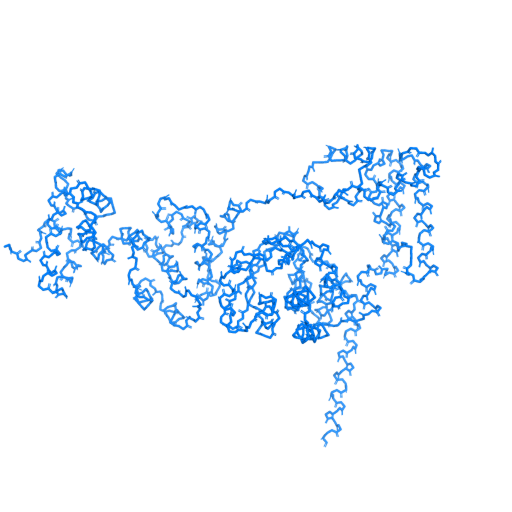7 1.00 86.00 555 THR A O 1
ATOM 4507 N N . ALA A 1 556 ? 30.917 -38.488 9.235 1.00 78.44 556 ALA A N 1
ATOM 4508 C CA . ALA A 1 556 ? 30.773 -38.242 10.668 1.00 78.44 556 ALA A CA 1
ATOM 4509 C C . ALA A 1 556 ? 30.219 -39.457 11.441 1.00 78.44 556 ALA A C 1
ATOM 4511 O O . ALA A 1 556 ? 30.308 -39.473 12.670 1.00 78.44 556 ALA A O 1
ATOM 4512 N N . ALA A 1 557 ? 29.635 -40.426 10.730 1.00 60.06 557 ALA A N 1
ATOM 4513 C CA . ALA A 1 557 ? 29.206 -41.732 11.233 1.00 60.06 557 ALA A CA 1
ATOM 4514 C C . ALA A 1 557 ? 30.332 -42.762 11.085 1.00 60.06 557 ALA A C 1
ATOM 4516 O O . ALA A 1 557 ? 30.428 -43.637 11.976 1.00 60.06 557 ALA A O 1
#

Sequence (557 aa):
MTSTIPAEWPVDFQPVLETRLKTASKPMRWRILRTVRMYCTWSRDEFPGRPVVFDLDGWKAFRRFLGTSLTVDVTRQYMRVLYDLGTSGPDKDLRDWLYENEIDKRSVSDIIAARWWPTDMRHLAKDLHVSERRRFLKEVDGYLRCIDRLGALPAAPLPHLYLTEMIAERTRYQRLSRLCVGMEMLTHGHPHLVVLRRAQTDLYSRVWPPSPSQPSSQKRVIAEVEALLNDLTSRYPATEWSASTVGNHRKSLILHHDLLASKGRAISFDKSA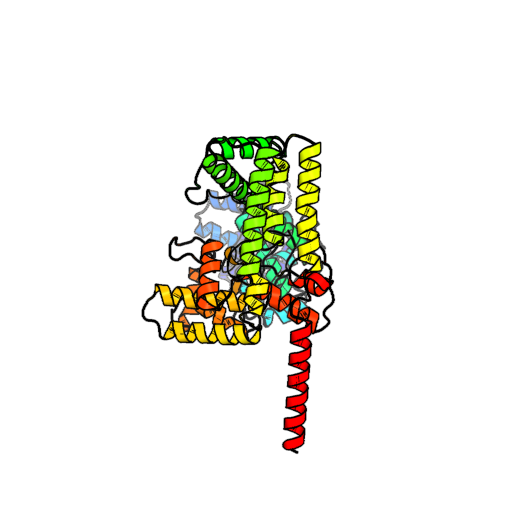LDIFADHALNRLEHWEQTNGEKGWCRRSVATYCAQLGPFIQDIEERRKWSRFTNRFWALADKNGDPKAKERALCERPMSLEDYFRRAHQLIDRANNTTNVQVRRGLLTVAGVLGILLVFPLRRGDLCRLIIGDQLSRNAKSWMLDLGWTKKSGTRVEPLVLPEEVSPFLDACLLQGTEPRSLWRVYRERSGAPFLESPKRAGEAYSLDALSTLVARHSGHGPHVLRTIWADTLVARGADREVIAAMLQHKNPLSQEAYEFLARKIRLREAARALRDLADQATAA

Radius of gyration: 33.06 Å; Cα contacts (8 Å, |Δi|>4): 605; chains: 1; bounding box: 85×67×94 Å